Protein AF-A0A2G6ULB0-F1 (afdb_monomer_lite)

Foldseek 3Di:
DDDDDDDDDDDDDDDDDDDDDDDPDPVVVVVVVVVVVVVVVVVVVVVVVVVQQAAFQFFQFWKDWVPWIWGFHDDDDWDDDPPTHTAFFVSFDQVRIDTPQQKTFPHKDTKDPFAPDDTPNTTTGGQAIKIWGWIDHPDDGDIDTGIMHGPHSPDDPDDDDDDDDDDDDDDDPPLLAFQAQDADDLVNQQVLLVLLCVVVVNDDSWALADPQFQADPVCRDSVNLSVLQRVLCVVLVCGFLLSSLLLCLQLCVQCVNRNFFFDQDQQQCLAPPNDPCNVVLPRDDRCQRNQFFFGFSLGQGGPNRLLVLVVVCLVPPCVVVVVDDSCQQSVFDQPDKGKHKYKDFDADPVRHGDADPVRHGDIDIDIDIDGYGNSCCCRHPNNNRSNSSSCLQRPPQADPPVRDGLSVVSLVVDLQSSLCSRQHVDPDRPCSVSSVVSSVSSCVVSVCVNNGPSVVD

Sequence (457 aa):
MNTLNDDENSFPKGQPSSEEPQSQNTEDLKAENSQKMEDKRAERAEKDSKSDGLLLAIHGAKVKFNAHLGEFKVLNDVPTTQDKLTGTIVEKLPANFTFYDGFQMISLTAWQDFGTAKVQDNYVLLKKSTLPGIGKMPGNIPPETGKIEFVTSGQVNQPESVDAKGAPVPEQKDEKKCFCDRDFTEDDIKAIIKKLRETEKIKTISLFYDENCTLPESDKTYKRLCEELNRMMKKHNINTCIRKIHFLAQSYHESSRYGTTLEYSSGKKYNPGNHSDAKGMEHTFEGDGPRYKGRGIIQLTWRKTQKKYFSYVLEKEPELLNNKKIDELFDRKPLYKEKYIYYKDKVDDKGNKVLNTKGKPIKEKVVEIVDVDSASLIASNLHFAFDSAGWYWEKLGKTVPTGENINLVADKDDVLRVSQCINGKVKNPYGLKERKEFTKNLKLFFKYDELCISKKK

Secondary structure (DSSP, 8-state):
--------------PPPP-PPP---HHHHHHHHHHHHHHHHHHHHHHHHHHHTTSBPBTT-EEEETTEEEEE---S---EETTEEBPBTT--SGGGEEETT--EEEEE---BS--S-EETTEEBPBTT-EEEEEEE-SSSPPPEEEEEEES--S---S--------------------STTSPPPHHHHHHHHHHHHHHTT-----SS-STT--S-GGGSSHHHHHHHHHHHHHHTT--SHHHHHHHHHHHHHHTTTTT-SB-SS-SGGGSTTTSTTTTTTT--STTHHHHT--BTTTTB-SHHHHHHHHHHHHHH-GGGGTT--HHHHTS----EEEEEEEEEE-B-TTSPBPB-TTSPBPEEEEEEEEEE-GGGHHHH-HHHHHHHHHHIIIII-B-TTT--BHHHHHTTT-HHHHHHHHH-S-SS-TTHHHHHHHHHHHHHHTTHHHH-GGG--

Radius of gyration: 31.78 Å; chains: 1; bounding box: 78×72×126 Å

pLDDT: mean 84.01, std 21.79, range [22.81, 98.88]

Structure (mmCIF, N/CA/C/O backbone):
data_AF-A0A2G6ULB0-F1
#
_entry.id   AF-A0A2G6ULB0-F1
#
loop_
_atom_site.group_PDB
_atom_site.id
_atom_site.type_symbol
_atom_site.label_atom_id
_atom_site.label_alt_id
_atom_site.label_comp_id
_atom_site.label_asym_id
_atom_site.label_entity_id
_atom_site.label_seq_id
_atom_site.pdbx_PDB_ins_code
_atom_site.Cartn_x
_atom_site.Cartn_y
_atom_site.Cartn_z
_atom_site.occupancy
_atom_site.B_iso_or_equiv
_atom_site.auth_seq_id
_atom_site.auth_comp_id
_atom_site.auth_asym_id
_atom_site.auth_atom_id
_atom_site.pdbx_PDB_model_num
ATOM 1 N N . MET A 1 1 ? 20.006 26.133 -84.051 1.00 33.97 1 MET A N 1
ATOM 2 C CA . MET A 1 1 ? 20.150 27.518 -83.552 1.00 33.97 1 MET A CA 1
ATOM 3 C C . MET A 1 1 ? 20.437 27.389 -82.064 1.00 33.97 1 MET A C 1
ATOM 5 O O . MET A 1 1 ? 19.573 26.879 -81.371 1.00 33.97 1 MET A O 1
ATOM 9 N N . ASN A 1 2 ? 21.711 27.401 -81.647 1.00 29.83 2 ASN A N 1
ATOM 10 C CA . ASN A 1 2 ? 22.506 28.593 -81.259 1.00 29.83 2 ASN A CA 1
ATOM 11 C C . ASN A 1 2 ? 21.813 29.341 -80.097 1.00 29.83 2 ASN A C 1
ATOM 13 O O . ASN A 1 2 ? 20.645 29.668 -80.247 1.00 29.83 2 ASN A O 1
ATOM 17 N N . THR A 1 3 ? 22.414 29.609 -78.930 1.00 30.17 3 THR A N 1
ATOM 18 C CA . THR A 1 3 ? 23.821 29.946 -78.621 1.00 30.17 3 THR A CA 1
ATOM 19 C C . THR A 1 3 ? 24.076 29.914 -77.101 1.00 30.17 3 THR A C 1
ATOM 21 O O . THR A 1 3 ? 23.144 30.066 -76.317 1.00 30.17 3 THR A O 1
ATOM 24 N N . LEU A 1 4 ? 25.351 29.751 -76.734 1.00 30.03 4 LEU A N 1
ATOM 25 C CA . LEU A 1 4 ? 25.977 29.989 -75.423 1.00 30.03 4 LEU A CA 1
ATOM 26 C C . LEU A 1 4 ? 26.020 31.491 -75.062 1.00 30.03 4 LEU A C 1
ATOM 28 O O . LEU A 1 4 ? 26.105 32.310 -75.978 1.00 30.03 4 LEU A O 1
ATOM 32 N N . ASN A 1 5 ? 26.029 31.836 -73.764 1.00 27.88 5 ASN A N 1
ATOM 33 C CA . ASN A 1 5 ? 27.164 32.495 -73.081 1.00 27.88 5 ASN A CA 1
ATOM 34 C C . ASN A 1 5 ? 26.848 32.907 -71.629 1.00 27.88 5 ASN A C 1
ATOM 36 O O . ASN A 1 5 ? 25.733 33.317 -71.307 1.00 27.88 5 ASN A O 1
ATOM 40 N N . ASP A 1 6 ? 27.896 32.785 -70.813 1.00 30.05 6 ASP A N 1
ATOM 41 C CA . ASP A 1 6 ? 28.099 33.240 -69.436 1.00 30.05 6 ASP A CA 1
ATOM 42 C C . ASP A 1 6 ? 28.096 34.777 -69.291 1.00 30.05 6 ASP A C 1
ATOM 44 O O . ASP A 1 6 ? 28.362 35.482 -70.263 1.00 30.05 6 ASP A O 1
ATOM 48 N N . ASP A 1 7 ? 27.818 35.288 -68.081 1.00 28.06 7 ASP A N 1
ATOM 49 C CA . ASP A 1 7 ? 28.762 36.151 -67.341 1.00 28.06 7 ASP A CA 1
ATOM 50 C C . ASP A 1 7 ? 28.261 36.563 -65.936 1.00 28.06 7 ASP A C 1
ATOM 52 O O . ASP A 1 7 ? 27.071 36.589 -65.618 1.00 28.06 7 ASP A O 1
ATOM 56 N N . GLU A 1 8 ? 29.257 36.825 -65.094 1.00 27.72 8 GLU A N 1
ATOM 57 C CA . GLU A 1 8 ? 29.330 36.928 -63.635 1.00 27.72 8 GLU A CA 1
ATOM 58 C C . GLU A 1 8 ? 28.611 38.134 -62.989 1.00 27.72 8 GLU A C 1
ATOM 60 O O . GLU A 1 8 ? 28.505 39.204 -63.586 1.00 27.72 8 GLU A O 1
ATOM 65 N N . ASN A 1 9 ? 28.270 38.032 -61.688 1.00 27.58 9 ASN A N 1
ATOM 66 C CA . ASN A 1 9 ? 28.779 39.022 -60.724 1.00 27.58 9 ASN A CA 1
ATOM 67 C C . ASN A 1 9 ? 28.682 38.636 -59.233 1.00 27.58 9 ASN A C 1
ATOM 69 O O . ASN A 1 9 ? 27.743 38.006 -58.753 1.00 27.58 9 ASN A O 1
ATOM 73 N N . SER A 1 10 ? 29.714 39.101 -58.535 1.00 27.09 10 SER A N 1
ATOM 74 C CA . SER A 1 10 ? 30.128 39.007 -57.131 1.00 27.09 10 SER A CA 1
ATOM 75 C C . SER A 1 10 ? 29.075 39.160 -56.019 1.00 27.09 10 SER A C 1
ATOM 77 O O . SER A 1 10 ? 28.264 40.084 -56.048 1.00 27.09 10 SER A O 1
ATOM 79 N N . PHE A 1 11 ? 29.252 38.404 -54.924 1.00 29.25 11 PHE A N 1
ATOM 80 C CA . PHE A 1 11 ? 28.756 38.763 -53.585 1.00 29.25 11 PHE A CA 1
ATOM 81 C C . PHE A 1 11 ? 29.933 39.016 -52.617 1.00 29.25 11 PHE A C 1
ATOM 83 O O . PHE A 1 11 ? 30.879 38.222 -52.593 1.00 29.25 11 PHE A O 1
ATOM 90 N N . PRO A 1 12 ? 29.918 40.109 -51.829 1.00 31.25 12 PRO A N 1
ATOM 91 C CA . PRO A 1 12 ? 31.068 40.548 -51.043 1.00 31.25 12 PRO A CA 1
ATOM 92 C C . PRO A 1 12 ? 31.170 39.860 -49.672 1.00 31.25 12 PRO A C 1
ATOM 94 O O . PRO A 1 12 ? 30.173 39.524 -49.035 1.00 31.25 12 PRO A O 1
ATOM 97 N N . LYS A 1 13 ? 32.409 39.726 -49.181 1.00 31.92 13 LYS A N 1
ATOM 98 C CA . LYS A 1 13 ? 32.729 39.468 -47.768 1.00 31.92 13 LYS A CA 1
ATOM 99 C C . LYS A 1 13 ? 32.489 40.737 -46.937 1.00 31.92 13 LYS A C 1
ATOM 101 O O . LYS A 1 13 ? 33.045 41.781 -47.263 1.00 31.92 13 LYS A O 1
ATOM 106 N N . GLY A 1 14 ? 31.760 40.610 -45.828 1.00 27.88 14 GLY A N 1
ATOM 107 C CA . GLY A 1 14 ? 31.626 41.616 -44.768 1.00 27.88 14 GLY A CA 1
ATOM 108 C C . GLY A 1 14 ? 31.509 40.949 -43.388 1.00 27.88 14 GLY A C 1
ATOM 109 O O . GLY A 1 14 ? 30.837 39.933 -43.250 1.00 27.88 14 GLY A O 1
ATOM 110 N N . GLN A 1 15 ? 32.243 41.488 -42.412 1.00 27.97 15 GLN A N 1
ATOM 111 C CA . GLN A 1 15 ? 32.449 41.038 -41.023 1.00 27.97 15 GLN A CA 1
ATOM 112 C C . GLN A 1 15 ? 31.179 41.016 -40.135 1.00 27.97 15 GLN A C 1
ATOM 114 O O . GLN A 1 15 ? 30.181 41.636 -40.493 1.00 27.97 15 GLN A O 1
ATOM 119 N N . PRO A 1 16 ? 31.214 40.344 -38.959 1.00 29.31 16 PRO A N 1
ATOM 120 C CA . PRO A 1 16 ? 30.058 40.211 -38.074 1.00 29.31 16 PRO A CA 1
ATOM 121 C C . PRO A 1 16 ? 29.825 41.486 -37.248 1.00 29.31 16 PRO A C 1
ATOM 123 O O . PRO A 1 16 ? 30.735 41.958 -36.568 1.00 29.31 16 PRO A O 1
ATOM 126 N N . SER A 1 17 ? 28.597 42.006 -37.263 1.00 26.88 17 SER A N 1
ATOM 127 C CA . SER A 1 17 ? 28.120 43.027 -36.325 1.00 26.88 17 SER A CA 1
ATOM 128 C C . SER A 1 17 ? 27.208 42.387 -35.279 1.00 26.88 17 SER A C 1
ATOM 130 O O . SER A 1 17 ? 26.194 41.769 -35.599 1.00 26.88 17 SER A O 1
ATOM 132 N N . SER A 1 18 ? 27.611 42.532 -34.025 1.00 35.16 18 SER A N 1
ATOM 133 C CA . SER A 1 18 ? 26.879 42.205 -32.809 1.00 35.16 18 SER A CA 1
ATOM 134 C C . SER A 1 18 ? 25.722 43.179 -32.574 1.00 35.16 18 SER A C 1
ATOM 136 O O . SER A 1 18 ? 25.977 44.360 -32.350 1.00 35.16 18 SER A O 1
ATOM 138 N N . GLU A 1 19 ? 24.490 42.678 -32.525 1.00 28.92 19 GLU A N 1
ATOM 139 C CA . GLU A 1 19 ? 23.371 43.338 -31.843 1.00 28.92 19 GLU A CA 1
ATOM 140 C C . GLU A 1 19 ? 22.608 42.290 -31.019 1.00 28.92 19 GLU A C 1
ATOM 142 O O . GLU A 1 19 ? 22.051 41.325 -31.545 1.00 28.92 19 GLU A O 1
ATOM 147 N N . GLU A 1 20 ? 22.664 42.451 -29.697 1.00 31.06 20 GLU A N 1
ATOM 148 C CA . GLU A 1 20 ? 21.930 41.671 -28.700 1.00 31.06 20 GLU A CA 1
ATOM 149 C C . GLU A 1 20 ? 20.445 42.077 -28.674 1.00 31.06 20 GLU A C 1
ATOM 151 O O . GLU A 1 20 ? 20.145 43.271 -28.599 1.00 31.06 20 GLU A O 1
ATOM 156 N N . PRO A 1 21 ? 19.492 41.131 -28.591 1.00 29.05 21 PRO A N 1
ATOM 157 C CA . PRO A 1 21 ? 18.181 41.409 -28.030 1.00 29.05 21 PRO A CA 1
ATOM 158 C C . PRO A 1 21 ? 18.244 41.242 -26.505 1.00 29.05 21 PRO A C 1
ATOM 160 O O . PRO A 1 21 ? 18.532 40.161 -25.988 1.00 29.05 21 PRO A O 1
ATOM 163 N N . GLN A 1 22 ? 17.957 42.337 -25.802 1.00 34.09 22 GLN A N 1
ATOM 164 C CA . GLN A 1 22 ? 17.890 42.454 -24.346 1.00 34.09 22 GLN A CA 1
ATOM 165 C C . GLN A 1 22 ? 17.054 41.339 -23.695 1.00 34.09 22 GLN A C 1
ATOM 167 O O . GLN A 1 22 ? 15.871 41.162 -23.992 1.00 34.09 22 GLN A O 1
ATOM 172 N N . SER A 1 23 ? 17.657 40.630 -22.738 1.00 33.94 23 SER A N 1
ATOM 173 C CA . SER A 1 23 ? 16.963 39.712 -21.841 1.00 33.94 23 SER A CA 1
ATOM 174 C C . SER A 1 23 ? 16.098 40.495 -20.851 1.00 33.94 23 SER A C 1
ATOM 176 O O . SER A 1 23 ? 16.615 41.071 -19.892 1.00 33.94 23 SER A O 1
ATOM 178 N N . GLN A 1 24 ? 14.777 40.483 -21.026 1.00 40.53 24 GLN A N 1
ATOM 179 C CA . GLN A 1 24 ? 13.887 40.699 -19.884 1.00 40.53 24 GLN A CA 1
ATOM 180 C C . GLN A 1 24 ? 14.119 39.558 -18.889 1.00 40.53 24 GLN A C 1
ATOM 182 O O . GLN A 1 24 ? 14.009 38.378 -19.232 1.00 40.53 24 GLN A O 1
ATOM 187 N N . ASN A 1 25 ? 14.531 39.927 -17.677 1.00 41.59 25 ASN A N 1
ATOM 188 C CA . ASN A 1 25 ? 14.990 39.015 -16.643 1.00 41.59 25 ASN A CA 1
ATOM 189 C C . ASN A 1 25 ? 13.938 37.934 -16.355 1.00 41.59 25 ASN A C 1
ATOM 191 O O . ASN A 1 25 ? 12.812 38.203 -15.943 1.00 41.59 25 ASN A O 1
ATOM 195 N N . THR A 1 26 ? 14.338 36.674 -16.529 1.00 42.31 26 THR A N 1
ATOM 196 C CA . THR A 1 26 ? 13.514 35.482 -16.243 1.00 42.31 26 THR A CA 1
ATOM 197 C C . THR A 1 26 ? 13.124 35.399 -14.756 1.00 42.31 26 THR A C 1
ATOM 199 O O . THR A 1 26 ? 12.216 34.653 -14.388 1.00 42.31 26 THR A O 1
ATOM 202 N N . GLU A 1 27 ? 13.806 36.157 -13.893 1.00 41.62 27 GLU A N 1
ATOM 203 C CA . GLU A 1 27 ? 13.494 36.291 -12.469 1.00 41.62 27 GLU A CA 1
ATOM 204 C C . GLU A 1 27 ? 12.269 37.180 -12.218 1.00 41.62 27 GLU A C 1
ATOM 206 O O . GLU A 1 27 ? 11.417 36.783 -11.426 1.00 41.62 27 GLU A O 1
ATOM 211 N N . ASP A 1 28 ? 12.090 38.274 -12.965 1.00 36.38 28 ASP A N 1
ATOM 212 C CA . ASP A 1 28 ? 10.934 39.173 -12.816 1.00 36.38 28 ASP A CA 1
ATOM 213 C C . ASP A 1 28 ? 9.638 38.498 -13.309 1.00 36.38 28 ASP A C 1
ATOM 215 O O . ASP A 1 28 ? 8.603 38.546 -12.644 1.00 36.38 28 ASP A O 1
ATOM 219 N N . LEU A 1 29 ? 9.713 37.731 -14.407 1.00 36.38 29 LEU A N 1
ATOM 220 C CA . LEU A 1 29 ? 8.600 36.912 -14.921 1.00 36.38 29 LEU A CA 1
ATOM 221 C C . LEU A 1 29 ? 8.252 35.718 -14.013 1.00 36.38 29 LEU A C 1
ATOM 223 O O . LEU A 1 29 ? 7.100 35.276 -13.980 1.00 36.38 29 LEU A O 1
ATOM 227 N N . LYS A 1 30 ? 9.226 35.160 -13.281 1.00 43.56 30 LYS A N 1
ATOM 228 C CA . LYS A 1 30 ? 8.975 34.122 -12.265 1.00 43.56 30 LYS A CA 1
ATOM 229 C C . LYS A 1 30 ? 8.388 34.719 -10.992 1.00 43.56 30 LYS A C 1
ATOM 231 O O . LYS A 1 30 ? 7.488 34.103 -10.428 1.00 43.56 30 LYS A O 1
ATOM 236 N N . ALA A 1 31 ? 8.849 35.896 -10.574 1.00 40.00 31 ALA A N 1
ATOM 237 C CA . ALA A 1 31 ? 8.323 36.611 -9.420 1.00 40.00 31 ALA A CA 1
ATOM 238 C C . ALA A 1 31 ? 6.867 37.048 -9.650 1.00 40.00 31 ALA A C 1
ATOM 240 O O . ALA A 1 31 ? 6.013 36.735 -8.827 1.00 40.00 31 ALA A O 1
ATOM 241 N N . GLU A 1 32 ? 6.535 37.634 -10.806 1.00 36.06 32 GLU A N 1
ATOM 242 C CA . GLU A 1 32 ? 5.150 38.011 -11.138 1.00 36.06 32 GLU A CA 1
ATOM 243 C C . GLU A 1 32 ? 4.208 36.805 -11.275 1.00 36.06 32 GLU A C 1
ATOM 245 O O . GLU A 1 32 ? 3.051 36.865 -10.853 1.00 36.06 32 GLU A O 1
ATOM 250 N N . ASN A 1 33 ? 4.677 35.689 -11.847 1.00 40.12 33 ASN A N 1
ATOM 251 C CA . ASN A 1 33 ? 3.878 34.463 -11.939 1.00 40.12 33 ASN A CA 1
ATOM 252 C C . ASN A 1 33 ? 3.729 33.758 -10.584 1.00 40.12 33 ASN A C 1
ATOM 254 O O . ASN A 1 33 ? 2.674 33.181 -10.322 1.00 40.12 33 ASN A O 1
ATOM 258 N N . SER A 1 34 ? 4.745 33.821 -9.718 1.00 36.56 34 SER A N 1
ATOM 259 C CA . SER A 1 34 ? 4.668 33.334 -8.337 1.00 36.56 34 SER A CA 1
ATOM 260 C C . SER A 1 34 ? 3.678 34.167 -7.528 1.00 36.56 34 SER A C 1
ATOM 262 O O . SER A 1 34 ? 2.792 33.596 -6.899 1.00 36.56 34 SER A O 1
ATOM 264 N N . GLN A 1 35 ? 3.740 35.498 -7.642 1.00 39.88 35 GLN A N 1
ATOM 265 C CA . GLN A 1 35 ? 2.824 36.413 -6.964 1.00 39.88 35 GLN A CA 1
ATOM 266 C C . GLN A 1 35 ? 1.377 36.197 -7.435 1.00 39.88 35 GLN A C 1
ATOM 268 O O . GLN A 1 35 ? 0.499 35.950 -6.619 1.00 39.88 35 GLN A O 1
ATOM 273 N N . LYS A 1 36 ? 1.127 36.116 -8.753 1.00 37.66 36 LYS A N 1
ATOM 274 C CA . LYS A 1 36 ? -0.210 35.800 -9.304 1.00 37.66 36 LYS A CA 1
ATOM 275 C C . LYS A 1 36 ? -0.742 34.425 -8.882 1.00 37.66 36 LYS A C 1
ATOM 277 O O . LYS A 1 36 ? -1.957 34.230 -8.823 1.00 37.66 36 LYS A O 1
ATOM 282 N N . MET A 1 37 ? 0.132 33.445 -8.652 1.00 40.00 37 MET A N 1
ATOM 283 C CA . MET A 1 37 ? -0.251 32.110 -8.178 1.00 40.00 37 MET A CA 1
ATOM 284 C C . MET A 1 37 ? -0.524 32.092 -6.671 1.00 40.00 37 MET A C 1
ATOM 286 O O . MET A 1 37 ? -1.445 31.399 -6.239 1.00 40.00 37 MET A O 1
ATOM 290 N N . GLU A 1 38 ? 0.227 32.861 -5.883 1.00 37.47 38 GLU A N 1
ATOM 291 C CA . GLU A 1 38 ? -0.029 33.077 -4.457 1.00 37.47 38 GLU A CA 1
ATOM 292 C C . GLU A 1 38 ? -1.321 33.858 -4.234 1.00 37.47 38 GLU A C 1
ATOM 294 O O . GLU A 1 38 ? -2.140 33.419 -3.431 1.00 37.47 38 GLU A O 1
ATOM 299 N N . ASP A 1 39 ? -1.582 34.898 -5.025 1.00 35.94 39 ASP A N 1
ATOM 300 C CA . ASP A 1 39 ? -2.827 35.667 -4.978 1.00 35.94 39 ASP A CA 1
ATOM 301 C C . ASP A 1 39 ? -4.033 34.779 -5.321 1.00 35.94 39 ASP A C 1
ATOM 303 O O . ASP A 1 39 ? -5.027 34.770 -4.600 1.00 35.94 39 ASP A O 1
ATOM 307 N N . LYS A 1 40 ? -3.932 33.921 -6.350 1.00 40.38 40 LYS A N 1
ATOM 308 C CA . LYS A 1 40 ? -4.981 32.933 -6.685 1.00 40.38 40 LYS A CA 1
ATOM 309 C C . LYS A 1 40 ? -5.155 31.851 -5.617 1.00 40.38 40 LYS A C 1
ATOM 311 O O . LYS A 1 40 ? -6.261 31.336 -5.434 1.00 40.38 40 LYS A O 1
ATOM 316 N N . ARG A 1 41 ? -4.081 31.464 -4.922 1.00 40.81 41 ARG A N 1
ATOM 317 C CA . ARG A 1 41 ? -4.125 30.490 -3.820 1.00 40.81 41 ARG A CA 1
ATOM 318 C C . ARG A 1 41 ? -4.738 31.107 -2.568 1.00 40.81 41 ARG A C 1
ATOM 320 O O . ARG A 1 41 ? -5.519 30.431 -1.906 1.00 40.81 41 ARG A O 1
ATOM 327 N N . ALA A 1 42 ? -4.434 32.370 -2.291 1.00 39.38 42 ALA A N 1
ATOM 328 C CA . ALA A 1 42 ? -5.044 33.161 -1.235 1.00 39.38 42 ALA A CA 1
ATOM 329 C C . ALA A 1 42 ? -6.530 33.391 -1.526 1.00 39.38 42 ALA A C 1
ATOM 331 O O . ALA A 1 42 ? -7.353 33.118 -0.663 1.00 39.38 42 ALA A O 1
ATOM 332 N N . GLU A 1 43 ? -6.899 33.743 -2.760 1.00 36.19 43 GLU A N 1
ATOM 333 C CA . GLU A 1 43 ? -8.295 33.935 -3.163 1.00 36.19 43 GLU A CA 1
ATOM 334 C C . GLU A 1 43 ? -9.104 32.626 -3.076 1.00 36.19 43 GLU A C 1
ATOM 336 O O . GLU A 1 43 ? -10.265 32.628 -2.666 1.00 36.19 43 GLU A O 1
ATOM 341 N N . ARG A 1 44 ? -8.493 31.478 -3.413 1.00 42.19 44 ARG A N 1
ATOM 342 C CA . ARG A 1 44 ? -9.123 30.155 -3.267 1.00 42.19 44 ARG A CA 1
ATOM 343 C C . ARG A 1 44 ? -9.219 29.715 -1.808 1.00 42.19 44 ARG A C 1
ATOM 345 O O . ARG A 1 44 ? -10.262 29.214 -1.414 1.00 42.19 44 ARG A O 1
ATOM 352 N N . ALA A 1 45 ? -8.190 29.958 -0.999 1.00 38.19 45 ALA A N 1
ATOM 353 C CA . ALA A 1 45 ? -8.231 29.716 0.442 1.00 38.19 45 ALA A CA 1
ATOM 354 C C . ALA A 1 45 ? -9.255 30.622 1.142 1.00 38.19 45 ALA A C 1
ATOM 356 O O . ALA A 1 45 ? -9.932 30.185 2.068 1.00 38.19 45 ALA A O 1
ATOM 357 N N . GLU A 1 46 ? -9.423 31.860 0.678 1.00 42.00 46 GLU A N 1
ATOM 358 C CA . GLU A 1 46 ? -10.428 32.790 1.183 1.00 42.00 46 GLU A CA 1
ATOM 359 C C . GLU A 1 46 ? -11.840 32.364 0.760 1.00 42.00 46 GLU A C 1
ATOM 361 O O . GLU A 1 46 ? -12.759 32.416 1.574 1.00 42.00 46 GLU A O 1
ATOM 366 N N . LYS A 1 47 ? -12.028 31.877 -0.475 1.00 44.84 47 LYS A N 1
ATOM 367 C CA . LYS A 1 47 ? -13.297 31.288 -0.944 1.00 44.84 47 LYS A CA 1
ATOM 368 C C . LYS A 1 47 ? -13.649 30.003 -0.191 1.00 44.84 47 LYS A C 1
ATOM 370 O O . LYS A 1 47 ? -14.790 29.863 0.245 1.00 44.84 47 LYS A O 1
ATOM 375 N N . ASP A 1 48 ? -12.682 29.118 0.031 1.00 49.62 48 ASP A N 1
ATOM 376 C CA . ASP A 1 48 ? -12.879 27.871 0.771 1.00 49.62 48 ASP A CA 1
ATOM 377 C C . ASP A 1 48 ? -13.156 28.159 2.256 1.00 49.62 48 ASP A C 1
ATOM 379 O O . ASP A 1 48 ? -14.099 27.605 2.813 1.00 49.62 48 ASP A O 1
ATOM 383 N N . SER A 1 49 ? -12.439 29.108 2.868 1.00 49.38 49 SER A N 1
ATOM 384 C CA . SER A 1 49 ? -12.694 29.602 4.232 1.00 49.38 49 SER A CA 1
ATOM 385 C C . SER A 1 49 ? -14.070 30.267 4.364 1.00 49.38 49 SER A C 1
ATOM 387 O O . SER A 1 49 ? -14.803 30.000 5.317 1.00 49.38 49 SER A O 1
ATOM 389 N N . LYS A 1 50 ? -14.487 31.065 3.369 1.00 55.84 50 LYS A N 1
ATOM 390 C CA . LYS A 1 50 ? -15.850 31.618 3.295 1.00 55.84 50 LYS A CA 1
ATOM 391 C C . LYS A 1 50 ? -16.894 30.507 3.187 1.00 55.84 50 LYS A C 1
ATOM 393 O O . LYS A 1 50 ? -17.918 30.605 3.852 1.00 55.84 50 LYS A O 1
ATOM 398 N N . SER A 1 51 ? -16.645 29.455 2.404 1.00 62.06 51 SER A N 1
ATOM 399 C CA . SER A 1 51 ? -17.573 28.323 2.256 1.00 62.06 51 SER A CA 1
ATOM 400 C C . SER A 1 51 ? -17.665 27.450 3.516 1.00 62.06 51 SER A C 1
ATOM 402 O O . SER A 1 51 ? -18.757 27.084 3.939 1.00 62.06 51 SER A O 1
ATOM 404 N N . ASP A 1 52 ? -16.538 27.194 4.178 1.00 71.88 52 ASP A N 1
ATOM 405 C CA . ASP A 1 52 ? -16.438 26.414 5.412 1.00 71.88 52 ASP A CA 1
ATOM 406 C C . ASP A 1 52 ? -17.032 27.177 6.610 1.00 71.88 52 ASP A C 1
ATOM 408 O O . ASP A 1 52 ? -17.712 26.597 7.456 1.00 71.88 52 ASP A O 1
ATOM 412 N N . GLY A 1 53 ? -16.886 28.506 6.632 1.00 70.06 53 GLY A N 1
ATOM 413 C CA . GLY A 1 53 ? -17.542 29.391 7.595 1.00 70.06 53 GLY A CA 1
ATOM 414 C C . GLY A 1 53 ? -19.075 29.396 7.508 1.00 70.06 53 GLY A C 1
ATOM 415 O O . GLY A 1 53 ? -19.730 29.775 8.480 1.00 70.06 53 GLY A O 1
ATOM 416 N N . LEU A 1 54 ? -19.653 28.971 6.377 1.00 81.12 54 LEU A N 1
ATOM 417 C CA . LEU A 1 54 ? -21.103 28.879 6.151 1.00 81.12 54 LEU A CA 1
ATOM 418 C C . LEU A 1 54 ? -21.696 27.502 6.491 1.00 81.12 54 LEU A C 1
ATOM 420 O O . LEU A 1 54 ? -22.904 27.318 6.355 1.00 81.12 54 LEU A O 1
ATOM 424 N N . LEU A 1 55 ? -20.888 26.542 6.944 1.00 86.06 55 LEU A N 1
ATOM 425 C CA . LEU A 1 55 ? -21.390 25.260 7.443 1.00 86.06 55 LEU A CA 1
ATOM 426 C C . LEU A 1 55 ? -22.239 25.464 8.705 1.00 86.06 55 LEU A C 1
ATOM 428 O O . LEU A 1 55 ? -21.884 26.285 9.551 1.00 86.06 55 LEU A O 1
ATOM 432 N N . LEU A 1 56 ? -23.333 24.711 8.856 1.00 88.69 56 LEU A N 1
ATOM 433 C CA . LEU A 1 56 ? -24.203 24.7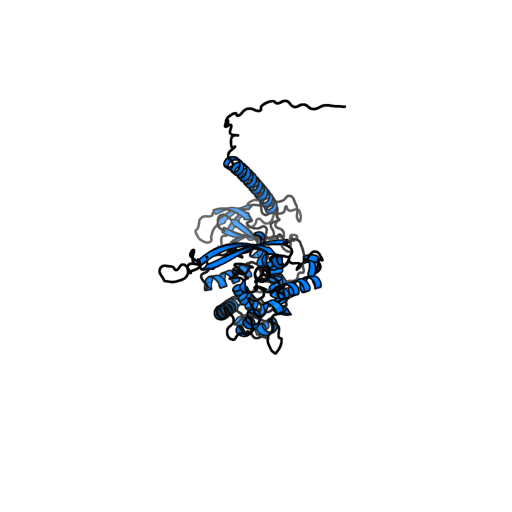97 10.035 1.00 88.69 56 LEU A CA 1
ATOM 434 C C . LEU A 1 56 ? -23.483 24.226 11.252 1.00 88.69 56 LEU A C 1
ATOM 436 O O . LEU A 1 56 ? -22.986 23.103 11.204 1.00 88.69 56 LEU A O 1
ATOM 440 N N . ALA A 1 57 ? -23.460 24.971 12.352 1.00 90.75 57 ALA A N 1
ATOM 441 C CA . ALA A 1 57 ? -22.973 24.453 13.618 1.00 90.75 57 ALA A CA 1
ATOM 442 C C . ALA A 1 57 ? -24.027 23.512 14.222 1.00 90.75 57 ALA A C 1
ATOM 444 O O . ALA A 1 57 ? -25.161 23.921 14.467 1.00 90.75 57 ALA A O 1
ATOM 445 N N . ILE A 1 58 ? -23.666 22.255 14.459 1.00 91.44 58 ILE A N 1
ATOM 446 C CA . ILE A 1 58 ? -24.555 21.220 15.001 1.00 91.44 58 ILE A CA 1
ATOM 447 C C . ILE A 1 58 ? -24.017 20.680 16.329 1.00 91.44 58 ILE A C 1
ATOM 449 O O . ILE A 1 58 ? -22.870 20.924 16.706 1.00 91.44 58 ILE A O 1
ATOM 453 N N . HIS A 1 59 ? -24.848 19.944 17.062 1.00 87.56 59 HIS A N 1
ATOM 454 C CA . HIS A 1 59 ? -24.480 19.333 18.338 1.00 87.56 59 HIS A CA 1
ATOM 455 C C . HIS A 1 59 ? -23.170 18.528 18.228 1.00 87.56 59 HIS A C 1
ATOM 457 O O . HIS A 1 59 ? -22.977 17.742 17.299 1.00 87.56 59 HIS A O 1
ATOM 463 N N . GLY A 1 60 ? -22.256 18.730 19.180 1.00 85.94 60 GLY A N 1
ATOM 464 C CA . GLY A 1 60 ? -20.915 18.138 19.179 1.00 85.94 60 GLY A CA 1
ATOM 465 C C . GLY A 1 60 ? -19.880 18.911 18.349 1.00 85.94 60 GLY A C 1
ATOM 466 O O . GLY A 1 60 ? -18.756 18.439 18.177 1.00 85.94 60 GLY A O 1
ATOM 467 N N . ALA A 1 61 ? -20.230 20.085 17.818 1.00 91.81 61 ALA A N 1
ATOM 468 C CA . ALA A 1 61 ? -19.267 21.018 17.243 1.00 91.81 61 ALA A CA 1
ATOM 469 C C . ALA A 1 61 ? -18.200 21.412 18.279 1.00 91.81 61 ALA A C 1
ATOM 471 O O . ALA A 1 61 ? -18.511 21.656 19.447 1.00 91.81 61 ALA A O 1
ATOM 472 N N . LYS A 1 62 ? -16.932 21.489 17.860 1.00 94.25 62 LYS A N 1
ATOM 473 C CA . LYS A 1 62 ? -15.851 21.923 18.752 1.00 94.25 62 LYS A CA 1
ATOM 474 C C . LYS A 1 62 ? -15.837 23.434 18.836 1.00 94.25 62 LYS A C 1
ATOM 476 O O . LYS A 1 62 ? -15.921 24.104 17.808 1.00 94.25 62 LYS A O 1
ATOM 481 N N . VAL A 1 63 ? -15.659 23.954 20.038 1.00 96.00 63 VAL A N 1
ATOM 482 C CA . VAL A 1 63 ? -15.573 25.387 20.308 1.00 96.00 63 VAL A CA 1
ATOM 483 C C . VAL A 1 63 ? -14.290 25.735 21.042 1.00 96.00 63 VAL A C 1
ATOM 485 O O . VAL A 1 63 ? -13.621 24.873 21.615 1.00 96.00 63 VAL A O 1
ATOM 488 N N . LYS A 1 64 ? -13.966 27.023 21.035 1.00 95.75 64 LYS A N 1
ATOM 489 C CA . LYS A 1 64 ? -12.946 27.608 21.891 1.00 95.75 64 LYS A CA 1
ATOM 490 C C . LYS A 1 64 ? -13.446 28.893 22.545 1.00 95.75 64 LYS A C 1
ATOM 492 O O . LYS A 1 64 ? -14.271 29.595 21.965 1.00 95.75 64 LYS A O 1
ATOM 497 N N . PHE A 1 65 ? -12.905 29.201 23.716 1.00 94.88 65 PHE A N 1
ATOM 498 C CA . PHE A 1 65 ? -13.022 30.488 24.394 1.00 94.88 65 PHE A CA 1
ATOM 499 C C . PHE A 1 65 ? -11.626 30.869 24.878 1.00 94.88 65 PHE A C 1
ATOM 501 O O . PHE A 1 65 ? -11.066 30.188 25.733 1.00 94.88 65 PHE A O 1
ATOM 508 N N . ASN A 1 66 ? -11.020 31.901 24.287 1.00 93.38 66 ASN A N 1
ATOM 509 C CA . ASN A 1 66 ? -9.585 32.167 24.436 1.00 93.38 66 ASN A CA 1
ATOM 510 C C . ASN A 1 66 ? -8.756 30.892 24.154 1.00 93.38 66 ASN A C 1
ATOM 512 O O . ASN A 1 66 ? -8.820 30.353 23.046 1.00 93.38 66 ASN A O 1
ATOM 516 N N . ALA A 1 67 ? -7.996 30.402 25.137 1.00 88.94 67 ALA A N 1
ATOM 517 C CA . ALA A 1 67 ? -7.203 29.176 25.035 1.00 88.94 67 ALA A CA 1
ATOM 518 C C . ALA A 1 67 ? -7.979 27.894 25.410 1.00 88.94 67 ALA A C 1
ATOM 520 O O . ALA A 1 67 ? -7.477 26.792 25.184 1.00 88.94 67 ALA A O 1
ATOM 521 N N . HIS A 1 68 ? -9.191 28.019 25.957 1.00 94.31 68 HIS A N 1
ATOM 522 C CA . HIS A 1 68 ? -9.991 26.901 26.451 1.00 94.31 68 HIS A CA 1
ATOM 523 C C . HIS A 1 68 ? -10.728 26.216 25.304 1.00 94.31 68 HIS A C 1
ATOM 525 O O . HIS A 1 68 ? -11.486 26.861 24.579 1.00 94.31 68 HIS A O 1
ATOM 531 N N . LEU A 1 69 ? -10.529 24.907 25.141 1.00 87.88 69 LEU A N 1
ATOM 532 C CA . LEU A 1 69 ? -11.220 24.094 24.137 1.00 87.88 69 LEU A CA 1
ATOM 533 C C . LEU A 1 69 ? -12.395 23.347 24.760 1.00 87.88 69 LEU A C 1
ATOM 535 O O . LEU A 1 69 ? -12.305 22.854 25.885 1.00 87.88 69 LEU A O 1
ATOM 539 N N . GLY A 1 70 ? -13.479 23.219 24.005 1.00 92.19 70 GLY A N 1
ATOM 540 C CA . GLY A 1 70 ? -14.675 22.537 24.470 1.00 92.19 70 GLY A CA 1
ATOM 541 C C . GLY A 1 70 ? -15.593 22.066 23.356 1.00 92.19 70 GLY A C 1
ATOM 542 O O . GLY A 1 70 ? -15.256 22.100 22.171 1.00 92.19 70 GLY A O 1
ATOM 543 N N . GLU A 1 71 ? -16.782 21.644 23.762 1.00 93.00 71 GLU A N 1
ATOM 544 C CA . GLU A 1 71 ? -17.844 21.158 22.888 1.00 93.00 71 GLU A CA 1
ATOM 545 C C . GLU A 1 71 ? -19.114 21.969 23.064 1.00 93.00 71 GLU A C 1
ATOM 547 O O . GLU A 1 71 ? -19.500 22.328 24.180 1.00 93.00 71 GLU A O 1
ATOM 552 N N . PHE A 1 72 ? -19.772 22.212 21.937 1.00 96.44 72 PHE A N 1
ATOM 553 C CA . PHE A 1 72 ? -21.087 22.812 21.862 1.00 96.44 72 PHE A CA 1
ATOM 554 C C . PHE A 1 72 ? -22.178 21.744 21.894 1.00 96.44 72 PHE A C 1
ATOM 556 O O . PHE A 1 72 ? -22.154 20.769 21.139 1.00 96.44 72 PHE A O 1
ATOM 563 N N . LYS A 1 73 ? -23.174 21.966 22.744 1.00 92.75 73 LYS A N 1
ATOM 564 C CA . LYS A 1 73 ? -24.341 21.118 22.946 1.00 92.75 73 LYS A CA 1
ATOM 565 C C . LYS A 1 73 ? -25.586 21.931 22.653 1.00 92.75 73 LYS A C 1
ATOM 567 O O . LYS A 1 73 ? -25.847 22.937 23.305 1.00 92.75 73 LYS A O 1
ATOM 572 N N . VAL A 1 74 ? -26.369 21.458 21.698 1.00 89.38 74 VAL A N 1
ATOM 573 C CA . VAL A 1 74 ? -27.732 21.945 21.472 1.00 89.38 74 VAL A CA 1
ATOM 574 C C . VAL A 1 74 ? -28.628 21.286 22.513 1.00 89.38 74 VAL A C 1
ATOM 576 O O . VAL A 1 74 ? -28.599 20.058 22.629 1.00 89.38 74 VAL A O 1
ATOM 579 N N . LEU A 1 75 ? -29.333 22.097 23.302 1.00 85.00 75 LEU A N 1
ATOM 580 C CA . LEU A 1 75 ? -30.170 21.638 24.413 1.00 85.00 75 LEU A CA 1
ATOM 581 C C . LEU A 1 75 ? -31.666 21.786 24.126 1.00 85.00 75 LEU A C 1
ATOM 583 O O . LEU A 1 75 ? -32.462 21.118 24.784 1.00 85.00 75 LEU A O 1
ATOM 587 N N . ASN A 1 76 ? -32.054 22.636 23.171 1.00 76.19 76 ASN A N 1
ATOM 588 C CA . ASN A 1 76 ? -33.443 22.721 22.737 1.00 76.19 76 ASN A CA 1
ATOM 589 C C . ASN A 1 76 ? -33.769 21.605 21.737 1.00 76.19 76 ASN A C 1
ATOM 591 O O . ASN A 1 76 ? -32.912 21.149 20.977 1.00 76.19 76 ASN A O 1
ATOM 595 N N . ASP A 1 77 ? -35.030 21.177 21.739 1.00 76.56 77 ASP A N 1
ATOM 596 C CA . ASP A 1 77 ? -35.531 20.137 20.843 1.00 76.56 77 ASP A CA 1
ATOM 597 C C . ASP A 1 77 ? -35.823 20.717 19.453 1.00 76.56 77 ASP A C 1
ATOM 599 O O . ASP A 1 77 ? -36.925 21.175 19.147 1.00 76.56 77 ASP A O 1
ATOM 603 N N . VAL A 1 78 ? -34.779 20.749 18.630 1.00 76.12 78 VAL A N 1
ATOM 604 C CA . VAL A 1 78 ? -34.778 21.330 17.287 1.00 76.12 78 VAL A CA 1
ATOM 605 C C . VAL A 1 78 ? -34.461 20.262 16.233 1.00 76.12 78 VAL A C 1
ATOM 607 O O . VAL A 1 78 ? -33.762 19.291 16.523 1.00 76.12 78 VAL A O 1
ATOM 610 N N . PRO A 1 79 ? -34.932 20.420 14.983 1.00 74.12 79 PRO A N 1
ATOM 611 C CA . PRO A 1 79 ? -34.576 19.546 13.871 1.00 74.12 79 PRO A CA 1
ATOM 612 C C . PRO A 1 79 ? -33.076 19.250 13.746 1.00 74.12 79 PRO A C 1
ATOM 614 O O . PRO A 1 79 ? -32.215 20.066 14.083 1.00 74.12 79 PRO A O 1
ATOM 617 N N . THR A 1 80 ? -32.769 18.064 13.223 1.00 73.25 80 THR A N 1
ATOM 618 C CA . THR A 1 80 ? -31.402 17.574 13.042 1.00 73.25 80 THR A CA 1
ATOM 619 C C . THR A 1 80 ? -30.841 17.919 11.665 1.00 73.25 80 THR A C 1
ATOM 621 O O . THR A 1 80 ? -31.562 17.970 10.673 1.00 73.25 80 THR A O 1
ATOM 624 N N . THR A 1 81 ? -29.525 18.089 11.577 1.00 68.19 81 THR A N 1
ATOM 625 C CA . THR A 1 81 ? -28.754 18.122 10.332 1.00 68.19 81 THR A CA 1
ATOM 626 C C . THR A 1 81 ? -27.640 17.090 10.440 1.00 68.19 81 THR A C 1
ATOM 628 O O . THR A 1 81 ? -26.844 17.154 11.373 1.00 68.19 81 THR A O 1
ATOM 631 N N . GLN A 1 82 ? -27.590 16.137 9.502 1.00 67.69 82 GLN A N 1
ATOM 632 C CA . GLN A 1 82 ? -26.678 14.982 9.557 1.00 67.69 82 GLN A CA 1
ATOM 633 C C . GLN A 1 82 ? -26.752 14.237 10.901 1.00 67.69 82 GLN A C 1
ATOM 635 O O . GLN A 1 82 ? -25.745 14.044 11.582 1.00 67.69 82 GLN A O 1
ATOM 640 N N . ASP A 1 83 ? -27.977 13.895 11.302 1.00 75.38 83 ASP A N 1
ATOM 641 C CA . ASP A 1 83 ? -28.306 13.095 12.491 1.00 75.38 83 ASP A CA 1
ATOM 642 C C . ASP A 1 83 ? -27.903 13.711 13.843 1.00 75.38 83 ASP A C 1
ATOM 644 O O . ASP A 1 83 ? -27.942 13.045 14.879 1.00 75.38 83 ASP A O 1
ATOM 648 N N . LYS A 1 84 ? -27.575 15.012 13.874 1.00 81.19 84 LYS A N 1
ATOM 649 C CA . LYS A 1 84 ? -27.330 15.772 15.112 1.00 81.19 84 LYS A CA 1
ATOM 650 C C . LYS A 1 84 ? -28.173 17.039 15.155 1.00 81.19 84 LYS A C 1
ATOM 652 O O . LYS A 1 84 ? -28.451 17.630 14.117 1.00 81.19 84 LYS A O 1
ATOM 657 N N . LEU A 1 85 ? -28.572 17.468 16.353 1.00 83.81 85 LEU A N 1
ATOM 658 C CA . LEU A 1 85 ? -29.403 18.663 16.547 1.00 83.81 85 LEU A CA 1
ATOM 659 C C . LEU A 1 85 ? -28.721 19.906 15.955 1.00 83.81 85 LEU A C 1
ATOM 661 O O . LEU A 1 85 ? -27.531 20.134 16.193 1.00 83.81 85 LEU A O 1
ATOM 665 N N . THR A 1 86 ? -29.467 20.704 15.194 1.00 86.69 86 THR A N 1
ATOM 666 C CA . THR A 1 86 ? -28.951 21.928 14.570 1.00 86.69 86 THR A CA 1
ATOM 667 C C . THR A 1 86 ? -28.846 23.057 15.585 1.00 86.69 86 THR A C 1
ATOM 669 O O . THR A 1 86 ? -29.816 23.392 16.251 1.00 86.69 86 THR A O 1
ATOM 672 N N . GLY A 1 87 ? -27.682 23.692 15.694 1.00 90.56 87 GLY A N 1
ATOM 673 C CA . GLY A 1 87 ? -27.506 24.854 16.559 1.00 90.56 87 GLY A CA 1
ATOM 674 C C . GLY A 1 87 ? -28.319 26.045 16.065 1.00 90.56 87 GLY A C 1
ATOM 675 O O . GLY A 1 87 ? -28.308 26.370 14.877 1.00 90.56 87 GLY A O 1
ATOM 676 N N . THR A 1 88 ? -28.993 26.729 16.983 1.00 93.88 88 THR A N 1
ATOM 677 C CA . THR A 1 88 ? -29.731 27.966 16.704 1.00 93.88 88 THR A CA 1
ATOM 678 C C . THR A 1 88 ? -29.371 29.043 17.723 1.00 93.88 88 THR A C 1
ATOM 680 O O . THR A 1 88 ? -28.743 28.776 18.748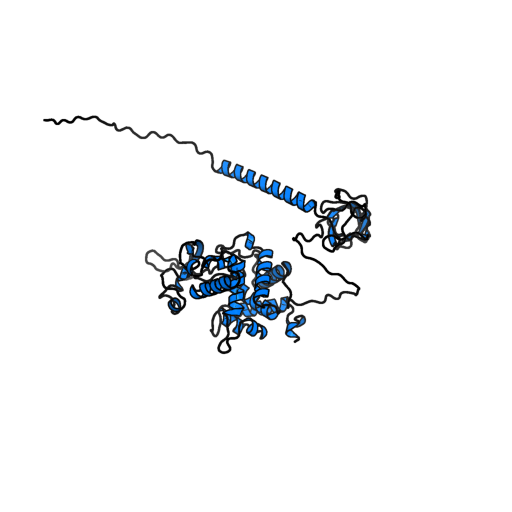 1.00 93.88 88 THR A O 1
ATOM 683 N N . ILE A 1 89 ? -29.778 30.283 17.460 1.00 91.25 89 ILE A N 1
ATOM 684 C CA . ILE A 1 89 ? -29.469 31.434 18.321 1.00 91.25 89 ILE A CA 1
ATOM 685 C C . ILE A 1 89 ? -30.044 31.345 19.747 1.00 91.25 89 ILE A C 1
ATOM 687 O O . ILE A 1 89 ? -29.696 32.168 20.596 1.00 91.25 89 ILE A O 1
ATOM 691 N N . VAL A 1 90 ? -30.922 30.379 20.034 1.00 91.50 90 VAL A N 1
ATOM 692 C CA . VAL A 1 90 ? -31.426 30.152 21.397 1.00 91.50 90 VAL A CA 1
ATOM 693 C C . VAL A 1 90 ? -30.454 29.344 22.262 1.00 91.50 90 VAL A C 1
ATOM 695 O O . VAL A 1 90 ? -30.562 29.390 23.486 1.00 91.50 90 VAL A O 1
ATOM 698 N N . GLU A 1 91 ? -29.450 28.693 21.664 1.00 93.94 91 GLU A N 1
ATOM 699 C CA . GLU A 1 91 ? -28.387 27.966 22.370 1.00 93.94 91 GLU A CA 1
ATOM 700 C C . GLU A 1 91 ? -27.333 28.935 22.926 1.00 93.94 91 GLU A C 1
ATOM 702 O O . GLU A 1 91 ? -26.234 29.081 22.391 1.00 93.94 91 GLU A O 1
ATOM 707 N N . LYS A 1 92 ? -27.700 29.677 23.970 1.00 92.69 92 LYS A N 1
ATOM 708 C CA . LYS A 1 92 ? -26.883 30.755 24.555 1.00 92.69 92 LYS A CA 1
ATOM 709 C C . LYS A 1 92 ? -26.766 30.680 26.079 1.00 92.69 92 LYS A C 1
ATOM 711 O O . LYS A 1 92 ? -26.539 31.693 26.734 1.00 92.69 92 LYS A O 1
ATOM 716 N N . LEU A 1 93 ? -26.950 29.497 26.655 1.00 93.94 93 LEU A N 1
ATOM 717 C CA . LEU A 1 93 ? -26.793 29.234 28.084 1.00 93.94 93 LEU A CA 1
ATOM 718 C C . LEU A 1 93 ? -25.425 28.596 28.366 1.00 93.94 93 LEU A C 1
ATOM 720 O O . LEU A 1 93 ? -24.910 27.865 27.524 1.00 93.94 93 LEU A O 1
ATOM 724 N N . PRO A 1 94 ? -24.831 28.793 29.558 1.00 91.94 94 PRO A N 1
ATOM 725 C CA . PRO A 1 94 ? -23.582 28.128 29.931 1.00 91.94 94 PRO A CA 1
ATOM 726 C C . PRO A 1 94 ? -23.600 26.607 29.737 1.00 91.94 94 PRO A C 1
ATOM 728 O O . PRO A 1 94 ? -22.609 26.031 29.300 1.00 91.94 94 PRO A O 1
ATOM 731 N N . ALA A 1 95 ? -24.748 25.969 29.985 1.00 91.50 95 ALA A N 1
ATOM 732 C CA . ALA A 1 95 ? -24.941 24.530 29.810 1.00 91.50 95 ALA A CA 1
ATOM 733 C C . ALA A 1 95 ? -24.788 24.053 28.352 1.00 91.50 95 ALA A C 1
ATOM 735 O O . ALA A 1 95 ? -24.557 22.866 28.119 1.00 91.50 95 ALA A O 1
ATOM 736 N N . ASN A 1 96 ? -24.874 24.962 27.374 1.00 95.62 96 ASN A N 1
ATOM 737 C CA . ASN A 1 96 ? -24.601 24.657 25.972 1.00 95.62 96 ASN A CA 1
ATOM 738 C C . ASN A 1 96 ? -23.118 24.388 25.697 1.00 95.62 96 ASN A C 1
ATOM 740 O O . ASN A 1 96 ? -22.781 23.967 24.595 1.00 95.62 96 ASN A O 1
ATOM 744 N N . PHE A 1 97 ? -22.226 24.622 26.660 1.00 95.31 97 PHE A N 1
ATOM 745 C CA . PHE A 1 97 ? -20.789 24.499 26.466 1.00 95.31 97 PHE A CA 1
ATOM 746 C C . PHE A 1 97 ? -20.167 23.615 27.542 1.00 95.31 97 PHE A C 1
ATOM 748 O O . PHE A 1 97 ? -20.487 23.700 28.725 1.00 95.31 97 PHE A O 1
ATOM 755 N N . THR A 1 98 ? -19.259 22.738 27.133 1.00 92.31 98 THR A N 1
ATOM 756 C CA . THR A 1 98 ? -18.454 21.925 28.050 1.00 92.31 98 THR A CA 1
ATOM 757 C C . THR A 1 98 ? -16.996 22.064 27.657 1.00 92.31 98 THR A C 1
ATOM 759 O O . THR A 1 98 ? -16.620 21.626 26.575 1.00 92.31 98 THR A O 1
ATOM 762 N N . PHE A 1 99 ? -16.179 22.666 28.518 1.00 91.69 99 PHE A N 1
ATOM 763 C CA . PHE A 1 99 ? -14.747 22.822 28.274 1.00 91.69 99 PHE A CA 1
ATOM 764 C C . PHE A 1 99 ? -13.957 21.677 28.898 1.00 91.69 99 PHE A C 1
ATOM 766 O O . PHE A 1 99 ? -14.251 21.229 30.007 1.00 91.69 99 PHE A O 1
ATOM 773 N N . TYR A 1 100 ? -12.959 21.188 28.166 1.00 87.44 100 TYR A N 1
ATOM 774 C CA . TYR A 1 100 ? -12.227 19.968 28.510 1.00 87.44 100 TYR A CA 1
ATOM 775 C C . TYR A 1 100 ? -11.290 20.129 29.709 1.00 87.44 100 TYR A C 1
ATOM 777 O O . TYR A 1 100 ? -10.957 19.151 30.371 1.00 87.44 100 TYR A O 1
ATOM 785 N N . ASP A 1 101 ? -10.863 21.356 29.985 1.00 86.62 101 ASP A N 1
ATOM 786 C CA . ASP A 1 101 ? -10.022 21.722 31.125 1.00 86.62 101 ASP A CA 1
ATOM 787 C C . ASP A 1 101 ? -10.836 22.125 32.366 1.00 86.62 101 ASP A C 1
ATOM 789 O O . ASP A 1 101 ? -10.266 22.474 33.399 1.00 86.62 101 ASP A O 1
ATOM 793 N N . GLY A 1 102 ? -12.166 22.046 32.285 1.00 87.88 102 GLY A N 1
ATOM 794 C CA . GLY A 1 102 ? -13.067 22.412 33.369 1.00 87.88 102 GLY A CA 1
ATOM 795 C C . GLY A 1 102 ? -13.427 23.896 33.425 1.00 87.88 102 GLY A C 1
ATOM 796 O O . GLY A 1 102 ? -14.100 24.287 34.377 1.00 87.88 102 GLY A O 1
ATOM 797 N N . PHE A 1 103 ? -13.034 24.716 32.442 1.00 93.62 103 PHE A N 1
ATOM 798 C CA . PHE A 1 103 ? -13.490 26.105 32.323 1.00 93.62 103 PHE A CA 1
ATOM 799 C C . PHE A 1 103 ? -15.025 26.199 32.263 1.00 93.62 103 PHE A C 1
ATOM 801 O O . PHE A 1 103 ? -15.700 25.357 31.665 1.00 93.62 103 PHE A O 1
ATOM 808 N N . GLN A 1 104 ? -15.601 27.228 32.887 1.00 92.38 104 GLN A N 1
ATOM 809 C CA . GLN A 1 104 ? -17.053 27.404 32.970 1.00 92.38 104 GLN A CA 1
ATOM 810 C C . GLN A 1 104 ? -17.475 28.786 32.481 1.00 92.38 104 GLN A C 1
ATOM 812 O O . GLN A 1 104 ? -16.898 29.798 32.877 1.00 92.38 104 GLN A O 1
ATOM 817 N N . MET A 1 105 ? -18.529 28.838 31.663 1.00 95.06 105 MET A N 1
ATOM 818 C CA . MET A 1 105 ? -19.166 30.107 31.309 1.00 95.06 105 MET A CA 1
ATOM 819 C C . MET A 1 105 ? -19.973 30.637 32.494 1.00 95.06 105 MET A C 1
ATOM 821 O O . MET A 1 105 ? -20.757 29.910 33.098 1.00 95.06 105 MET A O 1
ATOM 825 N N . ILE A 1 106 ? -19.805 31.921 32.789 1.00 91.88 106 ILE A N 1
ATOM 826 C CA . ILE A 1 106 ? -20.557 32.644 33.818 1.00 91.88 106 ILE A CA 1
ATOM 827 C C . ILE A 1 106 ? -21.742 33.356 33.170 1.00 91.88 106 ILE A C 1
ATOM 829 O O . ILE A 1 106 ? -22.878 33.222 33.616 1.00 91.88 106 ILE A O 1
ATOM 833 N N . SER A 1 107 ? -21.480 34.109 32.103 1.00 90.31 107 SER A N 1
ATOM 834 C CA . SER A 1 107 ? -22.502 34.858 31.380 1.00 90.31 107 SER A CA 1
ATOM 835 C C . SER A 1 107 ? -22.231 34.851 29.883 1.00 90.31 107 SER A C 1
ATOM 837 O O . SER A 1 107 ? -21.088 34.805 29.425 1.00 90.31 107 SER A O 1
ATOM 839 N N . LEU A 1 108 ? -23.315 34.879 29.116 1.00 94.12 108 LEU A N 1
ATOM 840 C CA . LEU A 1 108 ? -23.318 34.880 27.660 1.00 94.12 108 LEU A CA 1
ATOM 841 C C . LEU A 1 108 ? -24.270 35.972 27.182 1.00 94.12 108 LEU A C 1
ATOM 843 O O . LEU A 1 108 ? -25.243 36.301 27.863 1.00 94.12 108 LEU A O 1
ATOM 847 N N . THR A 1 109 ? -23.967 36.552 26.026 1.00 93.56 109 THR A N 1
ATOM 848 C CA . THR A 1 109 ? -24.726 37.677 25.468 1.00 93.56 109 THR A CA 1
ATOM 849 C C . THR A 1 109 ? -25.635 37.216 24.321 1.00 93.56 109 THR A C 1
ATOM 851 O O . THR A 1 109 ? -26.495 36.356 24.513 1.00 93.56 109 THR A O 1
ATOM 854 N N . ALA A 1 110 ? -25.477 37.788 23.129 1.00 92.44 110 ALA A N 1
ATOM 855 C CA . ALA A 1 110 ? -26.216 37.424 21.932 1.00 92.44 110 ALA A CA 1
ATOM 856 C C . ALA A 1 110 ? -25.261 36.868 20.876 1.00 92.44 110 ALA A C 1
ATOM 858 O O . ALA A 1 110 ? -24.124 37.323 20.754 1.00 92.44 110 ALA A O 1
ATOM 859 N N . TRP A 1 111 ? -25.744 35.895 20.107 1.00 97.06 111 TRP A N 1
ATOM 860 C CA . TRP A 1 111 ? -25.003 35.370 18.969 1.00 97.06 111 TRP A CA 1
ATOM 861 C C . TRP A 1 111 ? -24.752 36.460 17.928 1.00 97.06 111 TRP A C 1
ATOM 863 O O . TRP A 1 111 ? -25.601 37.315 17.678 1.00 97.06 111 TRP A O 1
ATOM 873 N N . GLN A 1 112 ? -23.586 36.383 17.302 1.00 94.25 112 GLN A N 1
ATOM 874 C CA . GLN A 1 112 ? -23.146 37.214 16.190 1.00 94.25 112 GLN A CA 1
ATOM 875 C C . GLN A 1 112 ? -22.802 36.307 15.003 1.00 94.25 112 GLN A C 1
ATOM 877 O O . GLN A 1 112 ? -22.498 35.125 15.184 1.00 94.25 112 GLN A O 1
ATOM 882 N N . ASP A 1 113 ? -22.877 36.849 13.787 1.00 90.50 113 ASP A N 1
ATOM 883 C CA . ASP A 1 113 ? -22.517 36.147 12.545 1.00 90.50 113 ASP A CA 1
ATOM 884 C C . ASP A 1 113 ? -23.260 34.811 12.325 1.00 90.50 113 ASP A C 1
ATOM 886 O O . ASP A 1 113 ? -22.716 33.841 11.788 1.00 90.50 113 ASP A O 1
ATOM 890 N N . PHE A 1 114 ? -24.522 34.750 12.756 1.00 88.44 114 PHE A N 1
ATOM 891 C CA . PHE A 1 114 ? -25.425 33.615 12.547 1.00 88.44 114 PHE A CA 1
ATOM 892 C C . PHE A 1 114 ? -26.071 33.626 11.153 1.00 88.44 114 PHE A C 1
ATOM 894 O O . PHE A 1 114 ? -26.001 34.607 10.411 1.00 88.44 114 PHE A O 1
ATOM 901 N N . GLY A 1 115 ? -26.635 32.488 10.752 1.00 81.44 115 GLY A N 1
ATOM 902 C CA . GLY A 1 115 ? -27.223 32.291 9.430 1.00 81.44 115 GLY A CA 1
ATOM 903 C C . GLY A 1 115 ? -28.601 32.931 9.287 1.00 81.44 115 GLY A C 1
ATOM 904 O O . GLY A 1 115 ? -29.286 33.219 10.261 1.00 81.44 115 GLY A O 1
ATOM 905 N N . THR A 1 116 ? -29.037 33.130 8.045 1.00 80.69 116 THR A N 1
ATOM 906 C CA . THR A 1 116 ? -30.358 33.705 7.734 1.00 80.69 116 THR A CA 1
ATOM 907 C C . THR A 1 116 ? -31.469 32.659 7.651 1.00 80.69 116 THR A C 1
ATOM 909 O O . THR A 1 116 ? -32.646 33.012 7.705 1.00 80.69 116 THR A O 1
ATOM 912 N N . ALA A 1 117 ? -31.116 31.374 7.544 1.00 72.44 117 ALA A N 1
ATOM 913 C CA . ALA A 1 117 ? -32.076 30.279 7.591 1.00 72.44 117 ALA A CA 1
ATOM 914 C C . ALA A 1 117 ? -32.653 30.125 9.006 1.00 72.44 117 ALA A C 1
ATOM 916 O O . ALA A 1 117 ? -31.954 30.343 9.999 1.00 72.44 117 ALA A O 1
ATOM 917 N N . LYS A 1 118 ? -33.927 29.735 9.088 1.00 74.50 118 LYS A N 1
ATOM 918 C CA . LYS A 1 118 ? -34.636 29.519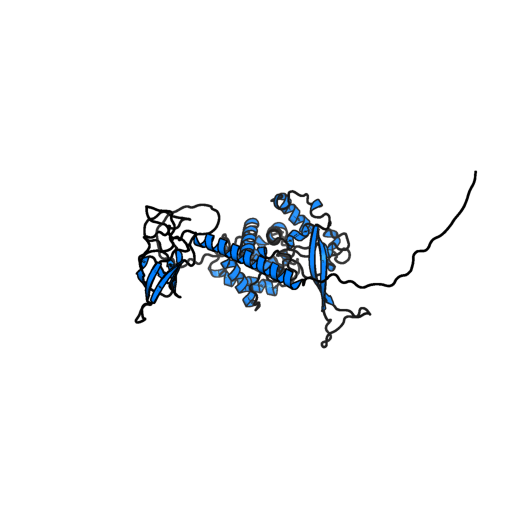 10.350 1.00 74.50 118 LYS A CA 1
ATOM 919 C C . LYS A 1 118 ? -35.012 28.057 10.529 1.00 74.50 118 LYS A C 1
ATOM 921 O O . LYS A 1 118 ? -35.432 27.399 9.582 1.00 74.50 118 LYS A O 1
ATOM 926 N N . VAL A 1 119 ? -34.914 27.593 11.765 1.00 71.38 119 VAL A N 1
ATOM 927 C CA . VAL A 1 119 ? -35.383 26.291 12.230 1.00 71.38 119 VAL A CA 1
ATOM 928 C C . VAL A 1 119 ? -36.276 26.555 13.437 1.00 71.38 119 VAL A C 1
ATOM 930 O O . VAL A 1 119 ? -35.819 27.157 14.406 1.00 71.38 119 VAL A O 1
ATOM 933 N N . GLN A 1 120 ? -37.556 26.168 13.345 1.00 74.94 120 GLN A N 1
ATOM 934 C CA . GLN A 1 120 ? -38.584 26.481 14.355 1.00 74.94 120 GLN A CA 1
ATOM 935 C C . GLN A 1 120 ? -38.542 27.964 14.773 1.00 74.94 120 GLN A C 1
ATOM 937 O O . GLN A 1 120 ? -38.343 28.303 15.936 1.00 74.94 120 GLN A O 1
ATOM 942 N N . ASP A 1 121 ? -38.621 28.845 13.773 1.00 79.44 121 ASP A N 1
ATOM 943 C CA . ASP A 1 121 ? -38.590 30.311 13.892 1.00 79.44 121 ASP A CA 1
ATOM 944 C C . ASP A 1 121 ? -37.294 30.950 14.422 1.00 79.44 121 ASP A C 1
ATOM 946 O O . ASP A 1 121 ? -37.161 32.177 14.387 1.00 79.44 121 ASP A O 1
ATOM 950 N N . ASN A 1 122 ? -36.291 30.153 14.795 1.00 79.00 122 ASN A N 1
ATOM 951 C CA . ASN A 1 122 ? -35.006 30.633 15.295 1.00 79.00 122 ASN A CA 1
ATOM 952 C C . ASN A 1 122 ? -33.913 30.542 14.229 1.00 79.00 122 ASN A C 1
ATOM 954 O O . ASN A 1 122 ? -33.809 29.552 13.507 1.00 79.00 122 ASN A O 1
ATOM 958 N N . TYR A 1 123 ? -33.073 31.572 14.133 1.00 84.38 123 TYR A N 1
ATOM 959 C CA . TYR A 1 123 ? -31.960 31.581 13.184 1.00 84.38 123 TYR A CA 1
ATOM 960 C C . TYR A 1 123 ? -30.914 30.515 13.524 1.00 84.38 123 TYR A C 1
ATOM 962 O O . TYR A 1 123 ? -30.590 30.301 14.694 1.00 84.38 123 TYR A O 1
ATOM 970 N N . VAL A 1 124 ? -30.376 29.862 12.496 1.00 89.31 124 VAL A N 1
ATOM 971 C CA . VAL A 1 124 ? -29.352 28.819 12.639 1.00 89.31 124 VAL A CA 1
ATOM 972 C C . VAL A 1 124 ? -27.971 29.398 12.933 1.00 89.31 124 VAL A C 1
ATOM 974 O O . VAL A 1 124 ? -27.626 30.488 12.478 1.00 89.31 124 VAL A O 1
ATOM 977 N N . LEU A 1 125 ? -27.146 28.641 13.648 1.00 93.50 125 LEU A N 1
ATOM 978 C CA . LEU A 1 125 ? -25.738 28.958 13.855 1.00 93.50 125 LEU A CA 1
ATOM 979 C C . LEU A 1 125 ? -24.884 28.375 12.733 1.00 93.50 125 LEU A C 1
ATOM 981 O O . LEU A 1 125 ? -25.151 27.295 12.208 1.00 93.50 125 LEU A O 1
ATOM 985 N N . LEU A 1 126 ? -23.831 29.100 12.388 1.00 91.44 126 LEU A N 1
ATOM 986 C CA . LEU A 1 126 ? -22.837 28.728 11.394 1.00 91.44 126 LEU A CA 1
ATOM 987 C C . LEU A 1 126 ? -21.485 28.512 12.075 1.00 91.44 126 LEU A C 1
ATOM 989 O O . LEU A 1 126 ? -21.255 28.986 13.185 1.00 91.44 126 LEU A O 1
ATOM 993 N N . LYS A 1 127 ? -20.540 27.870 11.387 1.00 93.00 127 LYS A N 1
ATOM 994 C CA . LYS A 1 127 ? -19.160 27.725 11.871 1.00 93.00 127 LYS A CA 1
ATOM 995 C C . LYS A 1 127 ? -18.506 29.080 12.164 1.00 93.00 127 LYS A C 1
ATOM 997 O O . LYS A 1 127 ? -17.688 29.196 13.064 1.00 93.00 127 LYS A O 1
ATOM 1002 N N . LYS A 1 128 ? -18.870 30.125 11.424 1.00 90.81 128 LYS A N 1
ATOM 1003 C CA . LYS A 1 128 ? -18.380 31.483 11.691 1.00 90.81 128 LYS A CA 1
ATOM 1004 C C . LYS A 1 128 ? -19.084 32.193 12.852 1.00 90.81 128 LYS A C 1
ATOM 1006 O O . LYS A 1 128 ? -18.649 33.276 13.226 1.00 90.81 128 LYS A O 1
ATOM 1011 N N . SER A 1 129 ? -20.178 31.645 13.382 1.00 94.69 129 SER A N 1
ATOM 1012 C CA . SER A 1 129 ? -20.941 32.304 14.441 1.00 94.69 129 SER A CA 1
ATOM 1013 C C . SER A 1 129 ? -20.134 32.393 15.727 1.00 94.69 129 SER A C 1
ATOM 1015 O O . SER A 1 129 ? -19.393 31.473 16.078 1.00 94.69 129 SER A O 1
ATOM 1017 N N . THR A 1 130 ? -20.304 33.498 16.449 1.00 96.50 130 THR A N 1
ATOM 1018 C CA . THR A 1 130 ? -19.605 33.730 17.715 1.00 96.50 130 THR A CA 1
ATOM 1019 C C . THR A 1 130 ? -20.553 34.197 18.809 1.00 96.50 130 THR A C 1
ATOM 1021 O O . THR A 1 130 ? -21.570 34.833 18.532 1.00 96.50 130 THR A O 1
ATOM 1024 N N . LEU A 1 131 ? -20.234 33.866 20.062 1.00 97.31 131 LEU A N 1
ATOM 1025 C CA . LEU A 1 131 ? -21.040 34.250 21.223 1.00 97.31 131 LEU A CA 1
ATOM 1026 C C . LEU A 1 131 ? -20.157 34.902 22.293 1.00 97.31 131 LEU A C 1
ATOM 1028 O O . LEU A 1 131 ? -19.429 34.193 22.992 1.00 97.31 131 LEU A O 1
ATOM 1032 N N . PRO A 1 132 ? -20.195 36.236 22.441 1.00 97.69 132 PRO A N 1
ATOM 1033 C CA . PRO A 1 132 ? -19.450 36.928 23.485 1.00 97.69 132 PRO A CA 1
ATOM 1034 C C . PRO A 1 132 ? -19.958 36.569 24.882 1.00 97.69 132 PRO A C 1
ATOM 1036 O O . PRO A 1 132 ? -21.168 36.418 25.101 1.00 97.69 132 PRO A O 1
ATOM 1039 N N . GLY A 1 133 ? -19.036 36.486 25.836 1.00 96.06 133 GLY A N 1
ATOM 1040 C CA . GLY A 1 133 ? -19.349 36.155 27.218 1.00 96.06 133 GLY A CA 1
ATOM 1041 C C . GLY A 1 133 ? -18.170 36.306 28.170 1.00 96.06 133 GLY A C 1
ATOM 1042 O O . GLY A 1 133 ? -17.085 36.755 27.798 1.00 96.06 133 GLY A O 1
ATOM 1043 N N . ILE A 1 134 ? -18.415 35.914 29.415 1.00 95.69 134 ILE A N 1
ATOM 1044 C CA . ILE A 1 134 ? -17.430 35.870 30.494 1.00 95.69 134 ILE A CA 1
ATOM 1045 C C . ILE A 1 134 ? -17.415 34.446 31.037 1.00 95.69 134 ILE A C 1
ATOM 1047 O O . ILE A 1 134 ? -18.475 33.875 31.304 1.00 95.69 134 ILE A O 1
ATOM 1051 N N . GLY A 1 135 ? -16.231 33.874 31.212 1.00 94.56 135 GLY A N 1
ATOM 1052 C CA . GLY A 1 135 ? -16.046 32.565 31.829 1.00 94.56 135 GLY A CA 1
ATOM 1053 C C . GLY A 1 135 ? -14.911 32.574 32.842 1.00 94.56 135 GLY A C 1
ATOM 1054 O O . GLY A 1 135 ? -14.252 33.591 33.039 1.00 94.56 135 GLY A O 1
ATOM 1055 N N . LYS A 1 136 ? -14.714 31.468 33.550 1.00 94.81 136 LYS A N 1
ATOM 1056 C CA . LYS A 1 136 ? -13.685 31.360 34.583 1.00 94.81 136 LYS A CA 1
ATOM 1057 C C . LYS A 1 136 ? -13.309 29.900 34.827 1.00 94.81 136 LYS A C 1
ATOM 1059 O O . LYS A 1 136 ? -14.156 29.010 34.763 1.00 94.81 136 LYS A O 1
ATOM 1064 N N . MET A 1 137 ? -12.048 29.670 35.180 1.00 92.75 137 MET A N 1
ATOM 1065 C CA . MET A 1 137 ? -11.595 28.389 35.723 1.00 92.75 137 MET A CA 1
ATOM 1066 C C . MET A 1 137 ? -12.094 28.168 37.165 1.00 92.75 137 MET A C 1
ATOM 1068 O O . MET A 1 137 ? -12.136 29.116 37.958 1.00 92.75 137 MET A O 1
ATOM 1072 N N . PRO A 1 138 ? -12.416 26.926 37.562 1.00 84.50 138 PRO A N 1
ATOM 1073 C CA . PRO A 1 138 ? -12.742 26.602 38.947 1.00 84.50 138 PRO A CA 1
ATOM 1074 C C . PRO A 1 138 ? -11.653 27.078 39.927 1.00 84.50 138 PRO A C 1
ATOM 1076 O O . PRO A 1 138 ? -10.459 26.954 39.660 1.00 84.50 138 PRO A O 1
ATOM 1079 N N . GLY A 1 139 ? -12.065 27.618 41.078 1.00 80.81 139 GLY A N 1
ATOM 1080 C CA . GLY A 1 139 ? -11.162 28.157 42.103 1.00 80.81 139 GLY A CA 1
ATOM 1081 C C . GLY A 1 139 ? -11.057 29.689 42.111 1.00 80.81 139 GLY A C 1
ATOM 1082 O O . GLY A 1 139 ? -11.924 30.405 41.602 1.00 80.81 139 GLY A O 1
ATOM 1083 N N . ASN A 1 140 ? -10.005 30.224 42.739 1.00 79.38 140 ASN A N 1
ATOM 1084 C CA . ASN A 1 140 ? -9.864 31.666 42.991 1.00 79.38 140 ASN A CA 1
ATOM 1085 C C . ASN A 1 140 ? -9.143 32.431 41.860 1.00 79.38 140 ASN A C 1
ATOM 1087 O O . ASN A 1 140 ? -8.365 33.345 42.115 1.00 79.38 140 ASN A O 1
ATOM 1091 N N . ILE A 1 141 ? -9.379 32.033 40.607 1.00 84.62 141 ILE A N 1
ATOM 1092 C CA . ILE A 1 141 ? -8.780 32.647 39.410 1.00 84.62 141 ILE A CA 1
ATOM 1093 C C . ILE A 1 141 ? -9.693 33.792 38.916 1.00 84.62 141 ILE A C 1
ATOM 1095 O O . ILE A 1 141 ? -10.913 33.670 39.041 1.00 84.62 141 ILE A O 1
ATOM 1099 N N . PRO A 1 142 ? -9.181 34.927 38.411 1.00 89.69 142 PRO A N 1
ATOM 1100 C CA . PRO A 1 142 ? -10.027 35.987 37.853 1.00 89.69 142 PRO A CA 1
ATOM 1101 C C . PRO A 1 142 ? -10.868 35.513 36.648 1.00 89.69 142 PRO A C 1
ATOM 1103 O O . PRO A 1 142 ? -10.396 34.666 35.892 1.00 89.69 142 PRO A O 1
ATOM 1106 N N . PRO A 1 143 ? -12.096 36.032 36.444 1.00 92.50 143 PRO A N 1
ATOM 1107 C CA . PRO A 1 143 ? -12.868 35.764 35.232 1.00 92.50 143 PRO A CA 1
ATOM 1108 C C . PRO A 1 143 ? -12.198 36.315 33.968 1.00 92.50 143 PRO A C 1
ATOM 1110 O O . PRO A 1 143 ? -11.578 37.377 33.992 1.00 92.50 143 PRO A O 1
ATOM 1113 N N . GLU A 1 144 ? -12.397 35.621 32.855 1.00 95.38 144 GLU A N 1
ATOM 1114 C CA . GLU A 1 144 ? -11.937 35.990 31.523 1.00 95.38 144 GLU A CA 1
ATOM 1115 C C . GLU A 1 144 ? -13.109 36.447 30.655 1.00 95.38 144 GLU A C 1
ATOM 1117 O O . GLU A 1 144 ? -14.126 35.759 30.543 1.00 95.38 144 GLU A O 1
ATOM 1122 N N . THR A 1 145 ? -12.944 37.588 29.990 1.00 96.00 145 THR A N 1
ATOM 1123 C CA . THR A 1 145 ? -13.876 38.072 28.966 1.00 96.00 145 THR A CA 1
ATOM 1124 C C . THR A 1 145 ? -13.385 37.638 27.593 1.00 96.00 145 THR A C 1
ATOM 1126 O O . THR A 1 145 ? -12.196 37.732 27.292 1.00 96.00 145 THR A O 1
ATOM 1129 N N . GLY A 1 146 ? -14.298 37.188 26.741 1.00 95.19 146 GLY A N 1
ATOM 1130 C CA . GLY A 1 146 ? -13.964 36.682 25.418 1.00 95.19 146 GLY A CA 1
ATOM 1131 C C . GLY A 1 146 ? -15.211 36.329 24.622 1.00 95.19 146 GLY A C 1
ATOM 1132 O O . GLY A 1 146 ? -16.304 36.846 24.866 1.00 95.19 146 GLY A O 1
ATOM 1133 N N . LYS A 1 147 ? -15.051 35.433 23.653 1.00 97.00 147 LYS A N 1
ATOM 1134 C CA . LYS A 1 147 ? -16.156 34.908 22.853 1.00 97.00 147 LYS A CA 1
ATOM 1135 C C . LYS A 1 147 ? -15.960 33.428 22.574 1.00 97.00 147 LYS A C 1
ATOM 1137 O O . LYS A 1 147 ? -14.834 32.962 22.418 1.00 97.00 147 LYS A O 1
ATOM 1142 N N . ILE A 1 148 ? -17.075 32.717 22.493 1.00 97.12 148 ILE A N 1
ATOM 1143 C CA . ILE A 1 148 ? -17.133 31.374 21.935 1.00 97.12 148 ILE A CA 1
ATOM 1144 C C . ILE A 1 148 ? -16.924 31.486 20.428 1.00 97.12 148 ILE A C 1
ATOM 1146 O O . ILE A 1 148 ? -17.616 32.262 19.766 1.00 97.12 148 ILE A O 1
ATOM 1150 N N . GLU A 1 149 ? -16.018 30.680 19.890 1.00 96.31 149 GLU A N 1
ATOM 1151 C CA . GLU A 1 149 ? -15.821 30.508 18.452 1.00 96.31 149 GLU A CA 1
ATOM 1152 C C . GLU A 1 149 ? -15.869 29.019 18.106 1.00 96.31 149 GLU A C 1
ATOM 1154 O O . GLU A 1 149 ? -15.249 28.203 18.793 1.00 96.31 149 GLU A O 1
ATOM 1159 N N . PHE A 1 150 ? -16.565 28.650 17.030 1.00 93.81 150 PHE A N 1
ATOM 1160 C CA . PHE A 1 150 ? -16.541 27.274 16.545 1.00 93.81 150 PHE A CA 1
ATOM 1161 C C . PHE A 1 150 ? -15.213 26.968 15.847 1.00 93.81 150 PHE A C 1
ATOM 1163 O O . PHE A 1 150 ? -14.819 27.596 14.867 1.00 93.81 150 PHE A O 1
ATOM 1170 N N . VAL A 1 151 ? -14.525 25.947 16.345 1.00 90.19 151 VAL A N 1
ATOM 1171 C CA . VAL A 1 151 ? -13.344 25.346 15.717 1.00 90.19 151 VAL A CA 1
ATOM 1172 C C . VAL A 1 151 ? -13.779 24.388 14.602 1.00 90.19 151 VAL A C 1
ATOM 1174 O O . VAL A 1 151 ? -13.154 24.322 13.544 1.00 90.19 151 VAL A O 1
ATOM 1177 N N . THR A 1 152 ? -14.885 23.667 14.804 1.00 88.56 152 THR A N 1
ATOM 1178 C CA . THR A 1 152 ? -15.536 22.827 13.786 1.00 88.56 152 THR A CA 1
ATOM 1179 C C . THR A 1 152 ? -17.041 23.072 13.799 1.00 88.56 152 THR A C 1
ATOM 1181 O O . THR A 1 152 ? -17.584 23.450 14.828 1.00 88.56 152 THR A O 1
ATOM 1184 N N . SER A 1 153 ? -17.731 22.836 12.681 1.00 88.25 153 SER A N 1
ATOM 1185 C CA . SER A 1 153 ? -19.198 22.938 12.623 1.00 88.25 153 SER A CA 1
ATOM 1186 C C . SER A 1 153 ? -19.906 21.703 13.191 1.00 88.25 153 SER A C 1
ATOM 1188 O O . SER A 1 153 ? -21.110 21.715 13.390 1.00 88.25 153 SER A O 1
ATOM 1190 N N . GLY A 1 154 ? -19.181 20.607 13.435 1.00 82.81 154 GLY A N 1
ATOM 1191 C CA . GLY A 1 154 ? -19.762 19.320 13.833 1.00 82.81 154 GLY A CA 1
ATOM 1192 C C . GLY A 1 154 ? -20.377 18.518 12.676 1.00 82.81 154 GLY A C 1
ATOM 1193 O O . GLY A 1 154 ? -20.585 17.311 12.850 1.00 82.81 154 GLY A O 1
ATOM 1194 N N . GLN A 1 155 ? -20.605 19.153 11.516 1.00 81.88 155 GLN A N 1
ATOM 1195 C CA . GLN A 1 155 ? -21.033 18.505 10.274 1.00 81.88 155 GLN A CA 1
ATOM 1196 C C . GLN A 1 155 ? -19.922 17.619 9.701 1.00 81.88 155 GLN A C 1
ATOM 1198 O O . GLN A 1 155 ? -18.741 17.977 9.692 1.00 81.88 155 GLN A O 1
ATOM 1203 N N . VAL A 1 156 ? -20.319 16.461 9.187 1.00 66.88 156 VAL A N 1
ATOM 1204 C CA . VAL A 1 156 ? -19.488 15.586 8.367 1.00 66.88 156 VAL A CA 1
ATOM 1205 C C . VAL A 1 156 ? -19.537 16.142 6.950 1.00 66.88 156 VAL A C 1
ATOM 1207 O O . VAL A 1 156 ? -20.534 15.997 6.252 1.00 66.88 156 VAL A O 1
ATOM 1210 N N . ASN A 1 157 ? -18.479 16.808 6.499 1.00 51.94 157 ASN A N 1
ATOM 1211 C CA . ASN A 1 157 ? -18.419 17.273 5.116 1.00 51.94 157 ASN A CA 1
ATOM 1212 C C . ASN A 1 157 ? -18.104 16.076 4.185 1.00 51.94 157 ASN A C 1
ATOM 1214 O O . ASN A 1 157 ? -16.959 15.860 3.790 1.00 51.94 157 ASN A O 1
ATOM 1218 N N . GLN A 1 158 ? -19.115 15.235 3.934 1.00 43.44 158 GLN A N 1
ATOM 1219 C CA . GLN A 1 158 ? -19.150 14.159 2.937 1.00 43.44 158 GLN A CA 1
ATOM 1220 C C . GLN A 1 158 ? -20.553 14.102 2.291 1.00 43.44 158 GLN A C 1
ATOM 1222 O O . GLN A 1 158 ? -21.541 14.288 3.002 1.00 43.44 158 GLN A O 1
ATOM 1227 N N . PRO A 1 159 ? -20.665 13.849 0.972 1.00 31.59 159 PRO A N 1
ATOM 1228 C CA . PRO A 1 159 ? -21.947 13.599 0.308 1.00 31.59 159 PRO A CA 1
ATOM 1229 C C . PRO A 1 159 ? -22.605 12.297 0.825 1.00 31.59 159 PRO A C 1
ATOM 1231 O O . PRO A 1 159 ? -21.911 11.346 1.171 1.00 31.59 159 PRO A O 1
ATOM 1234 N N . GLU A 1 160 ? -23.939 12.313 0.911 1.00 30.34 160 GLU A N 1
ATOM 1235 C CA . GLU A 1 160 ? -24.856 11.460 1.701 1.00 30.34 160 GLU A CA 1
ATOM 1236 C C . GLU A 1 160 ? -24.696 9.921 1.649 1.00 30.34 160 GLU A C 1
ATOM 1238 O O . GLU A 1 160 ? -24.448 9.339 0.596 1.00 30.34 160 GLU A O 1
ATOM 1243 N N . SER A 1 161 ? -25.028 9.248 2.769 1.00 26.83 161 SER A N 1
ATOM 1244 C CA . SER A 1 161 ? -26.109 8.230 2.841 1.00 26.83 161 SER A CA 1
ATOM 1245 C C . SER A 1 161 ? -26.510 7.914 4.308 1.00 26.83 161 SER A C 1
ATOM 1247 O O . SER A 1 161 ? -25.736 8.173 5.225 1.00 26.83 161 SER A O 1
ATOM 1249 N N . VAL A 1 162 ? -27.739 7.416 4.508 1.00 30.23 162 VAL A N 1
ATOM 1250 C CA . VAL A 1 162 ? -28.691 7.678 5.621 1.00 30.23 162 VAL A CA 1
ATOM 1251 C C . VAL A 1 162 ? -28.889 6.533 6.653 1.00 30.23 162 VAL A C 1
ATOM 1253 O O . VAL A 1 162 ? -29.032 5.380 6.260 1.00 30.23 162 VAL A O 1
ATOM 1256 N N . ASP A 1 163 ? -28.947 6.921 7.941 1.00 33.19 163 ASP A N 1
ATOM 1257 C CA . ASP A 1 163 ? -29.913 6.676 9.055 1.00 33.19 163 ASP A CA 1
ATOM 1258 C C . ASP A 1 163 ? -30.487 5.292 9.500 1.00 33.19 163 ASP A C 1
ATOM 1260 O O . ASP A 1 163 ? -31.021 4.531 8.695 1.00 33.19 163 ASP A O 1
ATOM 1264 N N . ALA A 1 164 ? -30.541 5.069 10.838 1.00 26.62 164 ALA A N 1
ATOM 1265 C CA . ALA A 1 164 ? -31.740 4.659 11.623 1.00 26.62 164 ALA A CA 1
ATOM 1266 C C . ALA A 1 164 ? -31.501 4.570 13.167 1.00 26.62 164 ALA A C 1
ATOM 1268 O O . ALA A 1 164 ? -30.506 4.026 13.644 1.00 26.62 164 ALA A O 1
ATOM 1269 N N . LYS A 1 165 ? -32.484 5.075 13.938 1.00 29.64 165 LYS A N 1
ATOM 1270 C CA . LYS A 1 165 ? -32.556 5.365 15.398 1.00 29.64 165 LYS A CA 1
ATOM 1271 C C . LYS A 1 165 ? -32.917 4.196 16.354 1.00 29.64 165 LYS A C 1
ATOM 1273 O O . LYS A 1 165 ? -33.624 3.276 15.957 1.00 29.64 165 LYS A O 1
ATOM 1278 N N . GLY A 1 166 ? -32.623 4.378 17.662 1.00 22.81 166 GLY A N 1
ATOM 1279 C CA . GLY A 1 166 ? -33.399 3.865 18.826 1.00 22.81 166 GLY A CA 1
ATOM 1280 C C . GLY A 1 166 ? -32.618 3.715 20.164 1.00 22.81 166 GLY A C 1
ATOM 1281 O O . GLY A 1 166 ? -31.737 2.871 20.249 1.00 22.81 166 GLY A O 1
ATOM 1282 N N . ALA A 1 167 ? -32.935 4.497 21.216 1.00 30.78 167 ALA A N 1
ATOM 1283 C CA . ALA A 1 167 ? -32.313 4.509 22.576 1.00 30.78 167 ALA A CA 1
ATOM 1284 C C . ALA A 1 167 ? -33.167 3.713 23.625 1.00 30.78 167 ALA A C 1
ATOM 1286 O O . ALA A 1 167 ? -34.345 3.535 23.305 1.00 30.78 167 ALA A O 1
ATOM 1287 N N . PRO A 1 168 ? -32.696 3.236 24.830 1.00 30.58 168 PRO A N 1
ATOM 1288 C CA . PRO A 1 168 ? -31.925 3.982 25.863 1.00 30.58 168 PRO A CA 1
ATOM 1289 C C . PRO A 1 168 ? -30.781 3.257 26.661 1.00 30.58 168 PRO A C 1
ATOM 1291 O O . PRO A 1 168 ? -30.848 2.064 26.926 1.00 30.58 168 PRO A O 1
ATOM 1294 N N . VAL A 1 169 ? -29.782 4.062 27.097 1.00 38.62 169 VAL A N 1
ATOM 1295 C CA . VAL A 1 169 ? -28.965 4.103 28.364 1.00 38.62 169 VAL A CA 1
ATOM 1296 C C . VAL A 1 169 ? -28.355 2.793 28.940 1.00 38.62 169 VAL A C 1
ATOM 1298 O O . VAL A 1 169 ? -29.118 1.906 29.312 1.00 38.62 169 VAL A O 1
ATOM 1301 N N . PRO A 1 170 ? -27.006 2.654 29.111 1.00 27.64 170 PRO A N 1
ATOM 1302 C CA . PRO A 1 170 ? -26.318 2.978 30.394 1.00 27.64 170 PRO A CA 1
ATOM 1303 C C . PRO A 1 170 ? -24.806 3.344 30.294 1.00 27.64 170 PRO A C 1
ATOM 1305 O O . PRO A 1 170 ? -24.231 3.364 29.210 1.00 27.64 170 PRO A O 1
ATOM 1308 N N . GLU A 1 171 ? -24.177 3.656 31.442 1.00 34.62 171 GLU A N 1
ATOM 1309 C CA . GLU A 1 171 ? -22.732 3.909 31.650 1.00 34.62 171 GLU A CA 1
ATOM 1310 C C . GLU A 1 171 ? -21.817 3.146 30.670 1.00 34.62 171 GLU A C 1
ATOM 1312 O O . GLU A 1 171 ? -21.753 1.916 30.706 1.00 34.62 171 GLU A O 1
ATOM 1317 N N . GLN A 1 172 ? -21.052 3.836 29.817 1.00 33.81 172 GLN A N 1
ATOM 1318 C CA . GLN A 1 172 ? -20.121 3.139 28.926 1.00 33.81 172 GLN A CA 1
ATOM 1319 C C . GLN A 1 172 ? -18.739 3.016 29.568 1.00 33.81 172 GLN A C 1
ATOM 1321 O O . GLN A 1 172 ? -17.882 3.888 29.452 1.00 33.81 172 GLN A O 1
ATOM 1326 N N . LYS A 1 173 ? -18.494 1.862 30.199 1.00 30.14 173 LYS A N 1
ATOM 1327 C CA . LYS A 1 173 ? -17.164 1.243 30.138 1.00 30.14 173 LYS A CA 1
ATOM 1328 C C . LYS A 1 173 ? -16.768 1.211 28.663 1.00 30.14 173 LYS A C 1
ATOM 1330 O O . LYS A 1 173 ? -17.520 0.640 27.880 1.00 30.14 173 LYS A O 1
ATOM 1335 N N . ASP A 1 174 ? -15.625 1.787 28.289 1.00 36.03 174 ASP A N 1
ATOM 1336 C CA . ASP A 1 174 ? -15.071 1.635 26.940 1.00 36.03 174 ASP A CA 1
ATOM 1337 C C . ASP A 1 174 ? -14.991 0.140 26.597 1.00 36.03 174 ASP A C 1
ATOM 1339 O O . ASP A 1 174 ? -14.054 -0.567 26.994 1.00 36.03 174 ASP A O 1
ATOM 1343 N N . GLU A 1 175 ? -15.978 -0.373 25.864 1.00 41.47 175 GLU A N 1
ATOM 1344 C CA . GLU A 1 175 ? -15.867 -1.664 25.214 1.00 41.47 175 GLU A CA 1
ATOM 1345 C C . GLU A 1 175 ? -14.794 -1.491 24.148 1.00 41.47 175 GLU A C 1
ATOM 1347 O O . GLU A 1 175 ? -15.053 -1.022 23.042 1.00 41.47 175 GLU A O 1
ATOM 1352 N N . LYS A 1 176 ? -13.547 -1.809 24.499 1.00 51.84 176 LYS A N 1
ATOM 1353 C CA . LYS A 1 176 ? -12.423 -1.792 23.568 1.00 51.84 176 LYS A CA 1
ATOM 1354 C C . LYS A 1 176 ? -12.715 -2.797 22.445 1.00 51.84 176 LYS A C 1
ATOM 1356 O O . LYS A 1 176 ? -12.405 -3.983 22.559 1.00 51.84 176 LYS A O 1
ATOM 1361 N N . LYS A 1 177 ? -13.349 -2.336 21.367 1.00 74.00 177 LYS A N 1
ATOM 1362 C CA . LYS A 1 177 ? -13.694 -3.163 20.209 1.00 74.00 177 LYS A CA 1
ATOM 1363 C C . LYS A 1 177 ? -12.446 -3.376 19.358 1.00 74.00 177 LYS A C 1
ATOM 1365 O O . LYS A 1 177 ? -11.705 -2.443 19.055 1.00 74.00 177 LYS A O 1
ATOM 1370 N N . CYS A 1 178 ? -12.191 -4.633 19.007 1.00 90.19 178 CYS A N 1
ATOM 1371 C CA . CYS A 1 178 ? -11.066 -5.003 18.155 1.00 90.19 178 CYS A CA 1
ATOM 1372 C C . CYS A 1 178 ? -11.248 -4.514 16.703 1.00 90.19 178 CYS A C 1
ATOM 1374 O O . CYS A 1 178 ? -12.241 -3.878 16.356 1.00 90.19 178 CYS A O 1
ATOM 1376 N N . PHE A 1 179 ? -10.284 -4.824 15.839 1.00 94.69 179 PHE A N 1
ATOM 1377 C CA . PHE A 1 179 ? -10.279 -4.430 14.426 1.00 94.69 179 PHE A CA 1
ATOM 1378 C C . PHE A 1 179 ? -10.892 -5.473 13.474 1.00 94.69 179 PHE A C 1
ATOM 1380 O O . PHE A 1 179 ? -10.792 -5.304 12.257 1.00 94.69 179 PHE A O 1
ATOM 1387 N N . CYS A 1 180 ? -11.489 -6.557 13.983 1.00 93.06 180 CYS A N 1
ATOM 1388 C CA . CYS A 1 180 ? -12.190 -7.520 13.129 1.00 93.06 180 CYS A CA 1
ATOM 1389 C C . CYS A 1 180 ? -13.395 -6.847 12.468 1.00 93.06 180 CYS A C 1
ATOM 1391 O O . CYS A 1 180 ? -14.114 -6.103 13.130 1.00 93.06 180 CYS A O 1
ATOM 1393 N N . ASP A 1 181 ? -13.591 -7.121 11.179 1.00 92.81 181 ASP A N 1
ATOM 1394 C CA . ASP A 1 181 ? -14.818 -6.854 10.416 1.00 92.81 181 ASP A CA 1
ATOM 1395 C C . ASP A 1 181 ? -15.300 -5.391 10.400 1.00 92.81 181 ASP A C 1
ATOM 1397 O O . ASP A 1 181 ? -16.424 -5.106 10.000 1.00 92.81 181 ASP A O 1
ATOM 1401 N N . ARG A 1 182 ? -14.430 -4.449 10.781 1.00 92.81 182 ARG A N 1
ATOM 1402 C CA . ARG A 1 182 ? -14.642 -3.003 10.644 1.00 92.81 182 ARG A CA 1
ATOM 1403 C C . ARG A 1 182 ? -13.566 -2.361 9.785 1.00 92.81 182 ARG A C 1
ATOM 1405 O O . ARG A 1 182 ? -12.436 -2.845 9.761 1.00 92.81 182 ARG A O 1
ATOM 1412 N N . ASP A 1 183 ? -13.870 -1.235 9.169 1.00 94.62 183 ASP A N 1
ATOM 1413 C CA . ASP A 1 183 ? -12.863 -0.436 8.477 1.00 94.62 183 ASP A CA 1
ATOM 1414 C C . ASP A 1 183 ? -11.935 0.277 9.476 1.00 94.62 183 ASP A C 1
ATOM 1416 O O . ASP A 1 183 ? -12.291 0.524 10.638 1.00 94.62 183 ASP A O 1
ATOM 1420 N N . PHE A 1 184 ? -10.712 0.572 9.039 1.00 96.69 184 PHE A N 1
ATOM 1421 C CA . PHE A 1 184 ? -9.829 1.492 9.748 1.00 96.69 184 PHE A CA 1
ATOM 1422 C C . PHE A 1 184 ? -10.298 2.930 9.548 1.00 96.69 184 PHE A C 1
ATOM 1424 O O . PHE A 1 184 ? -10.753 3.300 8.468 1.00 96.69 184 PHE A O 1
ATOM 1431 N N . THR A 1 185 ? -10.126 3.760 10.568 1.00 95.75 185 THR A N 1
ATOM 1432 C CA . THR A 1 185 ? -10.178 5.217 10.412 1.00 95.75 185 THR A CA 1
ATOM 1433 C C . THR A 1 185 ? -8.815 5.753 9.966 1.00 95.75 185 THR A C 1
ATOM 1435 O O . THR A 1 185 ? -7.792 5.076 10.085 1.00 95.75 185 THR A O 1
ATOM 1438 N N . GLU A 1 186 ? -8.757 6.990 9.469 1.00 93.81 186 GLU A N 1
ATOM 1439 C CA . GLU A 1 186 ? -7.469 7.633 9.163 1.00 93.81 186 GLU A CA 1
ATOM 1440 C C . GLU A 1 186 ? -6.552 7.704 10.401 1.00 93.81 186 GLU A C 1
ATOM 1442 O O . GLU A 1 186 ? -5.341 7.500 10.293 1.00 93.81 186 GLU A O 1
ATOM 1447 N N . ASP A 1 187 ? -7.127 7.928 11.585 1.00 94.38 187 ASP A N 1
ATOM 1448 C CA . ASP A 1 187 ? -6.383 7.985 12.845 1.00 94.38 187 ASP A CA 1
ATOM 1449 C C . ASP A 1 187 ? -5.857 6.610 13.272 1.00 94.38 187 ASP A C 1
ATOM 1451 O O . ASP A 1 187 ? -4.724 6.523 13.754 1.00 94.38 187 ASP A O 1
ATOM 1455 N N . ASP A 1 188 ? -6.606 5.529 13.008 1.00 96.62 188 ASP A N 1
ATOM 1456 C CA . ASP A 1 188 ? -6.103 4.161 13.176 1.00 96.62 188 ASP A CA 1
ATOM 1457 C C . ASP A 1 188 ? -4.829 3.962 12.337 1.00 96.62 188 ASP A C 1
ATOM 1459 O O . ASP A 1 188 ? -3.805 3.510 12.853 1.00 96.62 188 ASP A O 1
ATOM 1463 N N . ILE A 1 189 ? -4.853 4.350 11.055 1.00 97.88 189 ILE A N 1
ATOM 1464 C CA . ILE A 1 189 ? -3.698 4.216 10.152 1.00 97.88 189 ILE A CA 1
ATOM 1465 C C . ILE A 1 189 ? -2.517 5.069 10.621 1.00 97.88 189 ILE A C 1
ATOM 1467 O O . ILE A 1 189 ? -1.387 4.572 10.665 1.00 97.88 189 ILE A O 1
ATOM 1471 N N . LYS A 1 190 ? -2.747 6.332 10.999 1.00 96.88 190 LYS A N 1
ATOM 1472 C CA . LYS A 1 190 ? -1.694 7.204 11.546 1.00 96.88 190 LYS A CA 1
ATOM 1473 C C . LYS A 1 190 ? -1.039 6.572 12.769 1.00 96.88 190 LYS A C 1
ATOM 1475 O O . LYS A 1 190 ? 0.188 6.524 12.848 1.00 96.88 190 LYS A O 1
ATOM 1480 N N . ALA A 1 191 ? -1.840 6.061 13.700 1.00 96.06 191 ALA A N 1
ATOM 1481 C CA . ALA A 1 191 ? -1.351 5.436 14.920 1.00 96.06 191 ALA A CA 1
ATOM 1482 C C . ALA A 1 191 ? -0.580 4.133 14.636 1.00 96.06 191 ALA A C 1
ATOM 1484 O O . ALA A 1 191 ? 0.493 3.926 15.207 1.00 96.06 191 ALA A O 1
ATOM 1485 N N . ILE A 1 192 ? -1.063 3.304 13.705 1.00 97.00 192 ILE A N 1
ATOM 1486 C CA . ILE A 1 192 ? -0.386 2.081 13.249 1.00 97.00 192 ILE A CA 1
ATOM 1487 C C . ILE A 1 192 ? 0.988 2.404 12.647 1.00 97.00 192 ILE A C 1
ATOM 1489 O O . ILE A 1 192 ? 1.998 1.818 13.046 1.00 97.00 192 ILE A O 1
ATOM 1493 N N . ILE A 1 193 ? 1.050 3.350 11.705 1.00 97.19 193 ILE A N 1
ATOM 1494 C CA . ILE A 1 193 ? 2.298 3.708 11.016 1.00 97.19 193 ILE A CA 1
ATOM 1495 C C . ILE A 1 193 ? 3.277 4.369 11.985 1.00 97.19 193 ILE A C 1
ATOM 1497 O O . ILE A 1 193 ? 4.459 4.017 11.989 1.00 97.19 193 ILE A O 1
ATOM 1501 N N . LYS A 1 194 ? 2.793 5.260 12.859 1.00 95.38 194 LYS A N 1
ATOM 1502 C CA . LYS A 1 194 ? 3.594 5.848 13.938 1.00 95.38 194 LYS A CA 1
ATOM 1503 C C . LYS A 1 194 ? 4.210 4.757 14.812 1.00 95.38 194 LYS A C 1
ATOM 1505 O O . LYS A 1 194 ? 5.423 4.753 15.005 1.00 95.38 194 LYS A O 1
ATOM 1510 N N . LYS A 1 195 ? 3.405 3.789 15.264 1.00 94.25 195 LYS A N 1
ATOM 1511 C CA . LYS A 1 195 ? 3.872 2.683 16.107 1.00 94.25 195 LYS A CA 1
ATOM 1512 C C . LYS A 1 195 ? 4.968 1.863 15.428 1.00 94.25 195 LYS A C 1
ATOM 1514 O O . LYS A 1 195 ? 5.979 1.572 16.061 1.00 94.25 195 LYS A O 1
ATOM 1519 N N . LEU A 1 196 ? 4.790 1.497 14.157 1.00 95.19 196 LEU A N 1
ATOM 1520 C CA . LEU A 1 196 ? 5.798 0.745 13.401 1.00 95.19 196 LEU A CA 1
ATOM 1521 C C . LEU A 1 196 ? 7.105 1.542 13.254 1.00 95.19 196 LEU A C 1
ATOM 1523 O O . LEU A 1 196 ? 8.184 1.019 13.532 1.00 95.19 196 LEU A O 1
ATOM 1527 N N . ARG A 1 197 ? 7.016 2.828 12.905 1.00 95.25 197 ARG A N 1
ATOM 1528 C CA . ARG A 1 197 ? 8.182 3.703 12.699 1.00 95.25 197 ARG A CA 1
ATOM 1529 C C . ARG A 1 197 ? 8.957 4.001 13.977 1.00 95.25 197 ARG A C 1
ATOM 1531 O O . ARG A 1 197 ? 10.187 4.026 13.935 1.00 95.25 197 ARG A O 1
ATOM 1538 N N . GLU A 1 198 ? 8.275 4.166 15.109 1.00 92.38 198 GLU A N 1
ATOM 1539 C CA . GLU A 1 198 ? 8.910 4.348 16.421 1.00 92.38 198 GLU A CA 1
ATOM 1540 C C . GLU A 1 198 ? 9.854 3.188 16.757 1.00 92.38 198 GLU A C 1
ATOM 1542 O O . GLU A 1 198 ? 10.975 3.419 17.214 1.00 92.38 198 GLU A O 1
ATOM 1547 N N . THR A 1 199 ? 9.446 1.947 16.464 1.00 89.00 199 THR A N 1
ATOM 1548 C CA . THR A 1 199 ? 10.278 0.762 16.742 1.00 89.00 199 THR A CA 1
ATOM 1549 C C . THR A 1 199 ? 11.554 0.702 15.903 1.00 89.00 199 THR A C 1
ATOM 1551 O O . THR A 1 199 ? 12.563 0.160 16.350 1.00 89.00 199 THR A O 1
ATOM 1554 N N . GLU A 1 200 ? 11.547 1.333 14.729 1.00 91.38 200 GLU A N 1
ATOM 1555 C CA . GLU A 1 200 ? 12.698 1.431 13.826 1.00 91.38 200 GLU A CA 1
ATOM 1556 C C . GLU A 1 200 ? 13.426 2.784 13.918 1.00 91.38 200 GLU A C 1
ATOM 1558 O O . GLU A 1 200 ? 14.383 3.020 13.182 1.00 91.38 200 GLU A O 1
ATOM 1563 N N . LYS A 1 201 ? 13.003 3.680 14.825 1.00 93.62 201 LYS A N 1
ATOM 1564 C CA . LYS A 1 201 ? 13.529 5.052 14.978 1.00 93.62 201 LYS A CA 1
ATOM 1565 C C . LYS A 1 201 ? 13.414 5.902 13.702 1.00 93.62 201 LYS A C 1
ATOM 1567 O O . LYS A 1 201 ? 14.212 6.816 13.479 1.00 93.62 201 LYS A O 1
ATOM 1572 N N . ILE A 1 202 ? 12.412 5.625 12.870 1.00 91.88 202 ILE A N 1
ATOM 1573 C CA . ILE A 1 202 ? 12.105 6.405 11.669 1.00 91.88 202 ILE A CA 1
ATOM 1574 C C . ILE A 1 202 ? 11.336 7.663 12.094 1.00 91.88 202 ILE A C 1
ATOM 1576 O O . ILE A 1 202 ? 10.274 7.573 12.703 1.00 91.88 202 ILE A O 1
ATOM 1580 N N . LYS A 1 203 ? 11.878 8.846 11.778 1.00 90.56 203 LYS A N 1
ATOM 1581 C CA . LYS A 1 203 ? 11.326 10.140 12.229 1.00 90.56 203 LYS A CA 1
ATOM 1582 C C . LYS A 1 203 ? 10.294 10.754 11.286 1.00 90.56 203 LYS A C 1
ATOM 1584 O O . LYS A 1 203 ? 9.502 11.585 11.716 1.00 90.56 203 LYS A O 1
ATOM 1589 N N . THR A 1 204 ? 10.334 10.405 10.001 1.00 91.75 204 THR A N 1
ATOM 1590 C CA . THR A 1 204 ? 9.412 10.994 9.025 1.00 91.75 204 THR A CA 1
ATOM 1591 C C . THR A 1 204 ? 7.984 10.526 9.281 1.00 91.75 204 THR A C 1
ATOM 1593 O O . THR A 1 204 ? 7.743 9.353 9.575 1.00 91.75 204 THR A O 1
ATOM 1596 N N . ILE A 1 205 ? 7.029 11.441 9.136 1.00 89.25 205 ILE A N 1
ATOM 1597 C CA . ILE A 1 205 ? 5.593 11.137 9.147 1.00 89.25 205 ILE A CA 1
ATOM 1598 C C . ILE A 1 205 ? 5.021 11.034 7.733 1.00 89.25 205 ILE A C 1
ATOM 1600 O O . ILE A 1 205 ? 3.915 10.527 7.571 1.00 89.25 205 ILE A O 1
ATOM 1604 N N . SER A 1 206 ? 5.773 11.455 6.714 1.00 95.00 206 SER A N 1
ATOM 1605 C CA . SER A 1 206 ? 5.339 11.414 5.319 1.00 95.00 206 SER A CA 1
ATOM 1606 C C . SER A 1 206 ? 5.160 9.976 4.841 1.00 95.00 206 SER A C 1
ATOM 1608 O O . SER A 1 206 ? 5.824 9.054 5.326 1.00 95.00 206 SER A O 1
ATOM 1610 N N . LEU A 1 207 ? 4.254 9.774 3.894 1.00 97.38 207 LEU A N 1
ATOM 1611 C CA . LEU A 1 207 ? 4.065 8.508 3.193 1.00 97.38 207 LE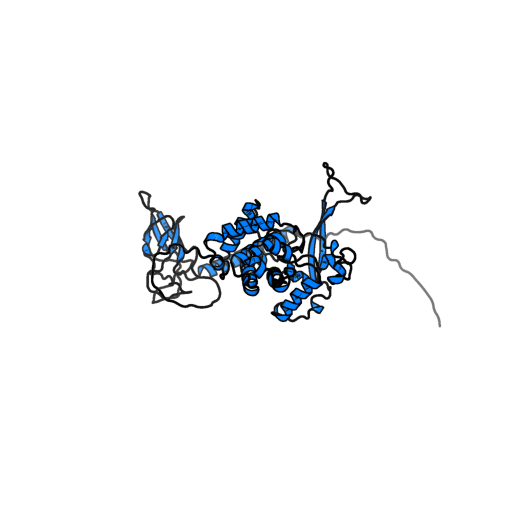U A CA 1
ATOM 1612 C C . LEU A 1 207 ? 4.652 8.634 1.795 1.00 97.38 207 LEU A C 1
ATOM 1614 O O . LEU A 1 207 ? 4.684 9.727 1.237 1.00 97.38 207 LEU A O 1
ATOM 1618 N N . PHE A 1 208 ? 5.113 7.514 1.250 1.00 97.50 208 PHE A N 1
ATOM 1619 C CA . PHE A 1 208 ? 5.580 7.398 -0.127 1.00 97.50 208 PHE A CA 1
ATOM 1620 C C . PHE A 1 208 ? 6.623 8.472 -0.493 1.00 97.50 208 PHE A C 1
ATOM 1622 O O . PHE A 1 208 ? 6.580 9.095 -1.554 1.00 97.50 208 PHE A O 1
ATOM 1629 N N . TYR A 1 209 ? 7.520 8.731 0.464 1.00 95.25 209 TYR A N 1
ATOM 1630 C CA . TYR A 1 209 ? 8.418 9.885 0.494 1.00 95.25 209 TYR A CA 1
ATOM 1631 C C . TYR A 1 209 ? 9.730 9.666 -0.260 1.00 95.25 209 TYR A C 1
ATOM 1633 O O . TYR A 1 209 ? 10.534 10.594 -0.358 1.00 95.25 209 TYR A O 1
ATOM 1641 N N . ASP A 1 210 ? 9.984 8.457 -0.756 1.00 94.31 210 ASP A N 1
ATOM 1642 C CA . ASP A 1 210 ? 11.222 8.187 -1.470 1.00 94.31 210 ASP A CA 1
ATOM 1643 C C . ASP A 1 210 ? 11.223 8.855 -2.842 1.00 94.31 210 ASP A C 1
ATOM 1645 O O . ASP A 1 210 ? 10.213 8.918 -3.544 1.00 94.31 210 ASP A O 1
ATOM 1649 N N . GLU A 1 211 ? 12.406 9.295 -3.267 1.00 92.81 211 GLU A N 1
ATOM 1650 C CA . GLU A 1 211 ? 12.594 10.015 -4.531 1.00 92.81 211 GLU A CA 1
ATOM 1651 C C . GLU A 1 211 ? 12.192 9.188 -5.767 1.00 92.81 211 GLU A C 1
ATOM 1653 O O . GLU A 1 211 ? 11.924 9.749 -6.829 1.00 92.81 211 GLU A O 1
ATOM 1658 N N . ASN A 1 212 ? 12.175 7.855 -5.655 1.00 90.19 212 ASN A N 1
ATOM 1659 C CA . ASN A 1 212 ? 11.773 6.958 -6.736 1.00 90.19 212 ASN A CA 1
ATOM 1660 C C . ASN A 1 212 ? 10.269 6.629 -6.730 1.00 90.19 212 ASN A C 1
ATOM 1662 O O . ASN A 1 212 ? 9.832 5.851 -7.577 1.00 90.19 212 ASN A O 1
ATOM 1666 N N . CYS A 1 213 ? 9.486 7.154 -5.782 1.00 94.88 213 CYS A N 1
ATOM 1667 C CA . CYS A 1 213 ? 8.058 6.877 -5.734 1.00 94.88 213 CYS A CA 1
ATOM 1668 C C . CYS A 1 213 ? 7.318 7.632 -6.845 1.00 94.88 213 CYS A C 1
ATOM 1670 O O . CYS A 1 213 ? 7.392 8.855 -6.952 1.00 94.88 213 CYS A O 1
ATOM 1672 N N . THR A 1 214 ? 6.572 6.881 -7.654 1.00 93.19 214 THR A N 1
ATOM 1673 C CA . THR A 1 214 ? 5.859 7.372 -8.842 1.00 93.19 214 THR A CA 1
ATOM 1674 C C . THR A 1 214 ? 4.436 7.849 -8.563 1.00 93.19 214 THR A C 1
ATOM 1676 O O . THR A 1 214 ? 3.754 8.274 -9.491 1.00 93.19 214 THR A O 1
ATOM 1679 N N . LEU A 1 215 ? 3.958 7.744 -7.320 1.00 96.56 215 LEU A N 1
ATOM 1680 C CA . LEU A 1 215 ? 2.617 8.200 -6.959 1.00 96.56 215 LEU A CA 1
ATOM 1681 C C . LEU A 1 215 ? 2.512 9.732 -7.060 1.00 96.56 215 LEU A C 1
ATOM 1683 O O . LEU A 1 215 ? 3.468 10.428 -6.700 1.00 96.56 215 LEU A O 1
ATOM 1687 N N . PRO A 1 216 ? 1.361 10.277 -7.487 1.00 94.12 216 PRO A N 1
ATOM 1688 C CA . PRO A 1 216 ? 1.106 11.710 -7.407 1.00 94.12 216 PRO A CA 1
ATOM 1689 C C . PRO A 1 216 ? 0.973 12.152 -5.944 1.00 94.12 216 PRO A C 1
ATOM 1691 O O . PRO A 1 216 ? 0.495 11.392 -5.104 1.00 94.12 216 PRO A O 1
ATOM 1694 N N . GLU A 1 217 ? 1.331 13.400 -5.628 1.00 93.94 217 GLU A N 1
ATOM 1695 C CA . GLU A 1 217 ? 1.267 13.933 -4.252 1.00 93.94 217 GLU A CA 1
ATOM 1696 C C . GLU A 1 217 ? -0.130 13.818 -3.622 1.00 93.94 217 GLU A C 1
ATOM 1698 O O . GLU A 1 217 ? -0.251 13.579 -2.422 1.00 93.94 217 GLU A O 1
ATOM 1703 N N . SER A 1 218 ? -1.192 13.902 -4.431 1.00 92.94 218 SER A N 1
ATOM 1704 C CA . SER A 1 218 ? -2.571 13.703 -3.972 1.00 92.94 218 SER A CA 1
ATOM 1705 C C . SER A 1 218 ? -2.811 12.317 -3.366 1.00 92.94 218 SER A C 1
ATOM 1707 O O . SER A 1 218 ? -3.612 12.201 -2.443 1.00 92.94 218 SER A O 1
ATOM 1709 N N . ASP A 1 219 ? -2.101 11.287 -3.837 1.00 93.81 219 ASP A N 1
ATOM 1710 C CA . ASP A 1 219 ? -2.187 9.914 -3.329 1.00 93.81 219 ASP A CA 1
ATOM 1711 C C . ASP A 1 219 ? -1.255 9.655 -2.133 1.00 93.81 219 ASP A C 1
ATOM 1713 O O . ASP A 1 219 ? -1.403 8.650 -1.439 1.00 93.81 219 ASP A O 1
ATOM 1717 N N . LYS A 1 220 ? -0.330 10.566 -1.807 1.00 96.75 220 LYS A N 1
ATOM 1718 C CA . LYS A 1 220 ? 0.644 10.382 -0.714 1.00 96.75 220 LYS A CA 1
ATOM 1719 C C . LYS A 1 220 ? 0.110 10.783 0.665 1.00 96.75 220 LYS A C 1
ATOM 1721 O O . LYS A 1 220 ? 0.859 11.223 1.538 1.00 96.75 220 LYS A O 1
ATOM 1726 N N . THR A 1 221 ? -1.194 10.632 0.884 1.00 96.81 221 THR A N 1
ATOM 1727 C CA . THR A 1 221 ? -1.876 11.059 2.114 1.00 96.81 221 THR A CA 1
ATOM 1728 C C . THR A 1 221 ? -2.370 9.871 2.937 1.00 96.81 221 THR A C 1
ATOM 1730 O O . THR A 1 221 ? -2.676 8.803 2.405 1.00 96.81 221 THR A O 1
ATOM 1733 N N . TYR A 1 222 ? -2.490 10.056 4.257 1.00 97.50 222 TYR A N 1
ATOM 1734 C CA . TYR A 1 222 ? -3.051 9.032 5.148 1.00 97.50 222 TYR A CA 1
ATOM 1735 C C . TYR A 1 222 ? -4.503 8.702 4.804 1.00 97.50 222 TYR A C 1
ATOM 1737 O O . TYR A 1 222 ? -4.888 7.538 4.881 1.00 97.50 222 TYR A O 1
ATOM 1745 N N . LYS A 1 223 ? -5.279 9.705 4.377 1.00 97.25 223 LYS A N 1
ATOM 1746 C CA . LYS A 1 223 ? -6.653 9.528 3.906 1.00 97.25 223 LYS A CA 1
ATOM 1747 C C . LYS A 1 223 ? -6.714 8.563 2.721 1.00 97.25 223 LYS A C 1
ATOM 1749 O O . LYS A 1 223 ? -7.397 7.548 2.806 1.00 97.25 223 LYS A O 1
ATOM 1754 N N . ARG A 1 224 ? -5.943 8.831 1.659 1.00 98.06 224 ARG A N 1
ATOM 1755 C CA . ARG A 1 224 ? -5.906 7.978 0.459 1.00 98.06 224 ARG A CA 1
ATOM 1756 C C . ARG A 1 224 ? -5.387 6.574 0.766 1.00 98.06 224 ARG A C 1
ATOM 1758 O O . ARG A 1 224 ? -5.968 5.601 0.297 1.00 98.06 224 ARG A O 1
ATOM 1765 N N . LEU A 1 225 ? -4.355 6.447 1.607 1.00 98.19 225 LEU A N 1
ATOM 1766 C CA . LEU A 1 225 ? -3.880 5.137 2.068 1.00 98.19 225 LEU A CA 1
ATOM 1767 C C . LEU A 1 225 ? -4.988 4.374 2.808 1.00 98.19 225 LEU A C 1
ATOM 1769 O O . LEU A 1 225 ? -5.209 3.204 2.517 1.00 98.19 225 LEU A O 1
ATOM 1773 N N . CYS A 1 226 ? -5.690 5.026 3.738 1.00 98.44 226 CYS A N 1
ATOM 1774 C CA . CYS A 1 226 ? -6.782 4.425 4.501 1.00 98.44 226 CYS A CA 1
ATOM 1775 C C . CYS A 1 226 ? -7.917 3.934 3.587 1.00 98.44 226 CYS A C 1
ATOM 1777 O O . CYS A 1 226 ? -8.345 2.785 3.699 1.00 98.44 226 CYS A O 1
ATOM 1779 N N . GLU A 1 227 ? -8.350 4.773 2.643 1.00 98.31 227 GLU A N 1
ATOM 1780 C CA . GLU A 1 227 ? -9.388 4.448 1.659 1.00 98.31 227 GLU A CA 1
ATOM 1781 C C . GLU A 1 227 ? -9.025 3.210 0.825 1.00 98.31 227 GLU A C 1
ATOM 1783 O O . GLU A 1 227 ? -9.800 2.252 0.777 1.00 98.31 227 GLU A O 1
ATOM 1788 N N . GLU A 1 228 ? -7.844 3.197 0.196 1.00 98.62 228 GLU A N 1
ATOM 1789 C CA . GLU A 1 228 ? -7.439 2.088 -0.677 1.00 98.62 228 GLU A CA 1
ATOM 1790 C C . GLU A 1 228 ? -7.128 0.809 0.112 1.00 98.62 228 GLU A C 1
ATOM 1792 O O . GLU A 1 228 ? -7.450 -0.292 -0.339 1.00 98.62 228 GLU A O 1
ATOM 1797 N N . LEU A 1 229 ? -6.571 0.933 1.321 1.00 98.69 229 LEU A N 1
ATOM 1798 C CA . LEU A 1 229 ? -6.330 -0.206 2.203 1.00 98.69 229 LEU A CA 1
ATOM 1799 C C . LEU A 1 229 ? -7.641 -0.872 2.629 1.00 98.69 229 LEU A C 1
ATOM 1801 O O . LEU A 1 229 ? -7.761 -2.089 2.499 1.00 98.69 229 LEU A O 1
ATOM 1805 N N . ASN A 1 230 ? -8.626 -0.102 3.106 1.00 98.69 230 ASN A N 1
ATOM 1806 C CA . ASN A 1 230 ? -9.930 -0.641 3.503 1.00 98.69 230 ASN A CA 1
ATOM 1807 C C . ASN A 1 230 ? -10.657 -1.270 2.309 1.00 98.69 230 ASN A C 1
ATOM 1809 O O . ASN A 1 230 ? -11.136 -2.403 2.411 1.00 98.69 230 ASN A O 1
ATOM 1813 N N . ARG A 1 231 ? -10.675 -0.584 1.154 1.00 98.25 231 ARG A N 1
ATOM 1814 C CA . ARG A 1 231 ? -11.267 -1.099 -0.092 1.00 98.25 231 ARG A CA 1
ATOM 1815 C C . ARG A 1 231 ? -10.677 -2.460 -0.460 1.00 98.25 231 ARG A C 1
ATOM 1817 O O . ARG A 1 231 ? -11.422 -3.420 -0.661 1.00 98.25 231 ARG A O 1
ATOM 1824 N N . MET A 1 232 ? -9.350 -2.555 -0.501 1.00 98.56 232 MET A N 1
ATOM 1825 C CA . MET A 1 232 ? -8.632 -3.788 -0.820 1.00 98.56 232 MET A CA 1
ATOM 1826 C C . MET A 1 232 ? -8.902 -4.883 0.219 1.00 98.56 232 MET A C 1
ATOM 1828 O O . MET A 1 232 ? -9.235 -6.012 -0.147 1.00 98.56 232 MET A O 1
ATOM 1832 N N . MET A 1 233 ? -8.815 -4.565 1.515 1.00 98.50 233 MET A N 1
ATOM 1833 C CA . MET A 1 233 ? -9.027 -5.544 2.585 1.00 98.50 233 MET A CA 1
ATOM 1834 C C . MET A 1 233 ? -10.429 -6.150 2.531 1.00 98.50 233 MET A C 1
ATOM 1836 O O . MET A 1 233 ? -10.575 -7.366 2.668 1.00 98.50 233 MET A O 1
ATOM 1840 N N . LYS A 1 234 ? -11.447 -5.320 2.280 1.00 97.88 234 LYS A N 1
ATOM 1841 C CA . LYS A 1 234 ? -12.832 -5.761 2.100 1.00 97.88 234 LYS A CA 1
ATOM 1842 C C . LYS A 1 234 ? -12.973 -6.668 0.878 1.00 97.88 234 LYS A C 1
ATOM 1844 O O . LYS A 1 234 ? -13.518 -7.762 1.000 1.00 97.88 234 LYS A O 1
ATOM 1849 N N . LYS A 1 235 ? -12.433 -6.252 -0.273 1.00 97.75 235 LYS A N 1
ATOM 1850 C CA . LYS A 1 235 ? -12.488 -7.005 -1.539 1.00 97.75 235 LYS A CA 1
ATOM 1851 C C . LYS A 1 235 ? -11.839 -8.390 -1.432 1.00 97.75 235 LYS A C 1
ATOM 1853 O O . LYS A 1 235 ? -12.343 -9.345 -2.014 1.00 97.75 235 LYS A O 1
ATOM 1858 N N . HIS A 1 236 ? -10.760 -8.506 -0.658 1.00 97.12 236 HIS A N 1
ATOM 1859 C CA . HIS A 1 236 ? -9.941 -9.720 -0.563 1.00 97.12 236 HIS A CA 1
ATOM 1860 C C . HIS A 1 236 ? -10.080 -10.483 0.760 1.00 97.12 236 HIS A C 1
ATOM 1862 O O . HIS A 1 236 ? -9.254 -11.344 1.075 1.00 97.12 236 HIS A O 1
ATOM 1868 N N . ASN A 1 237 ? -11.137 -10.210 1.532 1.00 96.25 237 ASN A N 1
ATOM 1869 C CA . ASN A 1 237 ? -11.466 -10.913 2.778 1.00 96.25 237 ASN A CA 1
ATOM 1870 C C . ASN A 1 237 ? -10.350 -10.867 3.846 1.00 96.25 237 ASN A C 1
ATOM 1872 O O . ASN A 1 237 ? -10.167 -11.808 4.624 1.00 96.25 237 ASN A O 1
ATOM 1876 N N . ILE A 1 238 ? -9.611 -9.758 3.912 1.00 98.06 238 ILE A N 1
ATOM 1877 C CA . ILE A 1 238 ? -8.601 -9.473 4.943 1.00 98.06 238 ILE A CA 1
ATOM 1878 C C . ILE A 1 238 ? -9.300 -8.745 6.102 1.00 98.06 238 ILE A C 1
ATOM 1880 O O . ILE A 1 238 ? -9.080 -7.566 6.372 1.00 98.06 238 ILE A O 1
ATOM 1884 N N . ASN A 1 239 ? -10.232 -9.443 6.748 1.00 93.56 239 ASN A N 1
ATOM 1885 C CA . ASN A 1 239 ? -11.234 -8.846 7.633 1.00 93.56 239 ASN A CA 1
ATOM 1886 C C . ASN A 1 239 ? -10.998 -9.116 9.128 1.00 93.56 239 ASN A C 1
ATOM 1888 O O . ASN A 1 239 ? -11.316 -8.257 9.948 1.00 93.56 239 ASN A O 1
ATOM 1892 N N . THR A 1 240 ? -10.370 -10.232 9.506 1.00 95.88 240 THR A N 1
ATOM 1893 C CA . THR A 1 240 ? -10.012 -10.514 10.907 1.00 95.88 240 THR A CA 1
ATOM 1894 C C . THR A 1 240 ? -8.787 -9.708 11.353 1.00 95.88 240 THR A C 1
ATOM 1896 O O . THR A 1 240 ? -7.927 -9.354 10.542 1.00 95.88 240 THR A O 1
ATOM 1899 N N . CYS A 1 241 ? -8.655 -9.443 12.661 1.00 97.50 241 CYS A N 1
ATOM 1900 C CA . CYS A 1 241 ? -7.484 -8.744 13.205 1.00 97.50 241 CYS A CA 1
ATOM 1901 C C . CYS A 1 241 ? -6.178 -9.401 12.756 1.00 97.50 241 CYS A C 1
ATOM 1903 O O . CYS A 1 241 ? -5.253 -8.697 12.367 1.00 97.50 241 CYS A O 1
ATOM 1905 N N . ILE A 1 242 ? -6.098 -10.737 12.801 1.00 98.06 242 ILE A N 1
ATOM 1906 C CA . ILE A 1 242 ? -4.850 -11.439 12.498 1.00 98.06 242 ILE A CA 1
ATOM 1907 C C . ILE A 1 242 ? -4.489 -11.334 11.018 1.00 98.06 242 ILE A C 1
ATOM 1909 O O . ILE A 1 242 ? -3.350 -11.001 10.700 1.00 98.06 242 ILE A O 1
ATOM 1913 N N . ARG A 1 243 ? -5.462 -11.464 10.108 1.00 98.38 243 ARG A N 1
ATOM 1914 C CA . ARG A 1 243 ? -5.238 -11.239 8.673 1.00 98.38 243 ARG A CA 1
ATOM 1915 C C . ARG A 1 243 ? -4.745 -9.820 8.401 1.00 98.38 243 ARG A C 1
ATOM 1917 O O . ARG A 1 243 ? -3.764 -9.650 7.684 1.00 98.38 243 ARG A O 1
ATOM 1924 N N . LYS A 1 244 ? -5.366 -8.810 9.023 1.00 98.69 244 LYS A N 1
ATOM 1925 C CA . LYS A 1 244 ? -4.955 -7.402 8.893 1.00 98.69 244 LYS A CA 1
ATOM 1926 C C . LYS A 1 244 ? -3.549 -7.154 9.424 1.00 98.69 244 LYS A C 1
ATOM 1928 O O . LYS A 1 244 ? -2.760 -6.500 8.754 1.00 98.69 244 LYS A O 1
ATOM 1933 N N . ILE A 1 245 ? -3.228 -7.695 10.599 1.00 98.81 245 ILE A N 1
ATOM 1934 C CA . ILE A 1 245 ? -1.900 -7.609 11.218 1.00 98.81 245 ILE A CA 1
ATOM 1935 C C . ILE A 1 245 ? -0.837 -8.210 10.295 1.00 98.81 245 ILE A C 1
ATOM 1937 O O . ILE A 1 245 ? 0.177 -7.566 10.029 1.00 98.81 245 ILE A O 1
ATOM 1941 N N . HIS A 1 246 ? -1.076 -9.422 9.785 1.00 98.81 246 HIS A N 1
ATOM 1942 C CA . HIS A 1 246 ? -0.152 -10.086 8.868 1.00 98.81 246 HIS A CA 1
ATOM 1943 C C . HIS A 1 246 ? -0.012 -9.296 7.569 1.00 98.81 246 HIS A C 1
ATOM 1945 O O . HIS A 1 246 ? 1.112 -9.023 7.163 1.00 98.81 246 HIS A O 1
ATOM 1951 N N . PHE A 1 247 ? -1.112 -8.857 6.953 1.00 98.88 247 PHE A N 1
ATOM 1952 C CA . PHE A 1 247 ? -1.046 -8.043 5.739 1.00 98.88 247 PHE A CA 1
ATOM 1953 C C . PHE A 1 247 ? -0.227 -6.766 5.964 1.00 98.88 247 PHE A C 1
ATOM 1955 O O . PHE A 1 247 ? 0.731 -6.536 5.233 1.00 98.88 247 PHE A O 1
ATOM 1962 N N . LEU A 1 248 ? -0.541 -5.991 7.010 1.00 98.88 248 LEU A N 1
ATOM 1963 C CA . LEU A 1 248 ? 0.151 -4.745 7.357 1.00 98.88 248 LEU A CA 1
ATOM 1964 C C . LEU A 1 248 ? 1.649 -4.953 7.615 1.00 98.88 248 LEU A C 1
ATOM 1966 O O . LEU A 1 248 ? 2.461 -4.144 7.176 1.00 98.88 248 LEU A O 1
ATOM 1970 N N . ALA A 1 249 ? 2.035 -6.023 8.314 1.00 98.62 249 ALA A N 1
ATOM 1971 C CA . ALA A 1 249 ? 3.442 -6.328 8.574 1.00 98.62 249 ALA A CA 1
ATOM 1972 C C . ALA A 1 249 ? 4.210 -6.625 7.279 1.00 98.62 249 ALA A C 1
ATOM 1974 O O . ALA A 1 249 ? 5.341 -6.168 7.092 1.00 98.62 249 ALA A O 1
ATOM 1975 N N . GLN A 1 250 ? 3.598 -7.401 6.385 1.00 98.44 250 GLN A N 1
ATOM 1976 C CA . GLN A 1 250 ? 4.213 -7.807 5.128 1.00 98.44 250 GLN A CA 1
ATOM 1977 C C . GLN A 1 250 ? 4.272 -6.634 4.144 1.00 98.44 250 GLN A C 1
ATOM 1979 O O . GLN A 1 250 ? 5.342 -6.349 3.614 1.00 98.44 250 GLN A O 1
ATOM 1984 N N . SER A 1 251 ? 3.171 -5.900 3.965 1.00 98.44 251 SER A N 1
ATOM 1985 C CA . SER A 1 251 ? 3.111 -4.714 3.104 1.00 98.44 251 SER A CA 1
ATOM 1986 C C . SER A 1 251 ? 4.095 -3.636 3.545 1.00 98.44 251 SER A C 1
ATOM 1988 O O . SER A 1 251 ? 4.780 -3.045 2.713 1.00 98.44 251 SER A O 1
ATOM 1990 N N . TYR A 1 252 ? 4.219 -3.403 4.853 1.00 98.38 252 TYR A N 1
ATOM 1991 C CA . TYR A 1 252 ? 5.167 -2.441 5.404 1.00 98.38 252 TYR A CA 1
ATOM 1992 C C . TYR A 1 252 ? 6.618 -2.845 5.114 1.00 98.38 252 TYR A C 1
ATOM 1994 O O . TYR A 1 252 ? 7.447 -1.989 4.808 1.00 98.38 252 TYR A O 1
ATOM 2002 N N . HIS A 1 253 ? 6.935 -4.143 5.134 1.00 97.50 253 HIS A N 1
ATOM 2003 C CA . HIS A 1 253 ? 8.259 -4.616 4.741 1.00 97.50 253 HIS A CA 1
ATOM 2004 C C . HIS A 1 253 ? 8.523 -4.440 3.235 1.00 97.50 253 HIS A C 1
ATOM 2006 O O . HIS A 1 253 ? 9.555 -3.880 2.867 1.00 97.50 253 HIS A O 1
ATOM 2012 N N . GLU A 1 254 ? 7.604 -4.897 2.379 1.00 97.12 254 GLU A N 1
ATOM 2013 C CA . GLU A 1 254 ? 7.774 -4.908 0.915 1.00 97.12 254 GLU A CA 1
ATOM 2014 C C . GLU A 1 254 ? 7.808 -3.505 0.293 1.00 97.12 254 GLU A C 1
ATOM 2016 O O . GLU A 1 254 ? 8.568 -3.251 -0.638 1.00 97.12 254 GLU A O 1
ATOM 2021 N N . SER A 1 255 ? 7.022 -2.569 0.828 1.00 96.75 255 SER A N 1
ATOM 2022 C CA . SER A 1 255 ? 6.915 -1.189 0.324 1.00 96.75 255 SER A CA 1
ATOM 2023 C C . SER A 1 255 ? 7.966 -0.233 0.898 1.00 96.75 255 SER A C 1
ATOM 2025 O O . SER A 1 255 ? 7.810 0.989 0.833 1.00 96.75 255 SER A O 1
ATOM 2027 N N . SER A 1 256 ? 9.021 -0.766 1.524 1.00 95.38 256 SER A N 1
ATOM 2028 C CA . SER A 1 256 ? 10.040 0.040 2.204 1.00 95.38 256 SER A CA 1
ATOM 2029 C C . SER A 1 256 ? 9.421 0.998 3.235 1.00 95.38 256 SER A C 1
ATOM 2031 O O . SER A 1 256 ? 9.670 2.198 3.233 1.00 95.38 256 SER A O 1
ATOM 2033 N N . ARG A 1 257 ? 8.572 0.465 4.125 1.00 97.06 257 ARG A N 1
ATOM 2034 C CA . ARG A 1 257 ? 7.877 1.210 5.192 1.00 97.06 257 ARG A CA 1
ATOM 2035 C C . ARG A 1 257 ? 6.864 2.232 4.669 1.00 97.06 257 ARG A C 1
ATOM 2037 O O . ARG A 1 257 ? 6.703 3.321 5.237 1.00 97.06 257 ARG A O 1
ATOM 2044 N N . TYR A 1 258 ? 6.176 1.861 3.586 1.00 97.88 258 TYR A N 1
ATOM 2045 C CA . TYR A 1 258 ? 5.376 2.766 2.761 1.00 97.88 258 TYR A CA 1
ATOM 2046 C C . TYR A 1 258 ? 6.202 3.969 2.287 1.00 97.88 258 TYR A C 1
ATOM 2048 O O . TYR A 1 258 ? 5.738 5.104 2.352 1.00 97.88 258 TYR A O 1
ATOM 2056 N N . GLY A 1 259 ? 7.449 3.728 1.877 1.00 97.38 259 GLY A N 1
ATOM 2057 C CA . GLY A 1 259 ? 8.354 4.726 1.304 1.00 97.38 259 GLY A CA 1
ATOM 2058 C C . GLY A 1 259 ? 8.218 4.823 -0.214 1.00 97.38 259 GLY A C 1
ATOM 2059 O O . GLY A 1 259 ? 8.323 5.913 -0.775 1.00 97.38 259 GLY A O 1
ATOM 2060 N N . THR A 1 260 ? 7.883 3.710 -0.877 1.00 97.56 260 THR A N 1
ATOM 2061 C CA . THR A 1 260 ? 7.721 3.664 -2.332 1.00 97.56 260 THR A CA 1
ATOM 2062 C C . THR A 1 260 ? 6.841 2.500 -2.790 1.00 97.56 260 THR A C 1
ATOM 2064 O O . THR A 1 260 ? 6.602 1.535 -2.067 1.00 97.56 260 THR A O 1
ATOM 2067 N N . THR A 1 261 ? 6.365 2.595 -4.027 1.00 97.88 261 THR A N 1
ATOM 2068 C CA . THR A 1 261 ? 5.622 1.559 -4.761 1.00 97.88 261 THR A CA 1
ATOM 2069 C C . THR A 1 261 ? 6.455 0.961 -5.897 1.00 97.88 261 THR A C 1
ATOM 2071 O O . THR A 1 261 ? 5.941 0.162 -6.674 1.00 97.88 261 THR A O 1
ATOM 2074 N N . LEU A 1 262 ? 7.736 1.323 -6.015 1.00 96.81 262 LEU A N 1
ATOM 2075 C CA . LEU A 1 262 ? 8.608 0.919 -7.116 1.00 96.81 262 LEU A CA 1
ATOM 2076 C C . LEU A 1 262 ? 9.940 0.369 -6.592 1.00 96.81 262 LEU A C 1
ATOM 2078 O O . LEU A 1 262 ? 10.603 1.007 -5.774 1.00 96.81 262 LEU A O 1
ATOM 2082 N N . GLU A 1 263 ? 10.360 -0.795 -7.094 1.00 94.50 263 GLU A N 1
ATOM 2083 C CA . GLU A 1 263 ? 11.609 -1.451 -6.682 1.00 94.50 263 GLU A CA 1
ATOM 2084 C C . GLU A 1 263 ? 12.829 -0.528 -6.901 1.00 94.50 263 GLU A C 1
ATOM 2086 O O . GLU A 1 263 ? 12.934 0.158 -7.921 1.00 94.50 263 GLU A O 1
ATOM 2091 N N . TYR A 1 264 ? 13.809 -0.540 -5.992 1.00 92.50 264 TYR A N 1
ATOM 2092 C CA . TYR A 1 264 ? 15.042 0.256 -6.150 1.00 92.50 264 TYR A CA 1
ATOM 2093 C C . TYR A 1 264 ? 16.078 -0.366 -7.095 1.00 92.50 264 TYR A C 1
ATOM 2095 O O . TYR A 1 264 ? 17.023 0.300 -7.499 1.00 92.50 264 TYR A O 1
ATOM 2103 N N . SER A 1 265 ? 15.970 -1.655 -7.424 1.00 90.94 265 SER A N 1
ATOM 2104 C CA . SER A 1 265 ? 16.900 -2.310 -8.351 1.00 90.94 265 SER A CA 1
ATOM 2105 C C . SER A 1 265 ? 16.685 -1.823 -9.785 1.00 90.94 265 SER A C 1
ATOM 2107 O O . SER A 1 265 ? 15.582 -1.431 -10.156 1.00 90.94 265 SER A O 1
ATOM 2109 N N . SER A 1 266 ? 17.705 -1.915 -10.639 1.00 92.12 266 SER A N 1
ATOM 2110 C CA . SER A 1 266 ? 17.552 -1.633 -12.073 1.00 92.12 266 SER A CA 1
ATOM 2111 C C . SER A 1 266 ? 16.620 -2.621 -12.786 1.00 92.12 266 SER A C 1
ATOM 2113 O O . SER A 1 266 ? 16.159 -2.337 -13.882 1.00 92.12 266 SER A O 1
ATOM 2115 N N . GLY A 1 267 ? 16.372 -3.801 -12.207 1.00 94.50 267 GLY A N 1
ATOM 2116 C CA . GLY A 1 267 ? 15.586 -4.868 -12.834 1.00 94.50 267 GLY A CA 1
ATOM 2117 C C . GLY A 1 267 ? 16.331 -5.646 -13.927 1.00 94.50 267 GLY A C 1
ATOM 2118 O O . GLY A 1 267 ? 15.836 -6.678 -14.367 1.00 94.50 267 GLY A O 1
ATOM 2119 N N . LYS A 1 268 ? 17.556 -5.247 -14.313 1.00 95.00 268 LYS A N 1
ATOM 2120 C CA . LYS A 1 268 ? 18.371 -5.936 -15.343 1.00 95.00 268 LYS A CA 1
ATOM 2121 C C . LYS A 1 268 ? 18.631 -7.413 -15.028 1.00 95.00 268 LYS A C 1
ATOM 2123 O O . LYS A 1 268 ? 18.754 -8.225 -15.940 1.00 95.00 268 LYS A O 1
ATOM 2128 N N . LYS A 1 269 ? 18.648 -7.789 -13.742 1.00 95.31 269 LYS A N 1
ATOM 2129 C CA . LYS A 1 269 ? 18.753 -9.195 -13.313 1.00 95.31 269 LYS A CA 1
ATOM 2130 C C . LYS A 1 269 ? 17.601 -10.064 -13.827 1.00 95.31 269 LYS A C 1
ATOM 2132 O O . LYS A 1 269 ? 17.785 -11.259 -13.961 1.00 95.31 269 LYS A O 1
ATOM 2137 N N . TYR A 1 270 ? 16.437 -9.479 -14.118 1.00 95.75 270 TYR A N 1
ATOM 2138 C CA . TYR A 1 270 ? 15.265 -10.192 -14.623 1.00 95.75 270 TYR A CA 1
ATOM 2139 C C . TYR A 1 270 ? 15.221 -10.268 -16.157 1.00 95.75 270 TYR A C 1
ATOM 2141 O O . TYR A 1 270 ? 14.249 -10.793 -16.696 1.00 95.75 270 TYR A O 1
ATOM 2149 N N . ASN A 1 271 ? 16.212 -9.731 -16.876 1.00 97.25 271 ASN A N 1
ATOM 2150 C CA . ASN A 1 271 ? 16.262 -9.864 -18.333 1.00 97.25 271 ASN A CA 1
ATOM 2151 C C . ASN A 1 271 ? 16.411 -11.337 -18.763 1.00 97.25 271 ASN A C 1
ATOM 2153 O O . ASN A 1 271 ? 16.910 -12.164 -17.986 1.00 97.25 271 ASN A O 1
ATOM 2157 N N . PRO A 1 272 ? 15.993 -11.679 -19.996 1.00 96.50 272 PRO A N 1
ATOM 2158 C CA . PRO A 1 272 ? 16.254 -12.994 -20.572 1.00 96.50 272 PRO A CA 1
ATOM 2159 C C . PRO A 1 272 ? 17.745 -13.345 -20.473 1.00 96.50 272 PRO A C 1
ATOM 2161 O O . PRO A 1 272 ? 18.600 -12.503 -20.720 1.00 96.50 272 PRO A O 1
ATOM 2164 N N . GLY A 1 273 ? 18.066 -14.578 -20.080 1.00 94.62 273 GLY A N 1
ATOM 2165 C CA . GLY A 1 273 ? 19.453 -15.034 -19.908 1.00 94.62 273 GLY A CA 1
ATOM 2166 C C . GLY A 1 273 ? 20.109 -14.652 -18.573 1.00 94.62 273 GLY A C 1
ATOM 2167 O O . GLY A 1 273 ? 21.025 -15.346 -18.147 1.00 94.62 273 GLY A O 1
ATOM 2168 N N . ASN A 1 274 ? 19.597 -13.639 -17.861 1.00 95.38 274 ASN A N 1
ATOM 2169 C CA . ASN A 1 274 ? 20.133 -13.211 -16.557 1.00 95.38 274 ASN A CA 1
ATOM 2170 C C . ASN A 1 274 ? 19.452 -13.896 -15.357 1.00 95.38 274 ASN A C 1
ATOM 2172 O O . ASN A 1 274 ? 20.009 -13.915 -14.259 1.00 95.38 274 ASN A O 1
ATOM 2176 N N . HIS A 1 275 ? 18.260 -14.469 -15.556 1.00 94.62 275 HIS A N 1
ATOM 2177 C CA . HIS A 1 275 ? 17.529 -15.241 -14.548 1.00 94.62 275 HIS A CA 1
ATOM 2178 C C . HIS A 1 275 ? 16.921 -16.502 -15.166 1.00 94.62 275 HIS A C 1
ATOM 2180 O O . HIS A 1 275 ? 16.334 -16.436 -16.249 1.00 94.62 275 HIS A O 1
ATOM 2186 N N . SER A 1 276 ? 16.991 -17.634 -14.457 1.00 94.81 276 SER A N 1
ATOM 2187 C CA . SER A 1 276 ? 16.467 -18.930 -14.927 1.00 94.81 276 SER A CA 1
ATOM 2188 C C . SER A 1 276 ? 14.985 -18.863 -15.302 1.00 94.81 276 SER A C 1
ATOM 2190 O O . SER A 1 276 ? 14.560 -19.412 -16.316 1.00 94.81 276 SER A O 1
ATOM 2192 N N . ASP A 1 277 ? 14.205 -18.135 -14.504 1.00 94.69 277 ASP A N 1
ATOM 2193 C CA . ASP A 1 277 ? 12.750 -18.068 -14.664 1.00 94.69 277 ASP A CA 1
ATOM 2194 C C . ASP A 1 277 ? 12.296 -17.061 -15.730 1.00 94.69 277 ASP A C 1
ATOM 2196 O O . ASP A 1 277 ? 11.118 -17.060 -16.087 1.00 94.69 277 ASP A O 1
ATOM 2200 N N . ALA A 1 278 ? 13.199 -16.225 -16.266 1.00 96.88 278 ALA A N 1
ATOM 2201 C CA . ALA A 1 278 ? 12.847 -15.105 -17.145 1.00 96.88 278 ALA A CA 1
ATOM 2202 C C . ALA A 1 278 ? 11.971 -15.545 -18.329 1.00 96.88 278 ALA A C 1
ATOM 2204 O O . ALA A 1 278 ? 10.892 -14.992 -18.547 1.00 96.88 278 ALA A O 1
ATOM 2205 N N . LYS A 1 279 ? 12.368 -16.624 -19.019 1.00 95.81 279 LYS A N 1
ATOM 2206 C CA . LYS A 1 279 ? 11.603 -17.186 -20.144 1.00 95.81 279 LYS A CA 1
ATOM 2207 C C . LYS A 1 279 ? 10.202 -17.646 -19.718 1.00 95.81 279 LYS A C 1
ATOM 2209 O O . LYS A 1 279 ? 9.221 -17.336 -20.388 1.00 95.81 279 LYS A O 1
ATOM 2214 N N . GLY A 1 280 ? 10.092 -18.367 -18.598 1.00 96.75 280 GLY A N 1
ATOM 2215 C CA . GLY A 1 280 ? 8.810 -18.869 -18.076 1.00 96.75 280 GLY A CA 1
ATOM 2216 C C . GLY A 1 280 ? 7.875 -17.766 -17.564 1.00 96.75 280 GLY A C 1
ATOM 2217 O O . GLY A 1 280 ? 6.655 -17.961 -17.498 1.00 96.75 280 GLY A O 1
ATOM 2218 N N . MET A 1 281 ? 8.458 -16.612 -17.246 1.00 97.62 281 MET A N 1
ATOM 2219 C CA . MET A 1 281 ? 7.816 -15.397 -16.756 1.00 97.62 281 MET A CA 1
ATOM 2220 C C . MET A 1 281 ? 7.548 -14.347 -17.847 1.00 97.62 281 MET A C 1
ATOM 2222 O O . MET A 1 281 ? 7.170 -13.214 -17.539 1.00 97.62 281 MET A O 1
ATOM 2226 N N . GLU A 1 282 ? 7.659 -14.751 -19.117 1.00 97.56 282 GLU A N 1
ATOM 2227 C CA . GLU A 1 282 ? 7.388 -13.938 -20.313 1.00 97.56 282 GLU A CA 1
ATOM 2228 C C . GLU A 1 282 ? 8.323 -12.735 -20.491 1.00 97.56 282 GLU A C 1
ATOM 2230 O O . GLU A 1 282 ? 7.959 -11.749 -21.132 1.00 97.56 282 GLU A O 1
ATOM 2235 N N . HIS A 1 283 ? 9.538 -12.818 -19.953 1.00 97.44 283 HIS A N 1
ATOM 2236 C CA . HIS A 1 283 ? 10.617 -11.913 -20.322 1.00 97.44 283 HIS A CA 1
ATOM 2237 C C . HIS A 1 283 ? 11.348 -12.543 -21.505 1.00 97.44 283 HIS A C 1
ATOM 2239 O O . HIS A 1 283 ? 12.050 -13.546 -21.356 1.00 97.44 283 HIS A O 1
ATOM 2245 N N . THR A 1 284 ? 11.129 -11.983 -22.691 1.00 95.88 284 THR A N 1
ATOM 2246 C CA . THR A 1 284 ? 11.620 -12.510 -23.974 1.00 95.88 284 THR A CA 1
ATOM 2247 C C . THR A 1 284 ? 12.519 -11.530 -24.716 1.00 95.88 284 THR A C 1
ATOM 2249 O O . THR A 1 284 ? 13.199 -11.944 -25.649 1.00 95.88 284 THR A O 1
ATOM 2252 N N . PHE A 1 285 ? 12.555 -10.261 -24.301 1.00 95.06 285 PHE A N 1
ATOM 2253 C CA . PHE A 1 285 ? 13.409 -9.228 -24.886 1.00 95.06 285 PHE A CA 1
ATOM 2254 C C . PHE A 1 285 ? 14.320 -8.597 -23.835 1.00 95.06 285 PHE A C 1
ATOM 2256 O O . PHE A 1 285 ? 13.947 -8.466 -22.666 1.00 95.06 285 PHE A O 1
ATOM 2263 N N . GLU A 1 286 ? 15.512 -8.176 -24.258 1.00 95.44 286 GLU A N 1
ATOM 2264 C CA . GLU A 1 286 ? 16.371 -7.343 -23.420 1.00 95.44 286 GLU A CA 1
ATOM 2265 C C . GLU A 1 286 ? 15.623 -6.052 -23.060 1.00 95.44 286 GLU A C 1
ATOM 2267 O O . GLU A 1 286 ? 15.041 -5.395 -23.923 1.00 95.44 286 GLU A O 1
ATOM 2272 N N . GLY A 1 287 ? 15.589 -5.718 -21.770 1.00 93.81 287 GLY A N 1
ATOM 2273 C CA . GLY A 1 287 ? 14.794 -4.606 -21.246 1.00 93.81 287 GLY A CA 1
ATOM 2274 C C . GLY A 1 287 ? 13.460 -5.019 -20.616 1.00 93.81 287 GLY A C 1
ATOM 2275 O O . GLY A 1 287 ? 12.897 -4.223 -19.864 1.00 93.81 287 GLY A O 1
ATOM 2276 N N . ASP A 1 288 ? 12.984 -6.257 -20.811 1.00 96.19 288 ASP A N 1
ATOM 2277 C CA . ASP A 1 288 ? 11.791 -6.761 -20.110 1.00 96.19 288 ASP A CA 1
ATOM 2278 C C . ASP A 1 288 ? 12.003 -6.797 -18.587 1.00 96.19 288 ASP A C 1
ATOM 2280 O O . ASP A 1 288 ? 11.085 -6.520 -17.819 1.00 96.19 288 ASP A O 1
ATOM 2284 N N . GLY A 1 289 ? 13.224 -7.079 -18.130 1.00 96.06 289 GLY A N 1
ATOM 2285 C CA . GLY A 1 289 ? 13.559 -7.098 -16.712 1.00 96.06 289 GLY A CA 1
ATOM 2286 C C . GLY A 1 289 ? 13.334 -5.748 -16.025 1.00 96.06 289 GLY A C 1
ATOM 2287 O O . GLY A 1 289 ? 12.527 -5.680 -15.097 1.00 96.06 289 GLY A O 1
ATOM 2288 N N . PRO A 1 290 ? 13.992 -4.663 -16.476 1.00 95.44 290 PRO A N 1
ATOM 2289 C CA . PRO A 1 290 ? 13.697 -3.306 -16.025 1.00 95.44 290 PRO A CA 1
ATOM 2290 C C . PRO A 1 290 ? 12.225 -2.920 -16.199 1.00 95.44 290 PRO A C 1
ATOM 2292 O O . PRO A 1 290 ? 11.637 -2.380 -15.268 1.00 95.44 290 PRO A O 1
ATOM 2295 N N . ARG A 1 291 ? 11.606 -3.241 -17.344 1.00 96.12 291 ARG A N 1
ATOM 2296 C CA . ARG A 1 291 ? 10.212 -2.877 -17.639 1.00 96.12 291 ARG A CA 1
ATOM 2297 C C . ARG A 1 291 ? 9.203 -3.542 -16.707 1.00 96.12 291 ARG A C 1
ATOM 2299 O O . ARG A 1 291 ? 8.211 -2.908 -16.368 1.00 96.12 291 ARG A O 1
ATOM 2306 N N . TYR A 1 292 ? 9.434 -4.771 -16.253 1.00 97.06 292 TYR A N 1
ATOM 2307 C CA . TYR A 1 292 ? 8.498 -5.537 -15.413 1.00 97.06 292 TYR A CA 1
ATOM 2308 C C . TYR A 1 292 ? 9.093 -5.923 -14.047 1.00 97.06 292 TYR A C 1
ATOM 2310 O O . TYR A 1 292 ? 8.786 -6.980 -13.484 1.00 97.06 292 TYR A O 1
ATOM 2318 N N . LYS A 1 293 ? 9.943 -5.041 -13.508 1.00 96.19 293 LYS A N 1
ATOM 2319 C CA . LYS A 1 293 ? 10.451 -5.072 -12.126 1.00 96.19 293 LYS A CA 1
ATOM 2320 C C . LYS A 1 293 ? 9.331 -4.907 -11.086 1.00 96.19 293 LYS A C 1
ATOM 2322 O O . LYS A 1 293 ? 8.178 -4.661 -11.444 1.00 96.19 293 LYS A O 1
ATOM 2327 N N . GLY A 1 294 ? 9.676 -5.029 -9.804 1.00 97.31 294 GLY A N 1
ATOM 2328 C CA . GLY A 1 294 ? 8.719 -4.966 -8.699 1.00 97.31 294 GLY A CA 1
ATOM 2329 C C . GLY A 1 294 ? 7.937 -3.649 -8.636 1.00 97.31 294 GLY A C 1
ATOM 2330 O O . GLY A 1 294 ? 8.524 -2.562 -8.647 1.00 97.31 294 GLY A O 1
ATOM 2331 N N . ARG A 1 295 ? 6.602 -3.762 -8.563 1.00 98.06 295 ARG A N 1
ATOM 2332 C CA . ARG A 1 295 ? 5.659 -2.639 -8.427 1.00 98.06 295 ARG A CA 1
ATOM 2333 C C . ARG A 1 295 ? 4.584 -2.889 -7.371 1.00 98.06 295 ARG A C 1
ATOM 2335 O O . ARG A 1 295 ? 4.226 -4.029 -7.086 1.00 98.06 295 ARG A O 1
ATOM 2342 N N . GLY A 1 296 ? 4.019 -1.810 -6.847 1.00 98.31 296 GLY A N 1
ATOM 2343 C CA . GLY A 1 296 ? 2.927 -1.840 -5.882 1.00 98.31 296 GLY A CA 1
ATOM 2344 C C . GLY A 1 296 ? 3.383 -2.229 -4.478 1.00 98.31 296 GLY A C 1
ATOM 2345 O O . GLY A 1 296 ? 4.576 -2.328 -4.178 1.00 98.31 296 GLY A O 1
ATOM 2346 N N . ILE A 1 297 ? 2.409 -2.445 -3.597 1.00 98.38 297 ILE A N 1
ATOM 2347 C CA . ILE A 1 297 ? 2.650 -2.561 -2.154 1.00 98.38 297 ILE A CA 1
ATOM 2348 C C . ILE A 1 297 ? 3.436 -3.823 -1.776 1.00 98.38 297 ILE A C 1
ATOM 2350 O O . ILE A 1 297 ? 4.210 -3.792 -0.826 1.00 98.38 297 ILE A O 1
ATOM 2354 N N . ILE A 1 298 ? 3.285 -4.906 -2.539 1.00 96.81 298 ILE A N 1
ATOM 2355 C CA . ILE A 1 298 ? 3.996 -6.180 -2.325 1.00 96.81 298 ILE A CA 1
ATOM 2356 C C . ILE A 1 298 ? 5.037 -6.488 -3.411 1.00 96.81 298 ILE A C 1
ATOM 2358 O O . ILE A 1 298 ? 5.462 -7.632 -3.547 1.00 96.81 298 ILE A O 1
ATOM 2362 N N . GLN A 1 299 ? 5.411 -5.490 -4.219 1.00 96.69 299 GLN A N 1
ATOM 2363 C CA . GLN A 1 299 ? 6.447 -5.620 -5.251 1.00 96.69 299 GLN A CA 1
ATOM 2364 C C . GLN A 1 299 ? 6.156 -6.725 -6.288 1.00 96.69 299 GLN A C 1
ATOM 2366 O O . GLN A 1 299 ? 6.999 -7.576 -6.589 1.00 96.69 299 GLN A O 1
ATOM 2371 N N . LEU A 1 300 ? 4.958 -6.695 -6.886 1.00 97.50 300 LEU A N 1
ATOM 2372 C CA . LEU A 1 300 ? 4.559 -7.624 -7.940 1.00 97.50 300 LEU A CA 1
ATOM 2373 C C . LEU A 1 300 ? 5.553 -7.554 -9.103 1.00 97.50 300 LEU A C 1
ATOM 2375 O O . LEU A 1 300 ? 5.692 -6.521 -9.756 1.00 97.50 300 LEU A O 1
ATOM 2379 N N . THR A 1 301 ? 6.251 -8.656 -9.351 1.00 96.00 301 THR A N 1
ATOM 2380 C CA . THR A 1 301 ? 7.349 -8.742 -10.323 1.00 96.00 301 THR A CA 1
ATOM 2381 C C . THR A 1 301 ? 6.974 -9.707 -11.441 1.00 96.00 301 THR A C 1
ATOM 2383 O O . THR A 1 301 ? 6.182 -10.627 -11.217 1.00 96.00 301 THR A O 1
ATOM 2386 N N . TRP A 1 302 ? 7.597 -9.524 -12.607 1.00 97.75 302 TRP A N 1
ATOM 2387 C CA . TRP A 1 302 ? 7.441 -10.300 -13.836 1.00 97.75 302 TRP A CA 1
ATOM 2388 C C . TRP A 1 302 ? 6.263 -9.887 -14.710 1.00 97.75 302 TRP A C 1
ATOM 2390 O O . TRP A 1 302 ? 5.137 -9.727 -14.229 1.00 97.75 302 TRP A O 1
ATOM 2400 N N . ARG A 1 303 ? 6.504 -9.842 -16.027 1.00 98.12 303 ARG A N 1
ATOM 2401 C CA . ARG A 1 303 ? 5.489 -9.538 -17.041 1.00 98.12 303 ARG A CA 1
ATOM 2402 C C . ARG A 1 303 ? 4.278 -10.443 -16.903 1.00 98.12 303 ARG A C 1
ATOM 2404 O O . ARG A 1 303 ? 3.159 -9.955 -16.811 1.00 98.12 303 ARG A O 1
ATOM 2411 N N . LYS A 1 304 ? 4.498 -11.758 -16.834 1.00 98.31 304 LYS A N 1
ATOM 2412 C CA . LYS A 1 304 ? 3.423 -12.750 -16.709 1.00 98.31 304 LYS A CA 1
ATOM 2413 C C . LYS A 1 304 ? 2.548 -12.517 -15.480 1.00 98.31 304 LYS A C 1
ATOM 2415 O O . LYS A 1 304 ? 1.330 -12.657 -15.550 1.00 98.31 304 LYS A O 1
ATOM 2420 N N . THR A 1 305 ? 3.155 -12.175 -14.347 1.00 98.06 305 THR A N 1
ATOM 2421 C CA . THR A 1 305 ? 2.428 -11.953 -13.094 1.00 98.06 305 THR A CA 1
ATOM 2422 C C . THR A 1 305 ? 1.622 -10.662 -13.145 1.00 98.06 305 THR A C 1
ATOM 2424 O O . THR A 1 305 ? 0.439 -10.671 -12.815 1.00 98.06 305 THR A O 1
ATOM 2427 N N . GLN A 1 306 ? 2.234 -9.570 -13.610 1.00 98.62 306 GLN A N 1
ATOM 2428 C CA . GLN A 1 306 ? 1.546 -8.291 -13.779 1.00 98.62 306 GLN A CA 1
ATOM 2429 C C . GLN A 1 306 ? 0.410 -8.427 -14.810 1.00 98.62 306 GLN A C 1
ATOM 2431 O O . GLN A 1 306 ? -0.714 -8.022 -14.528 1.00 98.62 306 GLN A O 1
ATOM 2436 N N . LYS A 1 307 ? 0.634 -9.123 -15.935 1.00 98.38 307 LYS A N 1
ATOM 2437 C CA . LYS A 1 307 ? -0.400 -9.431 -16.941 1.00 98.38 307 LYS A CA 1
ATOM 2438 C C . LYS A 1 307 ? -1.576 -10.212 -16.344 1.00 98.38 307 LYS A C 1
ATOM 2440 O O . LYS A 1 307 ? -2.729 -9.900 -16.635 1.00 98.38 307 LYS A O 1
ATOM 2445 N N . LYS A 1 308 ? -1.320 -11.196 -15.473 1.00 98.69 308 LYS A N 1
ATOM 2446 C CA . LYS A 1 308 ? -2.382 -11.937 -14.765 1.00 98.69 308 LYS A CA 1
ATOM 2447 C C . LYS A 1 308 ? -3.225 -11.041 -13.860 1.00 98.69 308 LYS A C 1
ATOM 2449 O O . LYS A 1 308 ? -4.441 -11.203 -13.840 1.00 98.69 308 LYS A O 1
ATOM 2454 N N . TYR A 1 309 ? -2.602 -10.106 -13.148 1.00 98.75 309 TYR A N 1
ATOM 2455 C CA . TYR A 1 309 ? -3.329 -9.148 -12.320 1.00 98.75 309 TYR A CA 1
ATOM 2456 C C . TYR A 1 309 ? -4.250 -8.254 -13.162 1.00 98.75 309 TYR A C 1
ATOM 2458 O O . TYR A 1 309 ? -5.444 -8.192 -12.897 1.00 98.75 309 TYR A O 1
ATOM 2466 N N . PHE A 1 310 ? -3.749 -7.637 -14.236 1.00 98.69 310 PHE A N 1
ATOM 2467 C CA . PHE A 1 310 ? -4.609 -6.821 -15.103 1.00 98.69 310 PHE A CA 1
ATOM 2468 C C . PHE A 1 310 ? -5.683 -7.641 -15.822 1.00 98.69 310 PHE A C 1
ATOM 2470 O O . PHE A 1 310 ? -6.767 -7.128 -16.062 1.00 98.69 310 PHE A O 1
ATOM 2477 N N . SER A 1 311 ? -5.428 -8.919 -16.126 1.00 98.56 311 SER A N 1
ATOM 2478 C CA . SER A 1 311 ? -6.471 -9.813 -16.655 1.00 98.56 311 SER A CA 1
ATOM 2479 C C . SER A 1 311 ? -7.604 -10.000 -15.644 1.00 98.56 311 SER A C 1
ATOM 2481 O O . SER A 1 311 ? -8.768 -9.982 -16.023 1.00 98.56 311 SER A O 1
ATOM 2483 N N . TYR A 1 312 ? -7.269 -10.124 -14.356 1.00 98.44 312 TYR A N 1
ATOM 2484 C CA . TYR A 1 312 ? -8.253 -10.162 -13.276 1.00 98.44 312 TYR A CA 1
ATOM 2485 C C . TYR A 1 312 ? -9.030 -8.844 -13.155 1.00 98.44 312 TYR A C 1
ATOM 2487 O O . TYR A 1 312 ? -10.250 -8.878 -13.022 1.00 98.44 312 TYR A O 1
ATOM 2495 N N . VAL A 1 313 ? -8.359 -7.692 -13.255 1.00 98.38 313 VAL A N 1
ATOM 2496 C CA . VAL A 1 313 ? -9.044 -6.388 -13.252 1.00 98.38 313 VAL A CA 1
ATOM 2497 C C . VAL A 1 313 ? -9.992 -6.277 -14.447 1.00 98.38 313 VAL A C 1
ATOM 2499 O O . VAL A 1 313 ? -11.145 -5.926 -14.257 1.00 98.38 313 VAL A O 1
ATOM 2502 N N . LEU A 1 314 ? -9.571 -6.658 -15.656 1.00 98.19 314 LEU A N 1
ATOM 2503 C CA . LEU A 1 314 ? -10.442 -6.661 -16.840 1.00 98.19 314 LEU A CA 1
ATOM 2504 C C . LEU A 1 314 ? -11.649 -7.600 -16.711 1.00 98.19 314 LEU A C 1
ATOM 2506 O O . LEU A 1 314 ? -12.684 -7.354 -17.318 1.00 98.19 314 LEU A O 1
ATOM 2510 N N . GLU A 1 315 ? -11.532 -8.678 -15.939 1.00 97.62 315 GLU A N 1
ATOM 2511 C CA . GLU A 1 315 ? -12.648 -9.590 -15.681 1.00 97.62 315 GLU A CA 1
ATOM 2512 C C . GLU A 1 315 ? -13.662 -9.007 -14.682 1.00 97.62 315 GLU A C 1
ATOM 2514 O O . GLU A 1 315 ? -14.846 -9.335 -14.752 1.00 97.62 315 GLU A O 1
ATOM 2519 N N . LYS A 1 316 ? -13.209 -8.195 -13.718 1.00 96.94 316 LYS A N 1
ATOM 2520 C CA . LYS A 1 316 ? -14.037 -7.741 -12.586 1.00 96.94 316 LYS A CA 1
ATOM 2521 C C . LYS A 1 316 ? -14.484 -6.287 -12.675 1.00 96.94 316 LYS A C 1
ATOM 2523 O O . LYS A 1 316 ? -15.613 -6.001 -12.299 1.00 96.94 316 LYS A O 1
ATOM 2528 N N . GLU A 1 317 ? -13.603 -5.410 -13.135 1.00 96.06 317 GLU A N 1
ATOM 2529 C CA . GLU A 1 317 ? -13.741 -3.948 -13.166 1.00 96.06 317 GLU A CA 1
ATOM 2530 C C . GLU A 1 317 ? -13.072 -3.388 -14.451 1.00 96.06 317 GLU A C 1
ATOM 2532 O O . GLU A 1 317 ? -12.108 -2.612 -14.382 1.00 96.06 317 GLU A O 1
ATOM 2537 N N . PRO A 1 318 ? -13.499 -3.824 -15.659 1.00 96.25 318 PRO A N 1
ATOM 2538 C CA . PRO A 1 318 ? -12.868 -3.438 -16.930 1.00 96.25 318 PRO A CA 1
ATOM 2539 C C . PRO A 1 318 ? -12.874 -1.929 -17.203 1.00 96.25 318 PRO A C 1
ATOM 2541 O O . PRO A 1 318 ? -11.995 -1.419 -17.907 1.00 96.25 318 PRO A O 1
ATOM 2544 N N . GLU A 1 319 ? -13.826 -1.195 -16.633 1.00 96.50 319 GLU A N 1
ATOM 2545 C CA . GLU A 1 319 ? -13.937 0.256 -16.722 1.00 96.50 319 GLU A CA 1
ATOM 2546 C C . GLU A 1 319 ? -12.724 0.983 -16.130 1.00 96.50 319 GLU A C 1
ATOM 2548 O O . GLU A 1 319 ? -12.317 2.011 -16.672 1.00 96.50 319 GLU A O 1
ATOM 2553 N N . LEU A 1 320 ? -12.064 0.412 -15.111 1.00 94.81 320 LEU A N 1
ATOM 2554 C CA . LEU A 1 320 ? -10.832 0.973 -14.537 1.00 94.81 320 LEU A CA 1
ATOM 2555 C C . LEU A 1 320 ? -9.672 0.998 -15.542 1.00 94.81 320 LEU A C 1
ATOM 2557 O O . LEU A 1 320 ? -8.695 1.724 -15.361 1.00 94.81 320 LEU A O 1
ATOM 2561 N N . LEU A 1 321 ? -9.774 0.203 -16.608 1.00 96.19 321 LEU A N 1
ATOM 2562 C CA . LEU A 1 321 ? -8.780 0.074 -17.670 1.00 96.19 321 LEU A CA 1
ATOM 2563 C C . LEU A 1 321 ? -9.328 0.538 -19.021 1.00 96.19 321 LEU A C 1
ATOM 2565 O O . LEU A 1 321 ? -8.801 0.161 -20.070 1.00 96.19 321 LEU A O 1
ATOM 2569 N N . ASN A 1 322 ? -10.379 1.364 -19.002 1.00 94.75 322 ASN A N 1
ATOM 2570 C CA . ASN A 1 322 ? -11.046 1.891 -20.191 1.00 94.75 322 ASN A CA 1
ATOM 2571 C C . ASN A 1 322 ? -11.478 0.788 -21.174 1.00 94.75 322 ASN A C 1
ATOM 2573 O O . ASN A 1 322 ? -11.415 0.984 -22.387 1.00 94.75 322 ASN A O 1
ATOM 2577 N N . ASN A 1 323 ? -11.874 -0.384 -20.661 1.00 92.19 323 ASN A N 1
ATOM 2578 C CA . ASN A 1 323 ? -12.298 -1.546 -21.450 1.00 92.19 323 ASN A CA 1
ATOM 2579 C C . ASN A 1 323 ? -11.265 -2.030 -22.493 1.00 92.19 323 ASN A C 1
ATOM 2581 O O . ASN A 1 323 ? -11.627 -2.658 -23.489 1.00 92.19 323 ASN A O 1
ATOM 2585 N N . LYS A 1 324 ? -9.972 -1.743 -22.283 1.00 95.06 324 LYS A N 1
ATOM 2586 C CA . LYS A 1 324 ? -8.883 -2.216 -23.153 1.00 95.06 324 LYS A CA 1
ATOM 2587 C C . LYS A 1 324 ? -8.720 -3.732 -23.086 1.00 95.06 324 LYS A C 1
ATOM 2589 O O . LYS A 1 324 ? -8.969 -4.351 -22.057 1.00 95.06 324 LYS A O 1
ATOM 2594 N N . LYS A 1 325 ? -8.207 -4.347 -24.153 1.00 97.25 325 LYS A N 1
ATOM 2595 C CA . LYS A 1 325 ? -7.804 -5.761 -24.127 1.00 97.25 325 LYS A CA 1
ATOM 2596 C C . LYS A 1 325 ? -6.447 -5.932 -23.450 1.00 97.25 325 LYS A C 1
ATOM 2598 O O . LYS A 1 325 ? -5.586 -5.058 -23.518 1.00 97.25 325 LYS A O 1
ATOM 2603 N N . ILE A 1 326 ? -6.210 -7.106 -22.862 1.00 97.75 326 ILE A N 1
ATOM 2604 C CA . ILE A 1 326 ? -4.959 -7.380 -22.138 1.00 97.75 326 ILE A CA 1
ATOM 2605 C C . ILE A 1 326 ? -3.703 -7.220 -23.009 1.00 97.75 326 ILE A C 1
ATOM 2607 O O . ILE A 1 326 ? -2.661 -6.788 -22.519 1.00 97.75 326 ILE A O 1
ATOM 2611 N N . ASP A 1 327 ? -3.797 -7.537 -24.301 1.00 96.25 327 ASP A N 1
ATOM 2612 C CA . ASP A 1 327 ? -2.669 -7.398 -25.221 1.00 96.25 327 ASP A CA 1
ATOM 2613 C C . ASP A 1 327 ? -2.387 -5.937 -25.587 1.00 96.25 327 ASP A C 1
ATOM 2615 O O . ASP A 1 327 ? -1.244 -5.627 -25.887 1.00 96.25 327 ASP A O 1
ATOM 2619 N N . GLU A 1 328 ? -3.366 -5.031 -25.474 1.00 96.44 328 GLU A N 1
ATOM 2620 C CA . GLU A 1 328 ? -3.139 -3.582 -25.600 1.00 96.44 328 GLU A CA 1
ATOM 2621 C C . GLU A 1 328 ? -2.452 -2.997 -24.359 1.00 96.44 328 GLU A C 1
ATOM 2623 O O . GLU A 1 328 ? -1.739 -2.005 -24.459 1.00 96.44 328 GLU A O 1
ATOM 2628 N N . LEU A 1 329 ? -2.673 -3.594 -23.183 1.00 97.38 329 LEU A N 1
ATOM 2629 C CA . LEU A 1 329 ? -2.078 -3.143 -21.920 1.00 97.38 329 LEU A CA 1
ATOM 2630 C C . LEU A 1 329 ? -0.610 -3.579 -21.774 1.00 97.38 329 LEU A C 1
ATOM 2632 O O . LEU A 1 329 ? 0.165 -2.925 -21.078 1.00 97.38 329 LEU A O 1
ATOM 2636 N N . PHE A 1 330 ? -0.231 -4.688 -22.419 1.00 97.12 330 PHE A N 1
ATOM 2637 C CA . PHE A 1 330 ? 1.096 -5.308 -22.321 1.00 97.12 330 PHE A CA 1
ATOM 2638 C C . PHE A 1 330 ? 1.794 -5.430 -23.687 1.00 97.12 330 PHE A C 1
ATOM 2640 O O . PHE A 1 330 ? 2.496 -6.411 -23.947 1.00 97.12 330 PHE A O 1
ATOM 2647 N N . ASP A 1 331 ? 1.626 -4.458 -24.583 1.00 95.06 331 ASP A N 1
ATOM 2648 C CA . ASP A 1 331 ? 2.233 -4.466 -25.925 1.00 95.06 331 ASP A CA 1
ATOM 2649 C C . ASP A 1 331 ? 3.680 -3.936 -25.971 1.00 95.06 331 ASP A C 1
ATOM 2651 O O . ASP A 1 331 ? 4.276 -3.880 -27.047 1.00 95.06 331 ASP A O 1
ATOM 2655 N N . ARG A 1 332 ? 4.262 -3.579 -24.814 1.00 94.94 332 ARG A N 1
ATOM 2656 C CA . ARG A 1 332 ? 5.587 -2.944 -24.665 1.00 94.94 332 ARG A CA 1
ATOM 2657 C C . ARG A 1 332 ? 5.711 -1.560 -25.308 1.00 94.94 332 ARG A C 1
ATOM 2659 O O . ARG A 1 332 ? 6.819 -1.014 -25.331 1.00 94.94 332 ARG A O 1
ATOM 2666 N N . LYS A 1 333 ? 4.627 -0.947 -25.786 1.00 94.50 333 LYS A N 1
ATOM 2667 C CA . LYS A 1 333 ? 4.706 0.428 -26.279 1.00 94.50 333 LYS A CA 1
ATOM 2668 C C . LYS A 1 333 ? 4.963 1.399 -25.124 1.00 94.50 333 LYS A C 1
ATOM 2670 O O . LYS A 1 333 ? 4.537 1.149 -23.994 1.00 94.50 333 LYS A O 1
ATOM 2675 N N . PRO A 1 334 ? 5.698 2.492 -25.383 1.00 93.06 334 PRO A N 1
ATOM 2676 C CA . PRO A 1 334 ? 5.950 3.527 -24.391 1.00 93.06 334 PRO A CA 1
ATOM 2677 C C . PRO A 1 334 ? 4.649 4.290 -24.100 1.00 93.06 334 PRO A C 1
ATOM 2679 O O . PRO A 1 334 ? 4.276 5.188 -24.851 1.00 93.06 334 PRO A O 1
ATOM 2682 N N . LEU A 1 335 ? 3.938 3.918 -23.033 1.00 94.69 335 LEU A N 1
ATOM 2683 C CA . LEU A 1 335 ? 2.735 4.628 -22.573 1.00 94.69 335 LEU A CA 1
ATOM 2684 C C . LEU A 1 335 ? 3.045 5.563 -21.402 1.00 94.69 335 LEU A C 1
ATOM 2686 O O . LEU A 1 335 ? 2.487 6.653 -21.308 1.00 94.69 335 LEU A O 1
ATOM 2690 N N . TYR A 1 336 ? 3.956 5.143 -20.527 1.00 94.50 336 TYR A N 1
ATOM 2691 C CA . TYR A 1 336 ? 4.370 5.867 -19.333 1.00 94.50 336 TYR A CA 1
ATOM 2692 C C . TYR A 1 336 ? 5.891 5.948 -19.268 1.00 94.50 336 TYR A C 1
ATOM 2694 O O . TYR A 1 336 ? 6.599 5.094 -19.803 1.00 94.50 336 TYR A O 1
ATOM 2702 N N . LYS A 1 337 ? 6.388 6.965 -18.564 1.00 91.31 337 LYS A N 1
ATOM 2703 C CA . LYS A 1 337 ? 7.808 7.133 -18.255 1.00 91.31 337 LYS A CA 1
ATOM 2704 C C . LYS A 1 337 ? 8.010 7.010 -16.757 1.00 91.31 337 LYS A C 1
ATOM 2706 O O . LYS A 1 337 ? 7.458 7.797 -15.993 1.00 91.31 337 LYS A O 1
ATOM 2711 N N . GLU A 1 338 ? 8.824 6.051 -16.342 1.00 92.69 338 GLU A N 1
ATOM 2712 C CA . GLU A 1 338 ? 9.195 5.878 -14.941 1.00 92.69 338 GLU A CA 1
ATOM 2713 C C . GLU A 1 338 ? 10.637 6.339 -14.711 1.00 92.69 338 GLU A C 1
ATOM 2715 O O . GLU A 1 338 ? 11.545 6.004 -15.474 1.00 92.69 338 GLU A O 1
ATOM 2720 N N . LYS A 1 339 ? 10.858 7.102 -13.635 1.00 92.81 339 LYS A N 1
ATOM 2721 C CA . LYS A 1 339 ? 12.193 7.515 -13.189 1.00 92.81 339 LYS A CA 1
ATOM 2722 C C . LYS A 1 339 ? 12.777 6.435 -12.282 1.00 92.81 339 LYS A C 1
ATOM 2724 O O . LYS A 1 339 ? 12.372 6.292 -11.130 1.00 92.81 339 LYS A O 1
ATOM 2729 N N . TYR A 1 340 ? 13.752 5.684 -12.781 1.00 94.00 340 TYR A N 1
ATOM 2730 C CA . TYR A 1 340 ? 14.473 4.682 -12.003 1.00 94.00 340 TYR A CA 1
ATOM 2731 C C . TYR A 1 340 ? 15.670 5.305 -11.324 1.00 94.00 340 TYR A C 1
ATOM 2733 O O . TYR A 1 340 ? 16.518 5.918 -11.964 1.00 94.00 340 TYR A O 1
ATOM 2741 N N . ILE A 1 341 ? 15.737 5.107 -10.012 1.00 94.00 341 ILE A N 1
ATOM 2742 C CA . ILE A 1 341 ? 16.861 5.520 -9.188 1.00 94.00 341 ILE A CA 1
ATOM 2743 C C . ILE A 1 341 ? 17.441 4.266 -8.561 1.00 94.00 341 ILE A C 1
ATOM 2745 O O . ILE A 1 341 ? 16.760 3.585 -7.795 1.00 94.00 341 ILE A O 1
ATOM 2749 N N . TYR A 1 342 ? 18.688 3.961 -8.899 1.00 92.25 342 TYR A N 1
ATOM 2750 C CA . TYR A 1 342 ? 19.405 2.816 -8.354 1.00 92.25 342 TYR A CA 1
ATOM 2751 C C . TYR A 1 342 ? 20.886 3.141 -8.163 1.00 92.25 342 TYR A C 1
ATOM 2753 O O . TYR A 1 342 ? 21.391 4.140 -8.671 1.00 92.25 342 TYR A O 1
ATOM 2761 N N . TYR A 1 343 ? 21.589 2.294 -7.414 1.00 91.81 343 TYR A N 1
ATOM 2762 C CA . TYR A 1 343 ? 23.002 2.484 -7.098 1.00 91.81 343 TYR A CA 1
ATOM 2763 C C . TYR A 1 343 ? 23.836 1.334 -7.653 1.00 91.81 343 TYR A C 1
ATOM 2765 O O . TYR A 1 343 ? 23.521 0.164 -7.417 1.00 91.81 343 TYR A O 1
ATOM 2773 N N . LYS A 1 344 ? 24.927 1.654 -8.352 1.00 91.44 344 LYS A N 1
ATOM 2774 C CA . LYS A 1 344 ? 25.900 0.666 -8.851 1.00 91.44 344 LYS A CA 1
ATOM 2775 C C . LYS A 1 344 ? 27.297 0.962 -8.317 1.00 91.44 344 LYS A C 1
ATOM 2777 O O . LYS A 1 344 ? 27.539 2.051 -7.806 1.00 91.44 344 LYS A O 1
ATOM 2782 N N . ASP A 1 345 ? 28.187 -0.027 -8.366 1.00 94.62 345 ASP A N 1
ATOM 2783 C CA . ASP A 1 345 ? 29.598 0.198 -8.032 1.00 94.62 345 ASP A CA 1
ATOM 2784 C C . ASP A 1 345 ? 30.189 1.185 -9.045 1.00 94.62 345 ASP A C 1
ATOM 2786 O O . ASP A 1 345 ? 30.052 0.975 -10.250 1.00 94.62 345 ASP A O 1
ATOM 2790 N N . LYS A 1 346 ? 30.830 2.248 -8.553 1.00 95.31 346 LYS A N 1
ATOM 2791 C CA . LYS A 1 346 ? 31.600 3.173 -9.380 1.00 95.31 346 LYS A CA 1
ATOM 2792 C C . LYS A 1 346 ? 32.823 2.434 -9.912 1.00 95.31 346 LYS A C 1
ATOM 2794 O O . LYS A 1 346 ? 33.511 1.761 -9.140 1.00 95.31 346 LYS A O 1
ATOM 2799 N N . VAL A 1 347 ? 33.096 2.574 -11.203 1.00 95.44 347 VAL A N 1
ATOM 2800 C CA . VAL A 1 347 ? 34.269 1.983 -11.859 1.00 95.44 347 VAL A CA 1
ATOM 2801 C C . VAL A 1 347 ? 35.207 3.068 -12.385 1.00 95.44 347 VAL A C 1
ATOM 2803 O O . VAL A 1 347 ? 34.759 4.180 -12.661 1.00 95.44 347 VAL A O 1
ATOM 2806 N N . ASP A 1 348 ? 36.503 2.770 -12.447 1.00 94.31 348 ASP A N 1
ATOM 2807 C CA . ASP A 1 348 ? 37.501 3.605 -13.119 1.00 94.31 348 ASP A CA 1
ATOM 2808 C C . ASP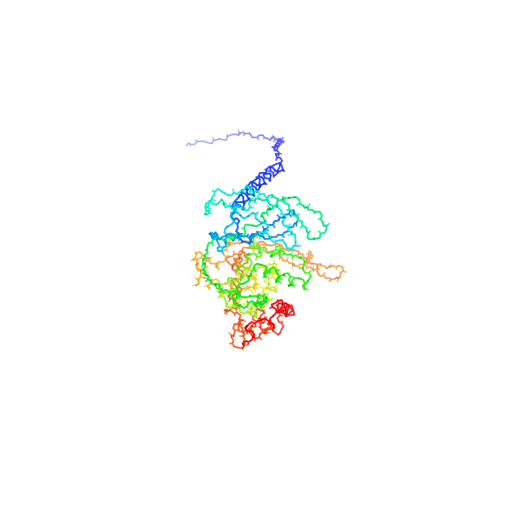 A 1 348 ? 37.481 3.387 -14.644 1.00 94.31 348 ASP A C 1
ATOM 2810 O O . ASP A 1 348 ? 36.744 2.540 -15.157 1.00 94.31 348 ASP A O 1
ATOM 2814 N N . ASP A 1 349 ? 38.322 4.121 -15.375 1.00 94.19 349 ASP A N 1
ATOM 2815 C CA . ASP A 1 349 ? 38.423 4.033 -16.842 1.00 94.19 349 ASP A CA 1
ATOM 2816 C C . ASP A 1 349 ? 38.856 2.642 -17.345 1.00 94.19 349 ASP A C 1
ATOM 2818 O O . ASP A 1 349 ? 38.734 2.332 -18.528 1.00 94.19 349 ASP A O 1
ATOM 2822 N N . LYS A 1 350 ? 39.356 1.781 -16.450 1.00 93.88 350 LYS A N 1
ATOM 2823 C CA . LYS A 1 350 ? 39.768 0.400 -16.732 1.00 93.88 350 LYS A CA 1
ATOM 2824 C C . LYS A 1 350 ? 38.705 -0.623 -16.310 1.00 93.88 350 LYS A C 1
ATOM 2826 O O . LYS A 1 350 ? 38.936 -1.823 -16.438 1.00 93.88 350 LYS A O 1
ATOM 2831 N N . GLY A 1 351 ? 37.556 -0.174 -15.802 1.00 92.19 351 GLY A N 1
ATOM 2832 C CA . GLY A 1 351 ? 36.465 -1.027 -15.331 1.00 92.19 351 GLY A CA 1
ATOM 2833 C C . GLY A 1 351 ? 36.651 -1.592 -13.918 1.00 92.19 351 GLY A C 1
ATOM 2834 O O . GLY A 1 351 ? 35.838 -2.410 -13.482 1.00 92.19 351 GLY A O 1
ATOM 2835 N N . ASN A 1 352 ? 37.677 -1.172 -13.171 1.00 94.75 352 ASN A N 1
ATOM 2836 C CA . ASN A 1 352 ? 37.897 -1.635 -11.800 1.00 94.75 352 ASN A CA 1
ATOM 2837 C C . ASN A 1 352 ? 37.029 -0.855 -10.815 1.00 94.75 352 ASN A C 1
ATOM 2839 O O . ASN A 1 352 ? 36.843 0.352 -10.949 1.00 94.75 352 ASN A O 1
ATOM 2843 N N . LYS A 1 353 ? 36.532 -1.529 -9.772 1.00 96.38 353 LYS A N 1
ATOM 2844 C CA . LYS A 1 353 ? 35.722 -0.883 -8.730 1.00 96.38 353 LYS A CA 1
ATOM 2845 C C . LYS A 1 353 ? 36.545 0.154 -7.972 1.00 96.38 353 LYS A C 1
ATOM 2847 O O . LYS A 1 353 ? 37.565 -0.179 -7.373 1.00 96.38 353 LYS A O 1
ATOM 2852 N N . VAL A 1 354 ? 36.043 1.381 -7.905 1.00 96.06 354 VAL A N 1
ATOM 2853 C CA . VAL A 1 354 ? 36.623 2.438 -7.076 1.00 96.06 354 VAL A CA 1
ATOM 2854 C C . VAL A 1 354 ? 36.289 2.147 -5.614 1.00 96.06 354 VAL A C 1
ATOM 2856 O O . VAL A 1 354 ? 35.119 1.992 -5.263 1.00 96.06 354 VAL A O 1
ATOM 2859 N N . LEU A 1 355 ? 37.303 2.064 -4.752 1.00 96.19 355 LEU A N 1
ATOM 2860 C CA . LEU A 1 355 ? 37.142 1.737 -3.333 1.00 96.19 355 LEU A CA 1
ATOM 2861 C C . LEU A 1 355 ? 37.251 2.991 -2.455 1.00 96.19 355 LEU A C 1
ATOM 2863 O O . LEU A 1 355 ? 37.974 3.931 -2.774 1.00 96.19 355 LEU A O 1
ATOM 2867 N N . ASN A 1 356 ? 36.537 3.008 -1.330 1.00 93.88 356 ASN A N 1
ATOM 2868 C CA . ASN A 1 356 ? 36.709 4.025 -0.295 1.00 93.88 356 ASN A CA 1
ATOM 2869 C C . ASN A 1 356 ? 37.925 3.721 0.597 1.00 93.88 356 ASN A C 1
ATOM 2871 O O . ASN A 1 356 ? 38.550 2.666 0.493 1.00 93.88 356 ASN A O 1
ATOM 2875 N N . THR A 1 357 ? 38.210 4.609 1.552 1.00 94.12 357 THR A N 1
ATOM 2876 C CA . THR A 1 357 ? 39.318 4.466 2.519 1.00 94.12 357 THR A CA 1
ATOM 2877 C C . THR A 1 357 ? 39.252 3.203 3.388 1.00 94.12 357 THR A C 1
ATOM 2879 O O . THR A 1 357 ? 40.236 2.847 4.025 1.00 94.12 357 THR A O 1
ATOM 2882 N N . LYS A 1 358 ? 38.111 2.503 3.414 1.00 93.88 358 LYS A N 1
ATOM 2883 C CA . LYS A 1 358 ? 37.896 1.236 4.132 1.00 93.88 358 LYS A CA 1
ATOM 2884 C C . LYS A 1 358 ? 37.887 0.020 3.194 1.00 93.88 358 LYS A C 1
ATOM 2886 O O . LYS A 1 358 ? 37.416 -1.043 3.591 1.00 93.88 358 LYS A O 1
ATOM 2891 N N . GLY A 1 359 ? 38.318 0.182 1.942 1.00 92.81 359 GLY A N 1
ATOM 2892 C CA . GLY A 1 359 ? 38.374 -0.888 0.944 1.00 92.81 359 GLY A CA 1
ATOM 2893 C C . GLY A 1 359 ? 37.011 -1.353 0.414 1.00 92.81 359 GLY A C 1
ATOM 2894 O O . GLY A 1 359 ? 36.933 -2.403 -0.216 1.00 92.81 359 GLY A O 1
ATOM 2895 N N . LYS A 1 360 ? 35.918 -0.614 0.658 1.00 93.50 360 LYS A N 1
ATOM 2896 C CA . LYS A 1 360 ? 34.584 -0.964 0.135 1.00 93.50 360 LYS A CA 1
ATOM 2897 C C . LYS A 1 360 ? 34.295 -0.233 -1.178 1.00 93.50 360 LYS A C 1
ATOM 2899 O O . LYS A 1 360 ? 34.609 0.956 -1.251 1.00 93.50 360 LYS A O 1
ATOM 2904 N N . PRO A 1 361 ? 33.639 -0.875 -2.166 1.00 95.12 361 PRO A N 1
ATOM 2905 C CA . PRO A 1 361 ? 33.227 -0.206 -3.395 1.00 95.12 361 PRO A CA 1
ATOM 2906 C C . PRO A 1 361 ? 32.388 1.043 -3.120 1.00 95.12 361 PRO A C 1
ATOM 2908 O O . PRO A 1 361 ? 31.409 0.998 -2.369 1.00 95.12 361 PRO A O 1
ATOM 2911 N N . ILE A 1 362 ? 32.779 2.154 -3.737 1.00 95.19 362 ILE A N 1
ATOM 2912 C CA . ILE A 1 362 ? 31.996 3.383 -3.769 1.00 95.19 362 ILE A CA 1
ATOM 2913 C C . ILE A 1 362 ? 30.800 3.140 -4.682 1.00 95.19 362 ILE A C 1
ATOM 2915 O O . ILE A 1 362 ? 30.940 2.599 -5.776 1.00 95.19 362 ILE A O 1
ATOM 2919 N N . LYS A 1 363 ? 29.614 3.536 -4.224 1.00 94.00 363 LYS A N 1
ATOM 2920 C CA . LYS A 1 363 ? 28.390 3.480 -5.019 1.00 94.00 363 LYS A CA 1
ATOM 2921 C C . LYS A 1 363 ? 28.152 4.820 -5.702 1.00 94.00 363 LYS A C 1
ATOM 2923 O O . LYS A 1 363 ? 28.320 5.860 -5.072 1.00 94.00 363 LYS A O 1
ATOM 2928 N N . GLU A 1 364 ? 27.697 4.792 -6.945 1.00 94.75 364 GLU A N 1
ATOM 2929 C CA . GLU A 1 364 ? 27.201 5.970 -7.655 1.00 94.75 364 GLU A CA 1
ATOM 2930 C C . GLU A 1 364 ? 25.698 5.853 -7.922 1.00 94.75 364 GLU A C 1
ATOM 2932 O O . GLU A 1 364 ? 25.183 4.758 -8.174 1.00 94.75 364 GLU A O 1
ATOM 2937 N N . LYS A 1 365 ? 24.992 6.987 -7.819 1.00 94.56 365 LYS A N 1
ATOM 2938 C CA . LYS A 1 365 ? 23.558 7.091 -8.103 1.00 94.56 365 LYS A CA 1
ATOM 2939 C C . LYS A 1 365 ? 23.360 7.149 -9.613 1.00 94.56 365 LYS A C 1
ATOM 2941 O O . LYS A 1 365 ? 23.923 8.014 -10.276 1.00 94.56 365 LYS A O 1
ATOM 2946 N N . VAL A 1 366 ? 22.517 6.269 -10.131 1.00 94.50 366 VAL A N 1
ATOM 2947 C CA . VAL A 1 366 ? 22.076 6.263 -11.523 1.00 94.50 366 VAL A CA 1
ATOM 2948 C C . VAL A 1 366 ? 20.616 6.685 -11.568 1.00 94.50 366 VAL A C 1
ATOM 2950 O O . VAL A 1 366 ? 19.804 6.205 -10.774 1.00 94.50 366 VAL A O 1
ATOM 2953 N N . VAL A 1 367 ? 20.302 7.592 -12.492 1.00 94.94 367 VAL A N 1
ATOM 2954 C CA . VAL A 1 367 ? 18.936 8.008 -12.806 1.00 94.94 367 VAL A CA 1
ATOM 2955 C C . VAL A 1 367 ? 18.671 7.666 -14.266 1.00 94.94 367 VAL A C 1
ATOM 2957 O O . VAL A 1 367 ? 19.344 8.185 -15.151 1.00 94.94 367 VAL A O 1
ATOM 2960 N N . GLU A 1 368 ? 17.704 6.789 -14.511 1.00 92.94 368 GLU A N 1
ATOM 2961 C CA . GLU A 1 368 ? 17.279 6.379 -15.852 1.00 92.94 368 GLU A CA 1
ATOM 2962 C C . GLU A 1 368 ? 15.793 6.688 -16.030 1.00 92.94 368 GLU A C 1
ATOM 2964 O O . GLU A 1 368 ? 15.001 6.494 -15.109 1.00 92.94 368 GLU A O 1
ATOM 2969 N N . ILE A 1 369 ? 15.411 7.163 -17.214 1.00 91.06 369 ILE A N 1
ATOM 2970 C CA . ILE A 1 369 ? 14.007 7.260 -17.612 1.00 91.06 369 ILE A CA 1
ATOM 2971 C C . ILE A 1 369 ? 13.702 6.043 -18.470 1.00 91.06 369 ILE A C 1
ATOM 2973 O O . ILE A 1 369 ? 14.348 5.837 -19.496 1.00 91.06 369 ILE A O 1
ATOM 2977 N N . VAL A 1 370 ? 12.746 5.232 -18.031 1.00 90.75 370 VAL A N 1
ATOM 2978 C CA . VAL A 1 370 ? 12.381 3.986 -18.702 1.00 90.75 370 VAL A CA 1
ATOM 2979 C C . VAL A 1 370 ? 10.954 4.082 -19.205 1.00 90.75 370 VAL A C 1
ATOM 2981 O O . VAL A 1 370 ? 10.046 4.456 -18.462 1.00 90.75 370 VAL A O 1
ATOM 2984 N N . ASP A 1 371 ? 10.773 3.729 -20.472 1.00 91.94 371 ASP A N 1
ATOM 2985 C CA . ASP A 1 371 ? 9.461 3.601 -21.082 1.00 91.94 371 ASP A CA 1
ATOM 2986 C C . ASP A 1 371 ? 8.785 2.304 -20.632 1.00 91.94 371 ASP A C 1
ATOM 2988 O O . ASP A 1 371 ? 9.359 1.212 -20.714 1.00 91.94 371 ASP A O 1
ATOM 2992 N N . VAL A 1 372 ? 7.539 2.422 -20.187 1.00 95.25 372 VAL A N 1
ATOM 2993 C CA . VAL A 1 372 ? 6.745 1.321 -19.641 1.00 95.25 372 VAL A CA 1
ATOM 2994 C C . VAL A 1 372 ? 5.351 1.350 -20.264 1.00 95.25 372 VAL A C 1
ATOM 2996 O O . VAL A 1 372 ? 4.823 2.407 -20.607 1.00 95.25 372 VAL A O 1
ATOM 2999 N N . ASP A 1 373 ? 4.768 0.171 -20.451 1.00 96.81 373 ASP A N 1
ATOM 3000 C CA . ASP A 1 373 ? 3.368 0.016 -20.851 1.00 96.81 373 ASP A CA 1
ATOM 3001 C C . ASP A 1 373 ? 2.444 0.169 -19.620 1.00 96.81 373 ASP A C 1
ATOM 3003 O O . ASP A 1 373 ? 2.826 0.761 -18.603 1.00 96.81 373 ASP A O 1
ATOM 3007 N N . SER A 1 374 ? 1.219 -0.360 -19.667 1.00 97.62 374 SER A N 1
ATOM 3008 C CA . SER A 1 374 ? 0.252 -0.217 -18.570 1.00 97.62 374 SER A CA 1
ATOM 3009 C C . SER A 1 374 ? 0.689 -0.860 -17.252 1.00 97.62 374 SER A C 1
ATOM 3011 O O . SER A 1 374 ? 0.102 -0.547 -16.216 1.00 97.62 374 SER A O 1
ATOM 3013 N N . ALA A 1 375 ? 1.755 -1.669 -17.239 1.00 97.56 375 ALA A N 1
ATOM 3014 C CA . ALA A 1 375 ? 2.386 -2.143 -16.010 1.00 97.56 375 ALA A CA 1
ATOM 3015 C C . ALA A 1 375 ? 2.703 -1.010 -15.017 1.00 97.56 375 ALA A C 1
ATOM 3017 O O . ALA A 1 375 ? 2.627 -1.221 -13.803 1.00 97.56 375 ALA A O 1
ATOM 3018 N N . SER A 1 376 ? 3.008 0.196 -15.516 1.00 97.25 376 SER A N 1
ATOM 3019 C CA . SER A 1 376 ? 3.327 1.355 -14.678 1.00 97.25 376 SER A CA 1
ATOM 3020 C C . SER A 1 376 ? 2.197 1.768 -13.735 1.00 97.25 376 SER A C 1
ATOM 3022 O O . SER A 1 376 ? 2.456 2.296 -12.651 1.00 97.25 376 SER A O 1
ATOM 3024 N N . LEU A 1 377 ? 0.940 1.475 -14.083 1.00 98.06 377 LEU A N 1
ATOM 3025 C CA . LEU A 1 377 ? -0.215 1.816 -13.252 1.00 98.06 377 LEU A CA 1
ATOM 3026 C C . LEU A 1 377 ? -0.147 1.163 -11.862 1.00 98.06 377 LEU A C 1
ATOM 3028 O O . LEU A 1 377 ? -0.582 1.775 -10.893 1.00 98.06 377 LEU A O 1
ATOM 3032 N N . ILE A 1 378 ? 0.475 -0.017 -11.726 1.00 98.56 378 ILE A N 1
ATOM 3033 C CA . ILE A 1 378 ? 0.661 -0.681 -10.419 1.00 98.56 378 ILE A CA 1
ATOM 3034 C C . ILE A 1 378 ? 1.532 0.171 -9.475 1.00 98.56 378 ILE A C 1
ATOM 3036 O O . ILE A 1 378 ? 1.357 0.124 -8.260 1.00 98.56 378 ILE A O 1
ATOM 3040 N N . ALA A 1 379 ? 2.481 0.946 -10.009 1.00 97.75 379 ALA A N 1
ATOM 3041 C CA . ALA A 1 379 ? 3.352 1.806 -9.207 1.00 97.75 379 ALA A CA 1
ATOM 3042 C C . ALA A 1 379 ? 2.842 3.255 -9.108 1.00 97.75 379 ALA A C 1
ATOM 3044 O O . ALA A 1 379 ? 3.065 3.914 -8.092 1.00 97.75 379 ALA A O 1
ATOM 3045 N N . SER A 1 380 ? 2.188 3.771 -10.148 1.00 96.56 380 SER A N 1
ATOM 3046 C CA . SER A 1 380 ? 1.824 5.193 -10.282 1.00 96.56 380 SER A CA 1
ATOM 3047 C C . SER A 1 380 ? 0.394 5.535 -9.861 1.00 96.56 380 SER A C 1
ATOM 3049 O O . SER A 1 380 ? 0.052 6.712 -9.797 1.00 96.56 380 SER A O 1
ATOM 3051 N N . ASN A 1 381 ? -0.429 4.542 -9.525 1.00 97.88 381 ASN A N 1
ATOM 3052 C CA . ASN A 1 381 ? -1.793 4.749 -9.050 1.00 97.88 381 ASN A CA 1
ATOM 3053 C C . ASN A 1 381 ? -2.030 3.926 -7.776 1.00 97.88 381 ASN A C 1
ATOM 3055 O O . ASN A 1 381 ? -1.844 2.705 -7.761 1.00 97.88 381 ASN A O 1
ATOM 3059 N N . LEU A 1 382 ? -2.432 4.603 -6.696 1.00 98.44 382 LEU A N 1
ATOM 3060 C CA . LEU A 1 382 ? -2.519 3.987 -5.373 1.00 98.44 382 LEU A CA 1
ATOM 3061 C C . LEU A 1 382 ? -3.552 2.857 -5.299 1.00 98.44 382 LEU A C 1
ATOM 3063 O O . LEU A 1 382 ? -3.317 1.868 -4.602 1.00 98.44 382 LEU A O 1
ATOM 3067 N N . HIS A 1 383 ? -4.650 2.975 -6.050 1.00 98.44 383 HIS A N 1
ATOM 3068 C CA . HIS A 1 383 ? -5.665 1.932 -6.130 1.00 98.44 383 HIS A CA 1
ATOM 3069 C C . HIS A 1 383 ? -5.058 0.631 -6.662 1.00 98.44 383 HIS A C 1
ATOM 3071 O O . HIS A 1 383 ? -5.093 -0.389 -5.976 1.00 98.44 383 HIS A O 1
ATOM 3077 N N . PHE A 1 384 ? -4.396 0.668 -7.825 1.00 98.75 384 PHE A N 1
ATOM 3078 C CA . PHE A 1 384 ? -3.756 -0.527 -8.386 1.00 98.75 384 PHE A CA 1
ATOM 3079 C C . PHE A 1 384 ? -2.585 -1.034 -7.526 1.00 98.75 384 PHE A C 1
ATOM 3081 O O . PHE A 1 384 ? -2.328 -2.241 -7.492 1.00 98.75 384 PHE A O 1
ATOM 3088 N N . ALA A 1 385 ? -1.888 -0.148 -6.807 1.00 98.81 385 ALA A N 1
ATOM 3089 C CA . ALA A 1 385 ? -0.809 -0.531 -5.899 1.00 98.81 385 ALA A CA 1
ATOM 3090 C C . ALA A 1 385 ? -1.305 -1.410 -4.738 1.00 98.81 385 ALA A C 1
ATOM 3092 O O . ALA A 1 385 ? -0.639 -2.393 -4.397 1.00 98.81 385 ALA A O 1
ATOM 3093 N N . PHE A 1 386 ? -2.457 -1.077 -4.143 1.00 98.81 386 PHE A N 1
ATOM 3094 C CA . PHE A 1 386 ? -3.082 -1.880 -3.088 1.00 98.81 386 PHE A CA 1
ATOM 3095 C C . PHE A 1 386 ? -3.876 -3.060 -3.650 1.00 98.81 386 PHE A C 1
ATOM 3097 O O . PHE A 1 386 ? -3.705 -4.176 -3.165 1.00 98.81 386 PHE A O 1
ATOM 3104 N N . ASP A 1 387 ? -4.693 -2.859 -4.682 1.00 98.81 387 ASP A N 1
ATOM 3105 C CA . ASP A 1 387 ? -5.537 -3.916 -5.250 1.00 98.81 387 ASP A CA 1
ATOM 3106 C C . ASP A 1 387 ? -4.699 -5.095 -5.773 1.00 98.81 387 ASP A C 1
ATOM 3108 O O . ASP A 1 387 ? -4.988 -6.249 -5.458 1.00 98.81 387 ASP A O 1
ATOM 3112 N N . SER A 1 388 ? -3.553 -4.828 -6.414 1.00 98.81 388 SER A N 1
ATOM 3113 C CA . SER A 1 388 ? -2.602 -5.883 -6.804 1.00 98.81 388 SER A CA 1
ATOM 3114 C C . SER A 1 388 ? -2.041 -6.671 -5.619 1.00 98.81 388 SER A C 1
ATOM 3116 O O . SER A 1 388 ? -1.802 -7.877 -5.740 1.00 98.81 388 SER A O 1
ATOM 3118 N N . ALA A 1 389 ? -1.866 -6.027 -4.462 1.00 98.81 389 ALA A N 1
ATOM 3119 C CA . ALA A 1 389 ? -1.422 -6.691 -3.245 1.00 98.81 389 ALA A CA 1
ATOM 3120 C C . ALA A 1 389 ? -2.497 -7.602 -2.654 1.00 98.81 389 ALA A C 1
ATOM 3122 O O . ALA A 1 389 ? -2.194 -8.740 -2.293 1.00 98.81 389 ALA A O 1
ATOM 3123 N N . GLY A 1 390 ? -3.745 -7.138 -2.604 1.00 98.69 390 GLY A N 1
ATOM 3124 C CA . GLY A 1 390 ? -4.880 -7.953 -2.175 1.00 98.69 390 GLY A CA 1
ATOM 3125 C C . GLY A 1 390 ? -5.145 -9.128 -3.113 1.00 98.69 390 GLY A C 1
ATOM 3126 O O . GLY A 1 390 ? -5.274 -10.269 -2.663 1.00 98.69 390 GLY A O 1
ATOM 3127 N N . TRP A 1 391 ? -5.116 -8.882 -4.425 1.00 98.62 391 TRP A N 1
ATOM 3128 C CA . TRP A 1 391 ? -5.248 -9.923 -5.440 1.00 98.62 391 TRP A CA 1
ATOM 3129 C C . TRP A 1 391 ? -4.181 -11.001 -5.283 1.00 98.62 391 TRP A C 1
ATOM 3131 O O . TRP A 1 391 ? -4.501 -12.191 -5.269 1.00 98.62 391 TRP A O 1
ATOM 3141 N N . TYR A 1 392 ? -2.915 -10.613 -5.125 1.00 98.56 392 TYR A N 1
ATOM 3142 C CA . TYR A 1 392 ? -1.853 -11.584 -4.897 1.00 98.56 392 TYR A CA 1
ATOM 3143 C C . TYR A 1 392 ? -2.099 -12.366 -3.610 1.00 98.56 392 TYR A C 1
ATOM 3145 O O . TYR A 1 392 ? -2.017 -13.592 -3.626 1.00 98.56 392 TYR A O 1
ATOM 3153 N N . TRP A 1 393 ? -2.428 -11.671 -2.518 1.00 98.19 393 TRP A N 1
ATOM 3154 C CA . TRP A 1 393 ? -2.663 -12.264 -1.203 1.00 98.19 393 TRP A CA 1
ATOM 3155 C C . TRP A 1 393 ? -3.743 -13.350 -1.224 1.00 98.19 393 TRP A C 1
ATOM 3157 O O . TRP A 1 393 ? -3.603 -14.401 -0.599 1.00 98.19 393 TRP A O 1
ATOM 3167 N N . GLU A 1 394 ? -4.818 -13.117 -1.969 1.00 96.38 394 GLU A N 1
ATOM 3168 C CA . GLU A 1 394 ? -5.953 -14.030 -2.020 1.00 96.38 394 GLU A CA 1
ATOM 3169 C C . GLU A 1 394 ? -5.827 -15.089 -3.128 1.00 96.38 394 GLU A C 1
ATOM 3171 O O . GLU A 1 394 ? -6.188 -16.253 -2.928 1.00 96.38 394 GLU A O 1
ATOM 3176 N N . LYS A 1 395 ? -5.353 -14.700 -4.318 1.00 95.12 395 LYS A N 1
ATOM 3177 C CA . LYS A 1 395 ? -5.461 -15.524 -5.533 1.00 95.12 395 LYS A CA 1
ATOM 3178 C C . LYS A 1 395 ? -4.163 -16.217 -5.926 1.00 95.12 395 LYS A C 1
ATOM 3180 O O . LYS A 1 395 ? -4.230 -17.315 -6.488 1.00 95.12 395 LYS A O 1
ATOM 3185 N N . LEU A 1 396 ? -3.002 -15.615 -5.655 1.00 94.38 396 LEU A N 1
ATOM 3186 C CA . LEU A 1 396 ? -1.721 -16.099 -6.183 1.00 94.38 396 LEU A CA 1
ATOM 3187 C C . LEU A 1 396 ? -0.779 -16.660 -5.114 1.00 94.38 396 LEU A C 1
ATOM 3189 O O . LEU A 1 396 ? -0.231 -17.746 -5.304 1.00 94.38 396 LEU A O 1
ATOM 3193 N N . GLY A 1 397 ? -0.593 -15.948 -4.006 1.00 92.62 397 GLY A N 1
ATOM 3194 C CA . GLY A 1 397 ? 0.260 -16.366 -2.903 1.00 92.62 397 GLY A CA 1
ATOM 3195 C C . GLY A 1 397 ? -0.346 -17.560 -2.177 1.00 92.62 397 GLY A C 1
ATOM 3196 O O . GLY A 1 397 ? -1.415 -17.460 -1.575 1.00 92.62 397 GLY A O 1
ATOM 3197 N N . LYS A 1 398 ? 0.325 -18.710 -2.267 1.00 90.81 398 LYS A N 1
ATOM 3198 C CA . LYS A 1 398 ? -0.176 -19.978 -1.734 1.00 90.81 398 LYS A CA 1
ATOM 3199 C C . LYS A 1 398 ? 0.922 -20.812 -1.096 1.00 90.81 398 LYS A C 1
ATOM 3201 O O . LYS A 1 398 ? 2.077 -20.803 -1.533 1.00 90.81 398 LYS A O 1
ATOM 3206 N N . THR A 1 399 ? 0.535 -21.600 -0.104 1.00 82.62 399 THR A N 1
ATOM 3207 C CA . THR A 1 399 ? 1.384 -22.636 0.484 1.00 82.62 399 THR A CA 1
ATOM 3208 C C . THR A 1 399 ? 1.559 -23.826 -0.459 1.00 82.62 399 THR A C 1
ATOM 3210 O O . THR A 1 399 ? 0.772 -24.058 -1.374 1.00 82.62 399 THR A O 1
ATOM 3213 N N . VAL A 1 400 ? 2.590 -24.636 -0.211 1.00 73.06 400 VAL A N 1
ATOM 3214 C CA . VAL A 1 400 ? 2.763 -25.947 -0.857 1.00 73.06 400 VAL A CA 1
ATOM 3215 C C . VAL A 1 400 ? 2.991 -27.036 0.188 1.00 73.06 400 VAL A C 1
ATOM 3217 O O . VAL A 1 400 ? 3.821 -26.826 1.072 1.00 73.06 400 VAL A O 1
ATOM 3220 N N . PRO A 1 401 ? 2.305 -28.190 0.103 1.00 78.19 401 PRO A N 1
ATOM 3221 C CA . PRO A 1 401 ? 1.461 -28.631 -1.015 1.00 78.19 401 PRO A CA 1
ATOM 3222 C C . PRO A 1 401 ? -0.020 -28.251 -0.894 1.00 78.19 401 PRO A C 1
ATOM 3224 O O . PRO A 1 401 ? -0.748 -28.415 -1.864 1.00 78.19 401 PRO A O 1
ATOM 3227 N N . THR A 1 402 ? -0.467 -27.738 0.256 1.00 81.94 402 THR A N 1
ATOM 3228 C CA . THR A 1 402 ? -1.904 -27.572 0.543 1.00 81.94 402 THR A CA 1
ATOM 3229 C C . THR A 1 402 ? -2.607 -26.557 -0.360 1.00 81.94 402 THR A C 1
ATOM 3231 O O . THR A 1 402 ? -3.823 -26.619 -0.497 1.00 81.94 402 THR A O 1
ATOM 3234 N N . GLY A 1 403 ? -1.872 -25.639 -1.000 1.00 87.50 403 GLY A N 1
ATOM 3235 C CA . GLY A 1 403 ? -2.454 -24.641 -1.900 1.00 87.50 403 GLY A CA 1
ATOM 3236 C C . GLY A 1 403 ? -3.300 -23.588 -1.179 1.00 87.50 403 GLY A C 1
ATOM 3237 O O . GLY A 1 403 ? -4.049 -22.863 -1.835 1.00 87.50 403 GLY A O 1
ATOM 3238 N N . GLU A 1 404 ? -3.186 -23.498 0.149 1.00 91.38 404 GLU A N 1
ATOM 3239 C CA . GLU A 1 404 ? -3.914 -22.533 0.972 1.00 91.38 404 GLU A CA 1
ATOM 3240 C C . GLU A 1 404 ? -3.475 -21.116 0.613 1.00 91.38 404 GLU A C 1
ATOM 3242 O O . GLU A 1 404 ? -2.276 -20.843 0.513 1.00 91.38 404 GLU A O 1
ATOM 3247 N N . ASN A 1 405 ? -4.443 -20.218 0.428 1.00 94.25 405 ASN A N 1
ATOM 3248 C CA . ASN A 1 405 ? -4.160 -18.798 0.236 1.00 94.25 405 ASN A CA 1
ATOM 3249 C C . ASN A 1 405 ? -3.637 -18.155 1.529 1.00 94.25 405 ASN A C 1
ATOM 3251 O O . ASN A 1 405 ? -3.758 -18.720 2.619 1.00 94.25 405 ASN A O 1
ATOM 3255 N N . ILE A 1 406 ? -3.082 -16.947 1.418 1.00 96.62 406 ILE A N 1
ATOM 3256 C CA . ILE A 1 406 ? -2.412 -16.304 2.552 1.00 96.62 406 ILE A CA 1
ATOM 3257 C C . ILE A 1 406 ? -3.389 -15.958 3.689 1.00 96.62 406 ILE A C 1
ATOM 3259 O O . ILE A 1 406 ? -2.981 -15.995 4.846 1.00 96.62 406 ILE A O 1
ATOM 3263 N N . ASN A 1 407 ? -4.678 -15.713 3.416 1.00 96.25 407 ASN A N 1
ATOM 3264 C CA . ASN A 1 407 ? -5.679 -15.505 4.475 1.00 96.25 407 ASN A CA 1
ATOM 3265 C C . ASN A 1 407 ? -5.758 -16.707 5.427 1.00 96.25 407 ASN A C 1
ATOM 3267 O O . ASN A 1 407 ? -5.650 -16.531 6.638 1.00 96.25 407 ASN A O 1
ATOM 3271 N N . LEU A 1 408 ? -5.869 -17.923 4.881 1.00 94.81 408 LEU A N 1
ATOM 3272 C CA . LEU A 1 408 ? -5.941 -19.157 5.674 1.00 94.81 408 LEU A CA 1
ATOM 3273 C C . LEU A 1 408 ? -4.646 -19.438 6.444 1.00 94.81 408 LEU A C 1
ATOM 3275 O O . LEU A 1 408 ? -4.667 -20.043 7.513 1.00 94.81 408 LEU A O 1
ATOM 3279 N N . VAL A 1 409 ? -3.504 -19.007 5.908 1.00 94.38 409 VAL A N 1
ATOM 3280 C CA . VAL A 1 409 ? -2.215 -19.111 6.605 1.00 94.38 409 VAL A CA 1
ATOM 3281 C C . VAL A 1 409 ? -2.123 -18.092 7.737 1.00 94.38 409 VAL A C 1
ATOM 3283 O O . VAL A 1 409 ? -1.667 -18.427 8.827 1.00 94.38 409 VAL A O 1
ATOM 3286 N N . ALA A 1 410 ? -2.561 -16.858 7.492 1.00 95.69 410 ALA A N 1
ATOM 3287 C CA . ALA A 1 410 ? -2.556 -15.791 8.482 1.00 95.69 410 ALA A CA 1
ATOM 3288 C C . ALA A 1 410 ? -3.478 -16.109 9.668 1.00 95.69 410 ALA A C 1
ATOM 3290 O O . ALA A 1 410 ? -3.130 -15.784 10.799 1.00 95.69 410 ALA A O 1
ATOM 3291 N N . ASP A 1 411 ? -4.595 -16.810 9.446 1.00 95.31 411 ASP A N 1
ATOM 3292 C CA . ASP A 1 411 ? -5.470 -17.287 10.529 1.00 95.31 411 ASP A CA 1
ATOM 3293 C C . ASP A 1 411 ? -4.757 -18.238 11.503 1.00 95.31 411 ASP A C 1
ATOM 3295 O O . ASP A 1 411 ? -5.109 -18.299 12.678 1.00 95.31 411 ASP A O 1
ATOM 3299 N N . LYS A 1 412 ? -3.712 -18.937 11.039 1.00 94.31 412 LYS A N 1
ATOM 3300 C CA . LYS A 1 412 ? -2.859 -19.808 11.866 1.00 94.31 412 LYS A CA 1
ATOM 3301 C C . LYS A 1 412 ? -1.750 -19.039 12.599 1.00 94.31 412 LYS A C 1
ATOM 3303 O O . LYS A 1 412 ? -0.938 -19.655 13.280 1.00 94.31 412 LYS A O 1
ATOM 3308 N N . ASP A 1 413 ? -1.688 -17.715 12.431 1.00 95.31 413 ASP A N 1
ATOM 3309 C CA . ASP A 1 413 ? -0.657 -16.817 12.967 1.00 95.31 413 ASP A CA 1
ATOM 3310 C C . ASP A 1 413 ? 0.791 -17.235 12.621 1.00 95.31 413 ASP A C 1
ATOM 3312 O O . ASP A 1 413 ? 1.737 -17.024 13.383 1.00 95.31 413 ASP A O 1
ATOM 3316 N N . ASP A 1 414 ? 0.992 -17.833 11.442 1.00 94.12 414 ASP A N 1
ATOM 3317 C CA . ASP A 1 414 ? 2.303 -18.322 11.005 1.00 94.12 414 ASP A CA 1
ATOM 3318 C C . ASP A 1 414 ? 3.029 -17.290 10.130 1.00 94.12 414 ASP A C 1
ATOM 3320 O O . ASP A 1 414 ? 2.949 -17.290 8.897 1.00 94.12 414 ASP A O 1
ATOM 3324 N N . VAL A 1 415 ? 3.795 -16.408 10.780 1.00 96.56 415 VAL A N 1
ATOM 3325 C CA . VAL A 1 415 ? 4.559 -15.350 10.092 1.00 96.56 415 VAL A CA 1
ATOM 3326 C C . VAL A 1 415 ? 5.556 -15.925 9.089 1.00 96.56 415 VAL A C 1
ATOM 3328 O O . VAL A 1 415 ? 5.773 -15.330 8.031 1.00 96.56 415 VAL A O 1
ATOM 3331 N N . LEU A 1 416 ? 6.188 -17.063 9.398 1.00 94.56 416 LEU A N 1
ATOM 3332 C CA . LEU A 1 416 ? 7.148 -17.681 8.485 1.00 94.56 416 LEU A CA 1
ATOM 3333 C C . LEU A 1 416 ? 6.433 -18.117 7.214 1.00 94.56 416 LEU A C 1
ATOM 3335 O O . LEU A 1 416 ? 6.882 -17.796 6.113 1.00 94.56 416 LEU A O 1
ATOM 3339 N N . ARG A 1 417 ? 5.309 -18.812 7.365 1.00 94.44 417 ARG A N 1
ATOM 3340 C CA . ARG A 1 417 ? 4.576 -19.353 6.232 1.00 94.44 417 ARG A CA 1
ATOM 3341 C C . ARG A 1 417 ? 3.925 -18.269 5.386 1.00 94.44 417 ARG A C 1
ATOM 3343 O O . ARG A 1 417 ? 4.002 -18.354 4.161 1.00 94.44 417 ARG A O 1
ATOM 3350 N N . VAL A 1 418 ? 3.381 -17.222 6.008 1.00 96.69 418 VAL A N 1
ATOM 3351 C CA . VAL A 1 418 ? 2.923 -16.018 5.297 1.00 96.69 418 VAL A CA 1
ATOM 3352 C C . VAL A 1 418 ? 4.078 -15.401 4.502 1.00 96.69 418 VAL A C 1
ATOM 3354 O O . VAL A 1 418 ? 3.945 -15.164 3.303 1.00 96.69 418 VAL A O 1
ATOM 3357 N N . SER A 1 419 ? 5.250 -15.231 5.122 1.00 95.75 419 SER A N 1
ATOM 3358 C CA . SER A 1 419 ? 6.427 -14.652 4.453 1.00 95.75 419 SER A CA 1
ATOM 3359 C C . SER A 1 419 ? 6.915 -15.512 3.277 1.00 95.75 419 SER A C 1
ATOM 3361 O O . SER A 1 419 ? 7.332 -14.974 2.254 1.00 95.75 419 SER A O 1
ATOM 3363 N N . GLN A 1 420 ? 6.827 -16.843 3.378 1.00 93.75 420 GLN A N 1
ATOM 3364 C CA . GLN A 1 420 ? 7.150 -17.766 2.281 1.00 93.75 420 GLN A CA 1
ATOM 3365 C C . GLN A 1 420 ? 6.166 -17.679 1.107 1.00 93.75 420 GLN A C 1
ATOM 3367 O O . GLN A 1 420 ? 6.552 -17.914 -0.038 1.00 93.75 420 GLN A O 1
ATOM 3372 N N . CYS A 1 421 ? 4.899 -17.340 1.362 1.00 94.56 421 CYS A N 1
ATOM 3373 C CA . CYS A 1 421 ? 3.925 -17.122 0.292 1.00 94.56 421 CYS A CA 1
ATOM 3374 C C . CYS A 1 421 ? 4.230 -15.851 -0.518 1.00 94.56 421 CYS A C 1
ATOM 3376 O O . CYS A 1 421 ? 3.825 -15.754 -1.676 1.00 94.56 421 CYS A O 1
ATOM 3378 N N . ILE A 1 422 ? 4.950 -14.889 0.069 1.00 93.38 422 ILE A N 1
ATOM 3379 C CA . ILE A 1 422 ? 5.254 -13.588 -0.543 1.00 93.38 422 ILE A CA 1
ATOM 3380 C C . ILE A 1 422 ? 6.644 -13.585 -1.181 1.00 93.38 422 ILE A C 1
ATOM 3382 O O . ILE A 1 422 ? 6.786 -13.258 -2.352 1.00 93.38 422 ILE A O 1
ATOM 3386 N N . ASN A 1 423 ? 7.670 -14.005 -0.441 1.00 88.31 423 ASN A N 1
ATOM 3387 C CA . ASN A 1 423 ? 9.066 -13.925 -0.876 1.00 88.31 423 ASN A CA 1
ATOM 3388 C C . ASN A 1 423 ? 9.627 -15.268 -1.395 1.00 88.31 423 ASN A C 1
ATOM 3390 O O . ASN A 1 423 ? 10.822 -15.407 -1.642 1.00 88.31 423 ASN A O 1
ATOM 3394 N N . GLY A 1 424 ? 8.761 -16.265 -1.585 1.00 80.06 424 GLY A N 1
ATOM 3395 C CA . GLY A 1 424 ? 9.118 -17.565 -2.144 1.00 80.06 424 GLY A CA 1
ATOM 3396 C C . GLY A 1 424 ? 9.405 -18.645 -1.098 1.00 80.06 424 GLY A C 1
ATOM 3397 O O . GLY A 1 424 ? 9.572 -18.401 0.098 1.00 80.06 424 GLY A O 1
ATOM 3398 N N . LYS A 1 425 ? 9.456 -19.894 -1.573 1.00 78.00 425 LYS A N 1
ATOM 3399 C CA . LYS A 1 425 ? 9.512 -21.120 -0.756 1.00 78.00 425 LYS A CA 1
ATOM 3400 C C . LYS A 1 425 ? 10.922 -21.415 -0.240 1.00 78.00 425 LYS A C 1
ATOM 3402 O O . LYS A 1 425 ? 11.469 -22.490 -0.467 1.00 78.00 425 LYS A O 1
ATOM 3407 N N . VAL A 1 426 ? 11.521 -20.447 0.440 1.00 84.19 426 VAL A N 1
ATOM 3408 C CA . VAL A 1 426 ? 12.856 -20.563 1.028 1.00 84.19 426 VAL A CA 1
ATOM 3409 C C . VAL A 1 426 ? 12.769 -20.781 2.536 1.00 84.19 426 VAL A C 1
ATOM 3411 O O . VAL A 1 426 ? 11.807 -20.375 3.192 1.00 84.19 426 VAL A O 1
ATOM 3414 N N . LYS A 1 427 ? 13.797 -21.417 3.113 1.00 86.31 427 LYS A N 1
ATOM 3415 C CA . LYS A 1 427 ? 13.880 -21.648 4.566 1.00 86.31 427 LYS A CA 1
ATOM 3416 C C . LYS A 1 427 ? 13.825 -20.334 5.353 1.00 86.31 427 LYS A C 1
ATOM 3418 O O . LYS A 1 427 ? 13.150 -20.268 6.373 1.00 86.31 427 LYS A O 1
ATOM 3423 N N . ASN A 1 428 ? 14.498 -19.299 4.847 1.00 88.44 428 ASN A N 1
ATOM 3424 C CA . ASN A 1 428 ? 14.564 -17.973 5.456 1.00 88.44 428 ASN A CA 1
ATOM 3425 C C . ASN A 1 428 ? 14.176 -16.906 4.421 1.00 88.44 428 ASN A C 1
ATOM 3427 O O . ASN A 1 428 ? 15.048 -16.443 3.684 1.00 88.44 428 ASN A O 1
ATOM 3431 N N . PRO A 1 429 ? 12.886 -16.537 4.335 1.00 89.81 429 PRO A N 1
ATOM 3432 C CA . PRO A 1 429 ? 12.437 -15.420 3.512 1.00 89.81 429 PRO A CA 1
ATOM 3433 C C . PRO A 1 429 ? 13.191 -14.132 3.843 1.00 89.81 429 PRO A C 1
ATOM 3435 O O . PRO A 1 429 ? 13.512 -13.869 5.008 1.00 89.81 429 PRO A O 1
ATOM 3438 N N . TYR A 1 430 ? 13.445 -13.311 2.827 1.00 87.75 430 TYR A N 1
ATOM 3439 C CA . TYR A 1 430 ? 14.063 -12.006 3.010 1.00 87.75 430 TYR A CA 1
ATOM 3440 C C . TYR A 1 430 ? 13.238 -11.157 3.984 1.00 87.75 430 TYR A C 1
ATOM 3442 O O . TYR A 1 430 ? 12.014 -11.027 3.859 1.00 87.75 430 TYR A O 1
ATOM 3450 N N . GLY A 1 431 ? 13.921 -10.608 4.989 1.00 93.06 431 GLY A N 1
ATOM 3451 C CA . GLY A 1 431 ? 13.288 -9.766 5.994 1.00 93.06 431 GLY A CA 1
ATOM 3452 C C . GLY A 1 431 ? 12.460 -10.498 7.050 1.00 93.06 431 GLY A C 1
ATOM 3453 O O . GLY A 1 431 ? 11.631 -9.873 7.708 1.00 93.06 431 GLY A O 1
ATOM 3454 N N . LEU A 1 432 ? 12.606 -11.822 7.205 1.00 94.56 432 LEU A N 1
ATOM 3455 C CA . LEU A 1 432 ? 11.788 -12.595 8.150 1.00 94.56 432 LEU A CA 1
ATOM 3456 C C . LEU A 1 432 ? 11.869 -12.059 9.590 1.00 94.56 432 LEU A C 1
ATOM 3458 O O . LEU A 1 432 ? 10.868 -12.082 10.307 1.00 94.56 432 LEU A O 1
ATOM 3462 N N . LYS A 1 433 ? 13.044 -11.588 10.026 1.00 95.56 433 LYS A N 1
ATOM 3463 C CA . LYS A 1 433 ? 13.230 -11.031 11.373 1.00 95.56 433 LYS A CA 1
ATOM 3464 C C . LYS A 1 433 ? 12.375 -9.777 11.559 1.00 95.56 433 LYS A C 1
ATOM 3466 O O . LYS A 1 433 ? 11.642 -9.679 12.537 1.00 95.56 433 LYS A O 1
ATOM 3471 N N . GLU A 1 434 ? 12.433 -8.865 10.598 1.00 95.44 434 GLU A N 1
ATOM 3472 C CA . GLU A 1 434 ? 11.667 -7.624 10.566 1.00 95.44 434 GLU A CA 1
ATOM 3473 C C . GLU A 1 434 ? 10.165 -7.916 10.507 1.00 95.44 434 GLU A C 1
ATOM 3475 O O . GLU A 1 434 ? 9.407 -7.386 11.309 1.00 95.44 434 GLU A O 1
ATOM 3480 N N . ARG A 1 435 ? 9.724 -8.833 9.637 1.00 97.19 435 ARG A N 1
ATOM 3481 C CA . ARG A 1 435 ? 8.306 -9.225 9.518 1.00 97.19 435 ARG A CA 1
ATOM 3482 C C . ARG A 1 435 ? 7.746 -9.800 10.821 1.00 97.19 435 ARG A C 1
ATOM 3484 O O . ARG A 1 435 ? 6.616 -9.480 11.192 1.00 97.19 435 ARG A O 1
ATOM 3491 N N . LYS A 1 436 ? 8.529 -10.618 11.537 1.00 97.69 436 LYS A N 1
ATOM 3492 C CA . LYS A 1 436 ? 8.168 -11.122 12.876 1.00 97.69 436 LYS A CA 1
ATOM 3493 C C . LYS A 1 436 ? 8.027 -9.985 13.882 1.00 97.69 436 LYS A C 1
ATOM 3495 O O . LYS A 1 436 ? 7.052 -9.959 14.629 1.00 97.69 436 LYS A O 1
ATOM 3500 N N . GLU A 1 437 ? 8.963 -9.043 13.871 1.00 97.56 437 GLU A N 1
ATOM 3501 C CA . GLU A 1 437 ? 8.936 -7.892 14.772 1.00 97.56 437 GLU A CA 1
ATOM 3502 C C . GLU A 1 437 ? 7.739 -6.971 14.484 1.00 97.56 437 GLU A C 1
ATOM 3504 O O . GLU A 1 437 ? 7.004 -6.608 15.400 1.00 97.56 437 GLU A O 1
ATOM 3509 N N . PHE A 1 438 ? 7.453 -6.670 13.215 1.00 98.12 438 PHE A N 1
ATOM 3510 C CA . PHE A 1 438 ? 6.281 -5.882 12.820 1.00 98.12 438 PHE A CA 1
ATOM 3511 C C . PHE A 1 438 ? 4.975 -6.564 13.211 1.00 98.12 438 PHE A C 1
ATOM 3513 O O . PHE A 1 438 ? 4.107 -5.923 13.800 1.00 98.12 438 PHE A O 1
ATOM 3520 N N . THR A 1 439 ? 4.858 -7.871 12.962 1.00 98.31 439 THR A N 1
ATOM 3521 C CA . THR A 1 439 ? 3.682 -8.654 13.370 1.00 98.31 439 THR A CA 1
ATOM 3522 C C . THR A 1 439 ? 3.482 -8.563 14.880 1.00 98.31 439 THR A C 1
ATOM 3524 O O . THR A 1 439 ? 2.390 -8.243 15.340 1.00 98.31 439 THR A O 1
ATOM 3527 N N . LYS A 1 440 ? 4.543 -8.776 15.667 1.00 97.12 440 LYS A N 1
ATOM 3528 C CA . LYS A 1 440 ? 4.500 -8.673 17.130 1.00 97.12 440 LYS A CA 1
ATOM 3529 C C . LYS A 1 440 ? 4.052 -7.281 17.591 1.00 97.12 440 LYS A C 1
ATOM 3531 O O . LYS A 1 440 ? 3.157 -7.177 18.428 1.00 97.12 440 LYS A O 1
ATOM 3536 N N . ASN A 1 441 ? 4.628 -6.219 17.032 1.00 96.75 441 ASN A N 1
ATOM 3537 C CA . ASN A 1 441 ? 4.293 -4.842 17.401 1.00 96.75 441 ASN A CA 1
ATOM 3538 C C . ASN A 1 441 ? 2.852 -4.470 17.039 1.00 96.75 441 ASN A C 1
ATOM 3540 O O . ASN A 1 441 ? 2.177 -3.792 17.815 1.00 96.75 441 ASN A O 1
ATOM 3544 N N . LEU A 1 442 ? 2.353 -4.970 15.909 1.00 98.25 442 LEU A N 1
ATOM 3545 C CA . LEU A 1 442 ? 0.959 -4.813 15.515 1.00 98.25 442 LEU A CA 1
ATOM 3546 C C . LEU A 1 442 ? 0.018 -5.628 16.408 1.00 98.25 442 LEU A C 1
ATOM 3548 O O . LEU A 1 442 ? -1.005 -5.096 16.818 1.00 98.25 442 LEU A O 1
ATOM 3552 N N . LYS A 1 443 ? 0.365 -6.860 16.805 1.00 96.56 443 LYS A N 1
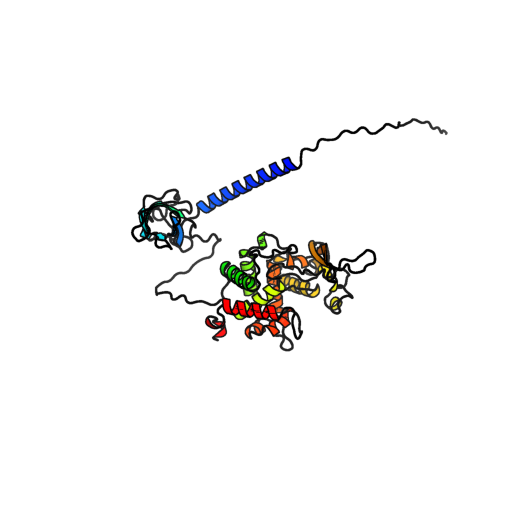ATOM 3553 C CA . LYS A 1 443 ? -0.430 -7.631 17.783 1.00 96.56 443 LYS A CA 1
ATOM 3554 C C . LYS A 1 443 ? -0.589 -6.880 19.106 1.00 96.56 443 LYS A C 1
ATOM 3556 O O . LYS A 1 443 ? -1.700 -6.832 19.631 1.00 96.56 443 LYS A O 1
ATOM 3561 N N . LEU A 1 444 ? 0.484 -6.254 19.599 1.00 94.81 444 LEU A N 1
ATOM 3562 C CA . LEU A 1 444 ? 0.445 -5.408 20.798 1.00 94.81 444 LEU A CA 1
ATOM 3563 C C . LEU A 1 444 ? -0.440 -4.170 20.594 1.00 94.81 444 LEU A C 1
ATOM 3565 O O . LEU A 1 444 ? -1.265 -3.861 21.449 1.00 94.81 444 LEU A O 1
ATOM 3569 N N . PHE A 1 445 ? -0.315 -3.482 19.455 1.00 95.00 445 PHE A N 1
ATOM 3570 C CA . PHE A 1 445 ? -1.153 -2.320 19.134 1.00 95.00 445 PHE A CA 1
ATOM 3571 C C . PHE A 1 445 ? -2.643 -2.684 19.052 1.00 95.00 445 PHE A C 1
ATOM 3573 O O . PHE A 1 445 ? -3.486 -2.012 19.641 1.00 95.00 445 PHE A O 1
ATOM 3580 N N . PHE A 1 446 ? -2.962 -3.786 18.371 1.00 94.88 446 PHE A N 1
ATOM 3581 C CA . PHE A 1 446 ? -4.325 -4.291 18.195 1.00 94.88 446 PHE A CA 1
ATOM 3582 C C . PHE A 1 446 ? -4.898 -4.890 19.481 1.00 94.88 446 PHE A C 1
ATOM 3584 O O . PHE A 1 446 ? -6.081 -5.237 19.502 1.00 94.88 446 PHE A O 1
ATOM 3591 N N . LYS A 1 447 ? -4.066 -5.067 20.522 1.00 93.62 447 LYS A N 1
ATOM 3592 C CA . LYS A 1 447 ? -4.388 -5.848 21.723 1.00 93.62 447 LYS A CA 1
ATOM 3593 C C . LYS A 1 447 ? -4.984 -7.198 21.331 1.00 93.62 447 LYS A C 1
ATOM 3595 O O . LYS A 1 447 ? -6.029 -7.616 21.828 1.00 93.62 447 LYS A O 1
ATOM 3600 N N . TYR A 1 448 ? -4.344 -7.839 20.350 1.00 93.12 448 TYR A N 1
ATOM 3601 C CA . TYR A 1 448 ? -4.881 -9.006 19.657 1.00 93.12 448 TYR A CA 1
ATOM 3602 C C . TYR A 1 448 ? -5.231 -10.132 20.631 1.00 93.12 448 TYR A C 1
ATOM 3604 O O . TYR A 1 448 ? -6.294 -10.736 20.520 1.00 93.12 448 TYR A O 1
ATOM 3612 N N . ASP A 1 449 ? -4.373 -10.377 21.620 1.00 90.56 449 ASP A N 1
ATOM 3613 C CA . ASP A 1 449 ? -4.572 -11.464 22.573 1.00 90.56 449 ASP A CA 1
ATOM 3614 C C . ASP A 1 449 ? -5.692 -11.182 23.591 1.00 90.56 449 ASP A C 1
ATOM 3616 O O . ASP A 1 449 ? -6.252 -12.126 24.143 1.00 90.56 449 ASP A O 1
ATOM 3620 N N . GLU A 1 450 ? -6.062 -9.913 23.790 1.00 89.81 450 GLU A N 1
ATOM 3621 C CA . GLU A 1 450 ? -7.024 -9.465 24.807 1.00 89.81 450 GLU A CA 1
ATOM 3622 C C . GLU A 1 450 ? -8.418 -9.193 24.214 1.00 89.81 450 GLU A C 1
ATOM 3624 O O . GLU A 1 450 ? -9.453 -9.582 24.771 1.00 89.81 450 GLU A O 1
ATOM 3629 N N . LEU A 1 451 ? -8.452 -8.505 23.070 1.00 89.31 451 LEU A N 1
ATOM 3630 C CA . LEU A 1 451 ? -9.664 -7.902 22.516 1.00 89.31 451 LEU A CA 1
ATOM 3631 C C . LEU A 1 451 ? -10.194 -8.610 21.273 1.00 89.31 451 LEU A C 1
ATOM 3633 O O . LEU A 1 451 ? -11.370 -8.449 20.953 1.00 89.31 451 LEU A O 1
ATOM 3637 N N . CYS A 1 452 ? -9.359 -9.361 20.548 1.00 90.94 452 CYS A N 1
ATOM 3638 C CA . CYS A 1 452 ? -9.751 -9.922 19.258 1.00 90.94 452 CYS A CA 1
ATOM 3639 C C . CYS A 1 452 ? -10.903 -10.925 19.391 1.00 90.94 452 CYS A C 1
ATOM 3641 O O . CYS A 1 452 ? -10.765 -11.966 20.033 1.00 90.94 452 CYS A O 1
ATOM 3643 N N . ILE A 1 453 ? -12.019 -10.643 18.717 1.00 86.00 453 ILE A N 1
ATOM 3644 C CA . ILE A 1 453 ? -13.204 -11.507 18.742 1.00 86.00 453 ILE A CA 1
ATOM 3645 C C . ILE A 1 453 ? -13.002 -12.797 17.941 1.00 86.00 453 ILE A C 1
ATOM 3647 O O . ILE A 1 453 ? -13.505 -13.839 18.345 1.00 86.00 453 ILE A O 1
ATOM 3651 N N . SER A 1 454 ? -12.238 -12.759 16.843 1.00 84.56 454 SER A N 1
ATOM 3652 C CA . SER A 1 454 ? -11.997 -13.944 16.009 1.00 84.56 454 SER A CA 1
ATOM 3653 C C . SER A 1 454 ? -11.009 -14.924 16.638 1.00 84.56 454 SER A C 1
ATOM 3655 O O . SER A 1 454 ? -10.911 -16.047 16.173 1.00 84.56 454 SER A O 1
ATOM 3657 N N . LYS A 1 455 ? -10.259 -14.495 17.661 1.00 81.00 455 LYS A N 1
ATOM 3658 C CA . LYS A 1 455 ? -9.337 -15.353 18.415 1.00 81.00 455 LYS A CA 1
ATOM 3659 C C . LYS A 1 455 ? -10.054 -16.145 19.517 1.00 81.00 455 LYS A C 1
ATOM 3661 O O . LYS A 1 455 ? -9.566 -17.178 19.952 1.00 81.00 455 LYS A O 1
ATOM 3666 N N . LYS A 1 456 ? -11.171 -15.614 20.028 1.00 60.91 456 LYS A N 1
ATOM 3667 C CA . LYS A 1 456 ? -11.962 -16.221 21.115 1.00 60.91 456 LYS A CA 1
ATOM 3668 C C . LYS A 1 456 ? -12.948 -17.289 20.618 1.00 60.91 456 LYS A C 1
ATOM 3670 O O . LYS A 1 456 ? -13.631 -17.889 21.441 1.00 60.91 456 LYS A O 1
ATOM 3675 N N . LYS A 1 457 ? -13.044 -17.467 19.300 1.00 52.56 457 LYS A N 1
ATOM 3676 C CA . LYS A 1 457 ? -13.751 -18.558 18.624 1.00 52.56 457 LYS A CA 1
ATOM 3677 C C . LYS A 1 457 ? -12.732 -19.622 18.259 1.00 52.56 457 LYS A C 1
ATOM 3679 O O . LYS A 1 457 ? -13.102 -20.809 18.347 1.00 52.56 457 LYS A O 1
#